Protein AF-0000000084461246 (afdb_homodimer)

InterPro domains:
  IPR001001 DNA polymerase III, beta sliding clamp [PIRSF000804] (3-368)
  IPR001001 DNA polymerase III, beta sliding clamp [PTHR30478] (4-368)
  IPR001001 DNA polymerase III, beta sliding clamp [SM00480] (18-364)
  IPR001001 DNA polymerase III, beta sliding clamp [TIGR00663] (3-368)
  IPR001001 DNA polymerase III, beta sliding clamp [cd00140] (6-367)
  IPR022634 DNA polymerase III, beta sliding clamp, N-terminal [PF00712] (3-119)
  IPR022635 DNA polymerase III, beta sliding clamp, C-terminal [PF02768] (248-366)
  IPR022637 DNA polymerase III, beta sliding clamp, central [PF02767] (131-244)
  IPR046938 DNA clamp superfamily [SSF55979] (3-118)
  IPR046938 DNA clamp superfamily [SSF55979] (126-246)
  IPR046938 DNA clamp superfamily [SSF55979] (248-368)

Nearest PDB structures (foldseek):
  6pth-assembly1_A-2  TM=9.576E-01  e=1.052E-43  Pseudomonas aeruginosa PAO1
  6ams-assembly2_D  TM=9.664E-01  e=1.960E-42  Pseudomonas aeruginosa PAO1
  6ams-assembly1_A  TM=9.672E-01  e=1.526E-41  Pseudomonas aeruginosa PAO1
  4tsz-assembly3_F  TM=9.580E-01  e=3.468E-41  Pseudomonas aeruginosa
  6ams-assembly1_B  TM=9.634E-01  e=4.967E-41  Pseudomonas aeruginosa PAO1

Organism: NCBI:txid458

Structure (mmCIF, N/CA/C/O backbone):
data_AF-0000000084461246-model_v1
#
loop_
_entity.id
_entity.type
_entity.pdbx_description
1 polymer 'Beta sliding clamp'
#
loop_
_atom_site.group_PDB
_atom_site.id
_atom_site.type_symbol
_atom_site.label_atom_id
_atom_site.label_alt_id
_atom_site.label_comp_id
_atom_site.label_asym_id
_atom_site.label_entity_id
_atom_site.label_seq_id
_atom_site.pdbx_PDB_ins_code
_atom_site.Cartn_x
_atom_site.Cartn_y
_atom_site.Cartn_z
_atom_site.occupancy
_atom_site.B_iso_or_equiv
_atom_site.auth_seq_id
_atom_site.auth_comp_id
_atom_site.auth_asym_id
_atom_site.auth_atom_id
_atom_site.pdbx_PDB_model_num
ATOM 1 N N . MET A 1 1 ? 41.469 11.734 -1.589 1 86.69 1 MET A N 1
ATOM 2 C CA . MET A 1 1 ? 40.531 10.852 -2.275 1 86.69 1 MET A CA 1
ATOM 3 C C . MET A 1 1 ? 39.375 10.461 -1.356 1 86.69 1 MET A C 1
ATOM 5 O O . MET A 1 1 ? 39.562 10.281 -0.152 1 86.69 1 MET A O 1
ATOM 9 N N . PHE A 1 2 ? 38.188 10.43 -1.846 1 93.81 2 PHE A N 1
ATOM 10 C CA . PHE A 1 2 ? 37 10.133 -1.014 1 93.81 2 PHE A CA 1
ATOM 11 C C . PHE A 1 2 ? 37 8.664 -0.609 1 93.81 2 PHE A C 1
ATOM 13 O O . PHE A 1 2 ? 36.969 7.781 -1.466 1 93.81 2 PHE A O 1
ATOM 20 N N . GLN A 1 3 ? 37 8.414 0.672 1 95.5 3 GLN A N 1
ATOM 21 C CA . GLN A 1 3 ? 36.938 7.059 1.206 1 95.5 3 GLN A CA 1
ATOM 22 C C . GLN A 1 3 ? 36.375 7.051 2.625 1 95.5 3 GLN A C 1
ATOM 24 O O . GLN A 1 3 ? 36.812 7.82 3.48 1 95.5 3 GLN A O 1
ATOM 29 N N . LEU A 1 4 ? 35.438 6.176 2.84 1 96.5 4 LEU A N 1
ATOM 30 C CA . LEU A 1 4 ? 34.906 6.035 4.188 1 96.5 4 LEU A CA 1
ATOM 31 C C . LEU A 1 4 ? 34.375 4.625 4.426 1 96.5 4 LEU A C 1
ATOM 33 O O . LEU A 1 4 ? 34.188 3.863 3.475 1 96.5 4 LEU A O 1
ATOM 37 N N . ALA A 1 5 ? 34.219 4.23 5.664 1 97.94 5 ALA A N 1
ATOM 38 C CA . ALA A 1 5 ? 33.562 3.023 6.129 1 97.94 5 ALA A CA 1
ATOM 39 C C . ALA A 1 5 ? 32.5 3.355 7.188 1 97.94 5 ALA A C 1
ATOM 41 O O . ALA A 1 5 ? 32.75 4.164 8.086 1 97.94 5 ALA A O 1
ATOM 42 N N . ILE A 1 6 ? 31.406 2.781 7.043 1 98.38 6 ILE A N 1
ATOM 43 C CA . ILE A 1 6 ? 30.328 3.115 7.969 1 98.38 6 ILE A CA 1
ATOM 44 C C . ILE A 1 6 ? 29.375 1.933 8.094 1 98.38 6 ILE A C 1
ATOM 46 O O . ILE A 1 6 ? 29.125 1.224 7.121 1 98.38 6 ILE A O 1
ATOM 50 N N . GLU A 1 7 ? 28.812 1.722 9.234 1 98.44 7 GLU A N 1
ATOM 51 C CA . GLU A 1 7 ? 27.875 0.632 9.5 1 98.44 7 GLU A CA 1
ATOM 52 C C . GLU A 1 7 ? 26.531 0.886 8.828 1 98.44 7 GLU A C 1
ATOM 54 O O . GLU A 1 7 ? 26.031 2.01 8.852 1 98.44 7 GLU A O 1
ATOM 59 N N . LYS A 1 8 ? 25.891 -0.163 8.297 1 98.38 8 LYS A N 1
ATOM 60 C CA . LYS A 1 8 ? 24.562 -0.086 7.699 1 98.38 8 LYS A CA 1
ATOM 61 C C . LYS A 1 8 ? 23.562 0.506 8.68 1 98.38 8 LYS A C 1
ATOM 63 O O . LYS A 1 8 ? 22.75 1.365 8.312 1 98.38 8 LYS A O 1
ATOM 68 N N . ARG A 1 9 ? 23.578 0.03 9.914 1 97.88 9 ARG A N 1
ATOM 69 C CA . ARG A 1 9 ? 22.578 0.406 10.914 1 97.88 9 ARG A CA 1
ATOM 70 C C . ARG A 1 9 ? 22.578 1.914 11.148 1 97.88 9 ARG A C 1
ATOM 72 O O . ARG A 1 9 ? 21.562 2.488 11.539 1 97.88 9 ARG A O 1
ATOM 79 N N . LYS A 1 10 ? 23.734 2.594 10.93 1 97.62 10 LYS A N 1
ATOM 80 C CA . LYS A 1 10 ? 23.859 4.043 11.07 1 97.62 10 LYS A CA 1
ATOM 81 C C . LYS A 1 10 ? 23.484 4.75 9.773 1 97.62 10 LYS A C 1
ATOM 83 O O . LYS A 1 10 ? 22.766 5.762 9.797 1 97.62 10 LYS A O 1
ATOM 88 N N . LEU A 1 11 ? 23.875 4.145 8.734 1 98.69 11 LEU A N 1
ATOM 89 C CA . LEU A 1 11 ? 23.812 4.812 7.438 1 98.69 11 LEU A CA 1
ATOM 90 C C . LEU A 1 11 ? 22.391 4.766 6.875 1 98.69 11 LEU A C 1
ATOM 92 O O . LEU A 1 11 ? 21.891 5.77 6.371 1 98.69 11 LEU A O 1
ATOM 96 N N . LEU A 1 12 ? 21.719 3.635 6.957 1 98.69 12 LEU A N 1
ATOM 97 C CA . LEU A 1 12 ? 20.453 3.414 6.262 1 98.69 12 LEU A CA 1
ATOM 98 C C . LEU A 1 12 ? 19.391 4.367 6.773 1 98.69 12 LEU A C 1
ATOM 100 O O . LEU A 1 12 ? 18.734 5.062 5.984 1 98.69 12 LEU A O 1
ATOM 104 N N . PRO A 1 13 ? 19.188 4.5 8.094 1 98.19 13 PRO A N 1
ATOM 105 C CA . PRO A 1 13 ? 18.156 5.434 8.555 1 98.19 13 PRO A CA 1
ATOM 106 C C . PRO A 1 13 ? 18.422 6.867 8.102 1 98.19 13 PRO A C 1
ATOM 108 O O . PRO A 1 13 ? 17.469 7.586 7.75 1 98.19 13 PRO A O 1
ATOM 111 N N . ALA A 1 14 ? 19.672 7.27 8.133 1 98.56 14 ALA A N 1
ATOM 112 C CA . ALA A 1 14 ? 20.031 8.625 7.715 1 98.56 14 ALA A CA 1
ATOM 113 C C . ALA A 1 14 ? 19.734 8.836 6.234 1 98.56 14 ALA A C 1
ATOM 115 O O . ALA A 1 14 ? 19.203 9.883 5.848 1 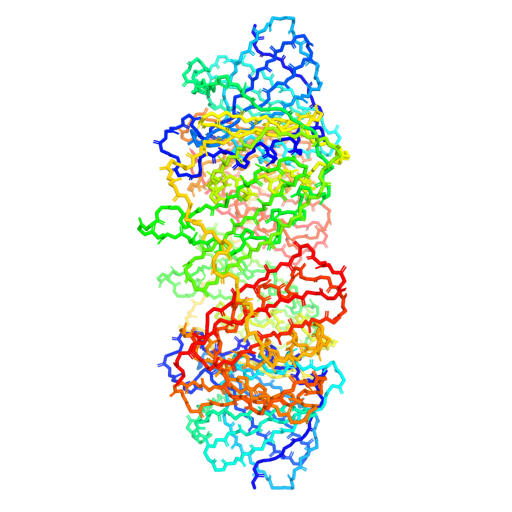98.56 14 ALA A O 1
ATOM 116 N N . LEU A 1 15 ? 20.062 7.824 5.465 1 98.75 15 LEU A N 1
ATOM 117 C CA . LEU A 1 15 ? 19.797 7.898 4.035 1 98.75 15 LEU A CA 1
ATOM 118 C C . LEU A 1 15 ? 18.297 8.016 3.768 1 98.75 15 LEU A C 1
ATOM 120 O O . LEU A 1 15 ? 17.875 8.844 2.959 1 98.75 15 LEU A O 1
ATOM 124 N N . LEU A 1 16 ? 17.531 7.23 4.422 1 98.38 16 LEU A N 1
ATOM 125 C CA . LEU A 1 16 ? 16.078 7.227 4.242 1 98.38 16 LEU A CA 1
ATOM 126 C C . LEU A 1 16 ? 15.484 8.578 4.613 1 98.38 16 LEU A C 1
ATOM 128 O O . LEU A 1 16 ? 14.602 9.078 3.92 1 98.38 16 LEU A O 1
ATOM 132 N N . THR A 1 17 ? 15.969 9.141 5.656 1 98.12 17 THR A N 1
ATOM 133 C CA . THR A 1 17 ? 15.453 10.422 6.117 1 98.12 17 THR A CA 1
ATOM 134 C C . THR A 1 17 ? 15.836 11.539 5.152 1 98.12 17 THR A C 1
ATOM 136 O O . THR A 1 17 ? 14.992 12.328 4.73 1 98.12 17 THR A O 1
ATOM 139 N N . VAL A 1 18 ? 17.078 11.578 4.742 1 98.25 18 VAL A N 1
ATOM 140 C CA . VAL A 1 18 ? 17.609 12.625 3.873 1 98.25 18 VAL A CA 1
ATOM 141 C C . VAL A 1 18 ? 16.969 12.516 2.49 1 98.25 18 VAL A C 1
ATOM 143 O O . VAL A 1 18 ? 16.734 13.531 1.827 1 98.25 18 VAL A O 1
ATOM 146 N N . ALA A 1 19 ? 16.625 11.336 2.152 1 97.69 19 ALA A N 1
ATOM 147 C CA . ALA A 1 19 ? 16.062 11.07 0.831 1 97.69 19 ALA A CA 1
ATOM 148 C C . ALA A 1 19 ? 14.711 11.773 0.658 1 97.69 19 ALA A C 1
ATOM 150 O O . ALA A 1 19 ? 14.234 11.938 -0.466 1 97.69 19 ALA A O 1
ATOM 151 N N . GLY A 1 20 ? 14.109 12.141 1.749 1 96.94 20 GLY A N 1
ATOM 152 C CA . GLY A 1 20 ? 12.867 12.906 1.663 1 96.94 20 GLY A CA 1
ATOM 153 C C . GLY A 1 20 ? 13.016 14.188 0.867 1 96.94 20 GLY A C 1
ATOM 154 O O . GLY A 1 20 ? 12.039 14.695 0.31 1 96.94 20 GLY A O 1
ATOM 155 N N . ALA A 1 21 ? 14.203 14.727 0.692 1 97.31 21 ALA A N 1
ATOM 156 C CA . ALA A 1 21 ? 14.445 16 0.025 1 97.31 21 ALA A CA 1
ATOM 157 C C . ALA A 1 21 ? 14.922 15.789 -1.41 1 97.31 21 ALA A C 1
ATOM 159 O O . ALA A 1 21 ? 15.172 16.75 -2.135 1 97.31 21 ALA A O 1
ATOM 160 N N . VAL A 1 22 ? 15.062 14.516 -1.806 1 97.38 22 VAL A N 1
ATOM 161 C CA . VAL A 1 22 ? 15.516 14.211 -3.162 1 97.38 22 VAL A CA 1
ATOM 162 C C . VAL A 1 22 ? 14.43 14.594 -4.164 1 97.38 22 VAL A C 1
ATOM 164 O O . VAL A 1 22 ? 13.242 14.359 -3.92 1 97.38 22 VAL A O 1
ATOM 167 N N . ASP A 1 23 ? 14.812 15.109 -5.234 1 93.5 23 ASP A N 1
ATOM 168 C CA . ASP A 1 23 ? 13.883 15.508 -6.289 1 93.5 23 ASP A CA 1
ATOM 169 C C . ASP A 1 23 ? 13.297 14.281 -6.988 1 93.5 23 ASP A C 1
ATOM 171 O O . ASP A 1 23 ? 13.984 13.617 -7.766 1 93.5 23 ASP A O 1
ATOM 175 N N . LYS A 1 24 ? 12.102 14.102 -6.699 1 86.69 24 LYS A N 1
ATOM 176 C CA . LYS A 1 24 ? 11.445 12.938 -7.285 1 86.69 24 LYS A CA 1
ATOM 177 C C . LYS A 1 24 ? 11.055 13.195 -8.734 1 86.69 24 LYS A C 1
ATOM 179 O O . LYS A 1 24 ? 10.836 12.258 -9.508 1 86.69 24 LYS A O 1
ATOM 184 N N . ARG A 1 25 ? 11.008 14.523 -9.141 1 81.94 25 ARG A N 1
ATOM 185 C CA . ARG A 1 25 ? 10.641 14.883 -10.508 1 81.94 25 ARG A CA 1
ATOM 186 C C . ARG A 1 25 ? 11.844 14.828 -11.438 1 81.94 25 ARG A C 1
ATOM 188 O O . ARG A 1 25 ? 11.695 14.82 -12.664 1 81.94 25 ARG A O 1
ATOM 195 N N . GLN A 1 26 ? 12.961 14.711 -10.875 1 75.69 26 GLN A N 1
ATOM 196 C CA . GLN A 1 26 ? 14.242 14.609 -11.578 1 75.69 26 GLN A CA 1
ATOM 197 C C . GLN A 1 26 ? 14.391 15.727 -12.609 1 75.69 26 GLN A C 1
ATOM 199 O O . GLN A 1 26 ? 14.75 15.477 -13.758 1 75.69 26 GLN A O 1
ATOM 204 N N . SER A 1 27 ? 14.141 16.984 -12.164 1 81.44 27 SER A N 1
ATOM 205 C CA . SER A 1 27 ? 14.281 18.156 -13.016 1 81.44 27 SER A CA 1
ATOM 206 C C . SER A 1 27 ? 15.711 18.312 -13.508 1 81.44 27 SER A C 1
ATOM 208 O O . SER A 1 27 ? 15.938 18.594 -14.688 1 81.44 27 SER A O 1
ATOM 210 N N . LEU A 1 28 ? 16.688 18.156 -12.594 1 92 28 LEU A N 1
ATOM 211 C CA . LEU A 1 28 ? 18.109 18.047 -12.867 1 92 28 LEU A CA 1
ATOM 212 C C . LEU A 1 28 ? 18.656 16.719 -12.367 1 92 28 LEU A C 1
ATOM 214 O O . LEU A 1 28 ? 18.297 16.266 -11.273 1 92 28 LEU A O 1
ATOM 218 N N . ALA A 1 29 ? 19.453 16.141 -13.172 1 94.25 29 ALA A N 1
ATOM 219 C CA . ALA A 1 29 ? 19.953 14.805 -12.875 1 94.25 29 ALA A CA 1
ATOM 220 C C . ALA A 1 29 ? 20.609 14.758 -11.5 1 94.25 29 ALA A C 1
ATOM 222 O O . ALA A 1 29 ? 20.422 13.797 -10.758 1 94.25 29 ALA A O 1
ATOM 223 N N . ILE A 1 30 ? 21.281 15.812 -11.172 1 97.06 30 ILE A N 1
ATOM 224 C CA . ILE A 1 30 ? 22.094 15.789 -9.961 1 97.06 30 ILE A CA 1
ATOM 225 C C . ILE A 1 30 ? 21.188 15.883 -8.734 1 97.06 30 ILE A C 1
ATOM 227 O O . ILE A 1 30 ? 21.594 15.523 -7.625 1 97.06 30 ILE A O 1
ATOM 231 N N . LEU A 1 31 ? 19.938 16.328 -8.891 1 97.56 31 LEU A N 1
ATOM 232 C CA . LEU A 1 31 ? 19.016 16.484 -7.777 1 97.56 31 LEU A CA 1
ATOM 233 C C . LEU A 1 31 ? 18.406 15.141 -7.375 1 97.56 31 LEU A C 1
ATOM 235 O O . LEU A 1 31 ? 17.75 15.039 -6.344 1 97.56 31 LEU A O 1
ATOM 239 N N . SER A 1 32 ? 18.734 14.117 -8.156 1 97.44 32 SER A N 1
ATOM 240 C CA . SER A 1 32 ? 18.375 12.75 -7.781 1 97.44 32 SER A CA 1
ATOM 241 C C . SER A 1 32 ? 19.469 12.094 -6.957 1 97.44 32 SER A C 1
ATOM 243 O O . SER A 1 32 ? 19.328 10.945 -6.523 1 97.44 32 SER A O 1
ATOM 245 N N . ASN A 1 33 ? 20.5 12.844 -6.715 1 97.75 33 ASN A N 1
ATOM 246 C CA . ASN A 1 33 ? 21.656 12.336 -5.973 1 97.75 33 ASN A CA 1
ATOM 247 C C . ASN A 1 33 ? 21.672 12.859 -4.539 1 97.75 33 ASN A C 1
ATOM 249 O O . ASN A 1 33 ? 20.969 13.82 -4.215 1 97.75 33 ASN A O 1
ATOM 253 N N . ILE A 1 34 ? 22.359 12.172 -3.738 1 98.5 34 ILE A N 1
ATOM 254 C CA . ILE A 1 34 ? 22.75 12.633 -2.408 1 98.5 34 ILE A CA 1
ATOM 255 C C . ILE A 1 34 ? 24.219 13.047 -2.406 1 98.5 34 ILE A C 1
ATOM 257 O O . ILE A 1 34 ? 25.062 12.352 -2.965 1 98.5 34 ILE A O 1
ATOM 261 N N . LEU A 1 35 ? 24.5 14.227 -1.885 1 98.56 35 LEU A N 1
ATOM 262 C CA . LEU A 1 35 ? 25.875 14.68 -1.69 1 98.56 35 LEU A CA 1
ATOM 263 C C . LEU A 1 35 ? 26.484 14.055 -0.44 1 98.56 35 LEU A C 1
ATOM 265 O O . LEU A 1 35 ? 25.906 14.141 0.646 1 98.56 35 LEU A O 1
ATOM 269 N N . LEU A 1 36 ? 27.562 13.352 -0.597 1 98.31 36 LEU A N 1
ATOM 270 C CA . LEU A 1 36 ? 28.359 12.797 0.501 1 98.31 36 LEU A CA 1
ATOM 271 C C . LEU A 1 36 ? 29.625 13.594 0.719 1 98.31 36 LEU A C 1
ATOM 273 O O . LEU A 1 36 ? 30.484 13.68 -0.175 1 98.31 36 LEU A O 1
ATOM 277 N N . ALA A 1 37 ? 29.75 14.172 1.856 1 97.44 37 ALA A N 1
ATOM 278 C CA . ALA A 1 37 ? 30.953 14.898 2.223 1 97.44 37 ALA A CA 1
ATOM 279 C C . ALA A 1 37 ? 31.609 14.297 3.463 1 97.44 37 ALA A C 1
ATOM 281 O O . ALA A 1 37 ? 30.953 14.102 4.484 1 97.44 37 ALA A O 1
ATOM 282 N N . VAL A 1 38 ? 32.875 14.023 3.355 1 96.62 38 VAL A N 1
ATOM 283 C CA . VAL A 1 38 ? 33.562 13.43 4.492 1 96.62 38 VAL A CA 1
ATOM 284 C C . VAL A 1 38 ? 34.719 14.328 4.922 1 96.62 38 VAL A C 1
ATOM 286 O O . VAL A 1 38 ? 35.438 14.891 4.082 1 96.62 38 VAL A O 1
ATOM 289 N N . SER A 1 39 ? 34.781 14.57 6.164 1 94.56 39 SER A N 1
ATOM 290 C CA . SER A 1 39 ? 35.875 15.281 6.785 1 94.56 39 SER A CA 1
ATOM 291 C C . SER A 1 39 ? 36 14.945 8.266 1 94.56 39 SER A C 1
ATOM 293 O O . SER A 1 39 ? 35 14.93 8.984 1 94.56 39 SER A O 1
ATOM 295 N N . ASN A 1 40 ? 37.25 14.664 8.766 1 93.25 40 ASN A N 1
ATOM 296 C CA . ASN A 1 40 ? 37.531 14.453 10.18 1 93.25 40 ASN A CA 1
ATOM 297 C C . ASN A 1 40 ? 36.594 13.391 10.773 1 93.25 40 ASN A C 1
ATOM 299 O O . ASN A 1 40 ? 35.969 13.609 11.812 1 93.25 40 ASN A O 1
ATOM 303 N N . ASN A 1 41 ? 36.406 12.289 10.125 1 95.25 41 ASN A N 1
ATOM 304 C CA . ASN A 1 41 ? 35.656 11.125 10.555 1 95.25 41 ASN A CA 1
ATOM 305 C C . ASN A 1 41 ? 34.188 11.453 10.719 1 95.25 41 ASN A C 1
ATOM 307 O O . ASN A 1 41 ? 33.5 10.906 11.594 1 95.25 41 ASN A O 1
ATOM 311 N N . ARG A 1 42 ? 33.781 12.414 9.922 1 95.94 42 ARG A N 1
ATOM 312 C CA . ARG A 1 42 ? 32.375 12.781 9.875 1 95.94 42 ARG A CA 1
ATOM 313 C C . ARG A 1 42 ? 31.828 12.758 8.445 1 95.94 42 ARG A C 1
ATOM 315 O O . ARG A 1 42 ? 32.5 13.234 7.523 1 95.94 42 ARG A O 1
ATOM 322 N N . LEU A 1 43 ? 30.766 12.141 8.289 1 97.88 43 LEU A N 1
ATOM 323 C CA . LEU A 1 43 ? 30.062 12.102 7.012 1 97.88 43 LEU A CA 1
ATOM 324 C C . LEU A 1 43 ? 28.844 13.008 7.047 1 97.88 43 LEU A C 1
ATOM 326 O O . LEU A 1 43 ? 28.031 12.938 7.98 1 97.88 43 LEU A O 1
ATOM 330 N N . VAL A 1 44 ? 28.719 13.906 6.098 1 98.06 44 VAL A N 1
ATOM 331 C CA . VAL A 1 44 ? 27.531 14.719 5.938 1 98.06 44 VAL A CA 1
ATOM 332 C C . VAL A 1 44 ? 26.781 14.305 4.668 1 98.06 44 VAL A C 1
ATOM 334 O O . VAL A 1 44 ? 27.359 14.328 3.574 1 98.06 44 VAL A O 1
ATOM 337 N N . LEU A 1 45 ? 25.594 13.859 4.828 1 98.69 45 LEU A N 1
ATOM 338 C CA . LEU A 1 45 ? 24.688 13.578 3.727 1 98.69 45 LEU A CA 1
ATOM 339 C C . LEU A 1 45 ? 23.781 14.781 3.441 1 98.69 45 LEU A C 1
ATOM 341 O O . LEU A 1 45 ? 23.234 15.383 4.367 1 98.69 45 LEU A O 1
ATOM 345 N N . THR A 1 46 ? 23.609 15.148 2.182 1 98.56 46 THR A N 1
ATOM 346 C CA . THR A 1 46 ? 22.734 16.281 1.85 1 98.56 46 THR A CA 1
ATOM 347 C C . THR A 1 46 ? 21.906 15.961 0.607 1 98.56 46 THR A C 1
ATOM 349 O O . THR A 1 46 ? 22.438 15.477 -0.393 1 98.56 46 THR A O 1
ATOM 352 N N . ALA A 1 47 ? 20.688 16.141 0.632 1 98.06 47 ALA A N 1
ATOM 353 C CA . ALA A 1 47 ? 19.766 16.062 -0.504 1 98.06 47 ALA A CA 1
ATOM 354 C C . ALA A 1 47 ? 18.922 17.328 -0.613 1 98.06 47 ALA A C 1
ATOM 356 O O . ALA A 1 47 ? 18.656 18 0.39 1 98.06 47 ALA A O 1
ATOM 357 N N . THR A 1 48 ? 18.531 17.688 -1.834 1 97.31 48 THR A N 1
ATOM 358 C CA . THR A 1 48 ? 17.703 18.875 -2.041 1 97.31 48 THR A CA 1
ATOM 359 C C . THR A 1 48 ? 16.953 18.781 -3.361 1 97.31 48 THR A C 1
ATOM 361 O O . THR A 1 48 ? 17.391 18.109 -4.297 1 97.31 48 THR A O 1
ATOM 364 N N . ASP A 1 49 ? 15.812 19.344 -3.381 1 96.38 49 ASP A N 1
ATOM 365 C CA . ASP A 1 49 ? 15.102 19.562 -4.633 1 96.38 49 ASP A CA 1
ATOM 366 C C . ASP A 1 49 ? 15.008 21.062 -4.953 1 96.38 49 ASP A C 1
ATOM 368 O O . ASP A 1 49 ? 14.148 21.484 -5.727 1 96.38 49 ASP A O 1
ATOM 372 N N . LEU A 1 50 ? 15.844 21.812 -4.312 1 94.38 50 LEU A N 1
ATOM 373 C CA . LEU A 1 50 ? 15.969 23.266 -4.469 1 94.38 50 LEU A CA 1
ATOM 374 C C . LEU A 1 50 ? 14.914 23.984 -3.635 1 94.38 50 LEU A C 1
ATOM 376 O O . LEU A 1 50 ? 15.102 25.156 -3.285 1 94.38 50 LEU A O 1
ATOM 380 N N . GLU A 1 51 ? 13.859 23.359 -3.227 1 94.06 51 GLU A N 1
ATOM 381 C CA . GLU A 1 51 ? 12.852 23.922 -2.338 1 94.06 51 GLU A CA 1
ATOM 382 C C . GLU A 1 51 ? 13.117 23.547 -0.883 1 94.06 51 GLU A C 1
ATOM 384 O O . GLU A 1 51 ? 12.992 24.375 0.014 1 94.06 51 GLU A O 1
ATOM 389 N N . ILE A 1 52 ? 13.43 22.312 -0.733 1 96.44 52 ILE A N 1
ATOM 390 C CA . ILE A 1 52 ? 13.805 21.812 0.59 1 96.44 52 ILE A CA 1
ATOM 391 C C . ILE A 1 52 ? 15.195 21.203 0.54 1 96.44 52 ILE A C 1
ATOM 393 O O . ILE A 1 52 ? 15.664 20.797 -0.526 1 96.44 52 ILE A O 1
ATOM 397 N N . GLU A 1 53 ? 15.836 21.219 1.626 1 97.44 53 GLU A N 1
ATOM 398 C CA . GLU A 1 53 ? 17.125 20.578 1.807 1 97.44 53 GLU A CA 1
ATOM 399 C C . GLU A 1 53 ? 17.188 19.812 3.133 1 97.44 53 GLU A C 1
ATOM 401 O O . GLU A 1 53 ? 16.703 20.312 4.152 1 97.44 53 GLU A O 1
ATOM 406 N N . MET A 1 54 ? 17.703 18.656 3.141 1 98 54 MET A N 1
ATOM 407 C CA . MET A 1 54 ? 17.906 17.812 4.324 1 98 54 MET A CA 1
ATOM 408 C C . MET A 1 54 ? 19.344 17.328 4.406 1 98 54 MET A C 1
ATOM 410 O O . MET A 1 54 ? 19.922 16.906 3.396 1 98 54 MET A O 1
ATOM 414 N N . SER A 1 55 ? 19.906 17.438 5.566 1 98.25 55 SER A N 1
ATOM 415 C CA . SER A 1 55 ? 21.25 16.891 5.77 1 98.25 55 SER A CA 1
ATOM 416 C C . SER A 1 55 ? 21.328 16.078 7.055 1 98.25 55 SER A C 1
ATOM 418 O O . SER A 1 55 ? 20.547 16.297 7.98 1 98.25 55 SER A O 1
ATOM 420 N N . ALA A 1 56 ? 22.203 15.195 7.113 1 98.62 56 ALA A N 1
ATOM 421 C CA . ALA A 1 56 ? 22.5 14.359 8.273 1 98.62 56 ALA A CA 1
ATOM 422 C C . ALA A 1 56 ? 24 14.281 8.516 1 98.62 56 ALA A C 1
ATOM 424 O O . ALA A 1 56 ? 24.797 14.234 7.57 1 98.62 56 ALA A O 1
ATOM 425 N N . VAL A 1 57 ? 24.375 14.273 9.789 1 98.31 57 VAL A N 1
ATOM 426 C CA . VAL A 1 57 ? 25.781 14.109 10.164 1 98.31 57 VAL A CA 1
ATOM 427 C C . VAL A 1 57 ? 25.969 12.781 10.883 1 98.31 57 VAL A C 1
ATOM 429 O O . VAL A 1 57 ? 25.25 12.469 11.836 1 98.31 57 VAL A O 1
ATOM 432 N N . LEU A 1 58 ? 26.906 12.008 10.43 1 98.19 58 LEU A N 1
ATOM 433 C CA . LEU A 1 58 ? 27.203 10.695 11 1 98.19 58 LEU A CA 1
ATOM 434 C C . LEU A 1 58 ? 28.688 10.562 11.305 1 98.19 58 LEU A C 1
ATOM 436 O O . LEU A 1 58 ? 29.531 11.094 10.57 1 98.19 58 LEU A O 1
ATOM 440 N N . ASP A 1 59 ? 28.969 9.828 12.375 1 97.5 59 ASP A N 1
ATOM 441 C CA . ASP A 1 59 ? 30.344 9.391 12.562 1 97.5 59 ASP A CA 1
ATOM 442 C C . ASP A 1 59 ? 30.688 8.242 11.617 1 97.5 59 ASP A C 1
ATOM 444 O O . ASP A 1 59 ? 29.875 7.348 11.391 1 97.5 59 ASP A O 1
ATOM 448 N N . CYS A 1 60 ? 31.812 8.391 11.078 1 96.06 60 CYS A N 1
ATOM 449 C CA . CYS A 1 60 ? 32.312 7.332 10.195 1 96.06 60 CYS A CA 1
ATOM 450 C C . CYS A 1 60 ? 33.812 7.211 10.273 1 96.06 60 CYS A C 1
ATOM 452 O O . CYS A 1 60 ? 34.469 8.008 10.945 1 96.06 60 CYS A O 1
ATOM 454 N N . ASP A 1 61 ? 34.344 6.09 9.727 1 93.88 61 ASP A N 1
ATOM 455 C CA . ASP A 1 61 ? 35.781 5.977 9.508 1 93.88 61 ASP A CA 1
ATOM 456 C C . ASP A 1 61 ? 36.188 6.5 8.133 1 93.88 61 ASP A C 1
ATOM 458 O O . ASP A 1 61 ? 35.656 6.043 7.113 1 93.88 61 ASP A O 1
ATOM 462 N N . SER A 1 62 ? 36.938 7.523 8.109 1 90 62 SER A N 1
ATOM 463 C CA . SER A 1 62 ? 37.344 8.102 6.828 1 90 62 SER A CA 1
ATOM 464 C C . SER A 1 62 ? 38.812 8.445 6.805 1 90 62 SER A C 1
ATOM 466 O O . SER A 1 62 ? 39.469 8.461 7.852 1 90 62 SER A O 1
ATOM 468 N N . VAL A 1 63 ? 39.312 8.695 5.551 1 83.31 63 VAL A N 1
ATOM 469 C CA . VAL A 1 63 ? 40.688 9.156 5.371 1 83.31 63 VAL A CA 1
ATOM 470 C C . VAL A 1 63 ? 40.75 10.664 5.582 1 83.31 63 VAL A C 1
ATOM 472 O O . VAL A 1 63 ? 39.75 11.367 5.438 1 83.31 63 VAL A O 1
ATOM 475 N N . ASP A 1 64 ? 41.875 11.211 6.008 1 74.5 64 ASP A N 1
ATOM 476 C CA . ASP A 1 64 ? 42.062 12.531 6.586 1 74.5 64 ASP A CA 1
ATOM 477 C C . ASP A 1 64 ? 41.75 13.625 5.566 1 74.5 64 ASP A C 1
ATOM 479 O O . ASP A 1 64 ? 41.344 14.734 5.934 1 74.5 64 ASP A O 1
ATOM 483 N N . ALA A 1 65 ? 41.688 13.375 4.254 1 86 65 ALA A N 1
ATOM 484 C CA . ALA A 1 65 ? 41.438 14.484 3.34 1 86 65 ALA A CA 1
ATOM 485 C C . ALA A 1 65 ? 39.938 14.688 3.113 1 86 65 ALA A C 1
ATOM 487 O O . ALA A 1 65 ? 39.219 13.719 2.861 1 86 65 ALA A O 1
ATOM 488 N N . ALA A 1 66 ? 39.5 16 3.365 1 91.19 66 ALA A N 1
ATOM 489 C CA . ALA A 1 66 ? 38.125 16.359 3.068 1 91.19 66 ALA A CA 1
ATOM 490 C C . ALA A 1 66 ? 37.781 16.109 1.601 1 91.19 66 ALA A C 1
ATOM 492 O O . ALA A 1 66 ? 38.562 16.453 0.712 1 91.19 66 ALA A O 1
ATOM 493 N N . SER A 1 67 ? 36.719 15.445 1.321 1 95.62 67 SER A N 1
ATOM 494 C CA . SER A 1 67 ? 36.312 15.086 -0.035 1 95.62 67 SER A CA 1
ATOM 495 C C . SER A 1 67 ? 34.781 14.969 -0.149 1 95.62 67 SER A C 1
ATOM 497 O O . SER A 1 67 ? 34.094 14.781 0.854 1 95.62 67 SER A O 1
ATOM 499 N N . LYS A 1 68 ? 34.281 15.188 -1.395 1 96.81 68 LYS A N 1
ATOM 500 C CA . LYS A 1 68 ? 32.844 15.125 -1.659 1 96.81 68 LYS A CA 1
ATOM 501 C C . LYS A 1 68 ? 32.562 14.336 -2.93 1 96.81 68 LYS A C 1
ATOM 503 O O . LYS A 1 68 ? 33.344 14.383 -3.891 1 96.81 68 LYS A O 1
ATOM 508 N N . ILE A 1 69 ? 31.453 13.664 -2.926 1 97.38 69 ILE A N 1
ATOM 509 C CA . ILE A 1 69 ? 30.953 12.992 -4.113 1 97.38 69 ILE A CA 1
ATOM 510 C C . ILE A 1 69 ? 29.422 13.031 -4.125 1 97.38 69 ILE A C 1
ATOM 512 O O . ILE A 1 69 ? 28.797 13.422 -3.133 1 97.38 69 ILE A O 1
ATOM 516 N N . THR A 1 70 ? 28.812 12.734 -5.254 1 97.62 70 THR A N 1
ATOM 517 C CA . THR A 1 70 ? 27.375 12.539 -5.344 1 97.62 70 THR A CA 1
ATOM 518 C C . THR A 1 70 ? 27.047 11.117 -5.797 1 97.62 70 THR A C 1
ATOM 520 O O . THR A 1 70 ? 27.812 10.516 -6.566 1 97.62 70 THR A O 1
ATOM 523 N N . VAL A 1 71 ? 26.047 10.602 -5.258 1 97.75 71 VAL A N 1
ATOM 524 C CA . VAL A 1 71 ? 25.609 9.266 -5.641 1 97.75 71 VAL A CA 1
ATOM 525 C C . VAL A 1 71 ? 24.094 9.234 -5.797 1 97.75 71 VAL A C 1
ATOM 527 O O . VAL A 1 71 ? 23.375 9.891 -5.043 1 97.75 71 VAL A O 1
ATOM 530 N N . GLN A 1 72 ? 23.625 8.484 -6.785 1 97 72 GLN A N 1
ATOM 531 C CA . GLN A 1 72 ? 22.188 8.359 -6.977 1 97 72 GLN A CA 1
ATOM 532 C C . GLN A 1 72 ? 21.5 7.832 -5.711 1 97 72 GLN A C 1
ATOM 534 O O . GLN A 1 72 ? 21.875 6.777 -5.195 1 97 72 GLN A O 1
ATOM 539 N N . ALA A 1 73 ? 20.453 8.508 -5.289 1 98.19 73 ALA A N 1
ATOM 540 C CA . ALA A 1 73 ? 19.859 8.273 -3.971 1 98.19 73 ALA A CA 1
ATOM 541 C C . ALA A 1 73 ? 19.188 6.906 -3.904 1 98.19 73 ALA A C 1
ATOM 543 O O . ALA A 1 73 ? 19.5 6.102 -3.018 1 98.19 73 ALA A O 1
ATOM 544 N N . LYS A 1 74 ? 18.344 6.641 -4.773 1 97.38 74 LYS A N 1
ATOM 545 C CA . LYS A 1 74 ? 17.562 5.406 -4.734 1 97.38 74 LYS A CA 1
ATOM 546 C C . LYS A 1 74 ? 18.469 4.18 -4.781 1 97.38 74 LYS A C 1
ATOM 548 O O . LYS A 1 74 ? 18.297 3.25 -3.986 1 97.38 74 LYS A O 1
ATOM 553 N N . LYS A 1 75 ? 19.453 4.168 -5.68 1 97.94 75 LYS A N 1
ATOM 554 C CA . LYS A 1 75 ? 20.359 3.033 -5.824 1 97.94 75 LYS A CA 1
ATOM 555 C C . LYS A 1 75 ? 21.203 2.846 -4.57 1 97.94 75 LYS A C 1
ATOM 557 O O . LYS A 1 75 ? 21.406 1.718 -4.113 1 97.94 75 LYS A O 1
ATOM 562 N N . LEU A 1 76 ? 21.688 3.953 -4.078 1 98.69 76 LEU A N 1
ATOM 563 C CA . LEU A 1 76 ? 22.484 3.867 -2.857 1 98.69 76 LEU A CA 1
ATOM 564 C C . LEU A 1 76 ? 21.656 3.266 -1.719 1 98.69 76 LEU A C 1
ATOM 566 O O . LEU A 1 76 ? 22.125 2.354 -1.03 1 98.69 76 LEU A O 1
ATOM 570 N N . ILE A 1 77 ? 20.484 3.725 -1.54 1 98.75 77 ILE A N 1
ATOM 571 C CA . ILE A 1 77 ? 19.609 3.25 -0.477 1 98.75 77 ILE A CA 1
ATOM 572 C C . ILE A 1 77 ? 19.312 1.766 -0.678 1 98.75 77 ILE A C 1
ATOM 574 O O . ILE A 1 77 ? 19.391 0.976 0.266 1 98.75 77 ILE A O 1
ATOM 578 N N . ASP A 1 78 ? 18.938 1.433 -1.846 1 98.5 78 ASP A N 1
ATOM 579 C CA . ASP A 1 78 ? 18.625 0.037 -2.127 1 98.5 78 ASP A CA 1
ATOM 580 C C . ASP A 1 78 ? 19.812 -0.872 -1.833 1 98.5 78 ASP A C 1
ATOM 582 O O . ASP A 1 78 ? 19.641 -1.969 -1.296 1 98.5 78 ASP A O 1
ATOM 586 N N . ILE A 1 79 ? 21 -0.459 -2.234 1 98.75 79 ILE A N 1
ATOM 587 C CA . ILE A 1 79 ? 22.219 -1.236 -2.008 1 98.75 79 ILE A CA 1
ATOM 588 C C . ILE A 1 79 ? 22.453 -1.4 -0.509 1 98.75 79 ILE A C 1
ATOM 590 O O . ILE A 1 79 ? 22.625 -2.52 -0.019 1 98.75 79 ILE A O 1
ATOM 594 N N . ILE A 1 80 ? 22.438 -0.276 0.19 1 98.81 80 ILE A N 1
ATOM 595 C CA . ILE A 1 80 ? 22.688 -0.335 1.623 1 98.81 80 ILE A CA 1
ATOM 596 C C . ILE A 1 80 ? 21.625 -1.188 2.309 1 98.81 80 ILE A C 1
ATOM 598 O O . ILE A 1 80 ? 21.938 -2.006 3.178 1 98.81 80 ILE A O 1
ATOM 602 N N . ARG A 1 81 ? 20.391 -1.029 1.945 1 98.38 81 ARG A N 1
ATOM 603 C CA . ARG A 1 81 ? 19.281 -1.797 2.486 1 98.38 81 ARG A CA 1
ATOM 604 C C . ARG A 1 81 ? 19.484 -3.293 2.273 1 98.38 81 ARG A C 1
ATOM 606 O O . ARG A 1 81 ? 19.078 -4.105 3.107 1 98.38 81 ARG A O 1
ATOM 613 N N . SER A 1 82 ? 20.078 -3.674 1.217 1 97.94 82 SER A N 1
ATOM 614 C CA . SER A 1 82 ? 20.219 -5.074 0.824 1 97.94 82 SER A CA 1
ATOM 615 C C . SER A 1 82 ? 21.328 -5.762 1.605 1 97.94 82 SER A C 1
ATOM 617 O O . SER A 1 82 ? 21.422 -6.992 1.606 1 97.94 82 SER A O 1
ATOM 619 N N . LEU A 1 83 ? 22.172 -5.012 2.246 1 97.81 83 LEU A N 1
ATOM 620 C CA . LEU A 1 83 ? 23.297 -5.582 2.973 1 97.81 83 LEU A CA 1
ATOM 621 C C . LEU A 1 83 ? 22.844 -6.246 4.266 1 97.81 83 LEU A C 1
ATOM 623 O O . LEU A 1 83 ? 21.703 -6.047 4.699 1 97.81 83 LEU A O 1
ATOM 627 N N . ASP A 1 84 ? 23.688 -7.023 4.789 1 95.31 84 ASP A N 1
ATOM 628 C CA . ASP A 1 84 ? 23.406 -7.625 6.086 1 95.31 84 ASP A CA 1
ATOM 629 C C . ASP A 1 84 ? 23.297 -6.559 7.172 1 95.31 84 ASP A C 1
ATOM 631 O O . ASP A 1 84 ? 23.938 -5.508 7.086 1 95.31 84 ASP A O 1
ATOM 635 N N . ASP A 1 85 ? 22.609 -6.844 8.172 1 94.62 85 ASP A N 1
ATOM 636 C CA . ASP A 1 85 ? 22.297 -5.855 9.195 1 94.62 85 ASP A CA 1
ATOM 637 C C . ASP A 1 85 ? 23.578 -5.375 9.898 1 94.62 85 ASP A C 1
ATOM 639 O O . ASP A 1 85 ? 23.688 -4.195 10.25 1 94.62 85 ASP A O 1
ATOM 643 N N . ASP A 1 86 ? 24.531 -6.223 10.047 1 96.44 86 ASP A N 1
ATOM 644 C CA . ASP A 1 86 ? 25.75 -5.863 10.773 1 96.44 86 ASP A CA 1
ATOM 645 C C . ASP A 1 86 ? 26.875 -5.48 9.812 1 96.44 86 ASP A C 1
ATOM 647 O O . ASP A 1 86 ? 28.031 -5.328 10.219 1 96.44 86 ASP A O 1
ATOM 651 N N . ALA A 1 87 ? 26.484 -5.242 8.594 1 97.5 87 ALA A N 1
ATOM 652 C CA . ALA A 1 87 ? 27.5 -4.996 7.57 1 97.5 87 ALA A CA 1
ATOM 653 C C . ALA A 1 87 ? 28.094 -3.594 7.703 1 97.5 87 ALA A C 1
ATOM 655 O O . ALA A 1 87 ? 27.422 -2.682 8.203 1 97.5 87 ALA A O 1
ATOM 656 N N . VAL A 1 88 ? 29.359 -3.461 7.348 1 98.38 88 VAL A N 1
ATOM 657 C CA . VAL A 1 88 ? 30.031 -2.18 7.156 1 98.38 88 VAL A CA 1
ATOM 658 C C . VAL A 1 88 ? 30.203 -1.905 5.664 1 98.38 88 VAL A C 1
ATOM 660 O O . VAL A 1 88 ? 30.703 -2.758 4.922 1 98.38 88 VAL A O 1
ATOM 663 N N . ALA A 1 89 ? 29.75 -0.837 5.234 1 98.38 89 ALA A N 1
ATOM 664 C CA . ALA A 1 89 ? 29.922 -0.422 3.846 1 98.38 89 ALA A CA 1
ATOM 665 C C . ALA A 1 89 ? 31.188 0.409 3.672 1 98.38 89 ALA A C 1
ATOM 667 O O . ALA A 1 89 ? 31.391 1.391 4.387 1 98.38 89 ALA A O 1
ATOM 668 N N . GLU A 1 90 ? 32 0.011 2.779 1 98.19 90 GLU A N 1
ATOM 669 C CA . GLU A 1 90 ? 33.125 0.811 2.348 1 98.19 90 GLU A CA 1
ATOM 670 C C . GLU A 1 90 ? 32.812 1.572 1.063 1 98.19 90 GLU A C 1
ATOM 672 O O . GLU A 1 90 ? 32.5 0.966 0.04 1 98.19 90 GLU A O 1
ATOM 677 N N . ILE A 1 91 ? 32.906 2.865 1.085 1 98.06 91 ILE A N 1
ATOM 678 C CA . ILE A 1 91 ? 32.562 3.713 -0.055 1 98.06 91 ILE A CA 1
ATOM 679 C C . ILE A 1 91 ? 33.812 4.516 -0.472 1 98.06 91 ILE A C 1
ATOM 681 O O . ILE A 1 91 ? 34.406 5.199 0.353 1 98.06 91 ILE A O 1
ATOM 685 N N . LYS A 1 92 ? 34.125 4.395 -1.733 1 96.69 92 LYS A N 1
ATOM 686 C CA . LYS A 1 92 ? 35.344 5.07 -2.219 1 96.69 92 LYS A CA 1
ATOM 687 C C . LYS A 1 92 ? 35.125 5.605 -3.635 1 96.69 92 LYS A C 1
ATOM 689 O O . LYS A 1 92 ? 34.469 4.961 -4.457 1 96.69 92 LYS A O 1
ATOM 694 N N . LEU A 1 93 ? 35.656 6.816 -3.859 1 96 93 LEU A N 1
ATOM 695 C CA . LEU A 1 93 ? 35.719 7.324 -5.227 1 96 93 LEU A CA 1
ATOM 696 C C . LEU A 1 93 ? 36.812 6.621 -6.012 1 96 93 LEU A C 1
ATOM 698 O O . LEU A 1 93 ? 37.938 6.48 -5.523 1 96 93 LEU A O 1
ATOM 702 N N . THR A 1 94 ? 36.469 6.047 -7.121 1 91.88 94 THR A N 1
ATOM 703 C CA . THR A 1 94 ? 37.438 5.391 -8.008 1 91.88 94 THR A CA 1
ATOM 704 C C . THR A 1 94 ? 37.344 5.961 -9.422 1 91.88 94 THR A C 1
ATOM 706 O O . THR A 1 94 ? 36.469 6.785 -9.703 1 91.88 94 THR A O 1
ATOM 709 N N . ALA A 1 95 ? 38.344 5.465 -10.234 1 86.06 95 ALA A N 1
ATOM 710 C CA . ALA A 1 95 ? 38.281 5.824 -11.648 1 86.06 95 ALA A CA 1
ATOM 711 C C . ALA A 1 95 ? 36.969 5.324 -12.266 1 86.06 95 ALA A C 1
ATOM 713 O O . ALA A 1 95 ? 36.656 4.141 -12.172 1 86.06 95 ALA A O 1
ATOM 714 N N . GLY A 1 96 ? 36.219 6.188 -12.617 1 85.12 96 GLY A N 1
ATOM 715 C CA . GLY A 1 96 ? 35 5.785 -13.336 1 85.12 96 GLY A CA 1
ATOM 716 C C . GLY A 1 96 ? 33.75 5.812 -12.469 1 85.12 96 GLY A C 1
ATOM 717 O O . GLY A 1 96 ? 32.688 5.363 -12.891 1 85.12 96 GLY A O 1
ATOM 718 N N . GLY A 1 97 ? 34 6.133 -11.203 1 95.5 97 GLY A N 1
ATOM 719 C CA . GLY A 1 97 ? 32.781 6.262 -10.43 1 95.5 97 GLY A CA 1
ATOM 720 C C . GLY A 1 97 ? 32.969 6.02 -8.945 1 95.5 97 GLY A C 1
ATOM 721 O O . GLY A 1 97 ? 34.062 6.297 -8.406 1 95.5 97 GLY A O 1
ATOM 722 N N . VAL A 1 98 ? 31.906 5.59 -8.234 1 97.56 98 VAL A N 1
ATOM 723 C CA . VAL A 1 98 ? 31.891 5.336 -6.797 1 97.56 98 VAL A CA 1
ATOM 724 C C . VAL A 1 98 ? 31.812 3.834 -6.539 1 97.56 98 VAL A C 1
ATOM 726 O O . VAL A 1 98 ? 30.891 3.168 -7.012 1 97.56 98 VAL A O 1
ATOM 729 N N . ALA A 1 99 ? 32.781 3.361 -5.809 1 98.06 99 ALA A N 1
ATOM 730 C CA . ALA A 1 99 ? 32.781 1.948 -5.438 1 98.06 99 ALA A CA 1
ATOM 731 C C . ALA A 1 99 ? 32.188 1.747 -4.039 1 98.06 99 ALA A C 1
ATOM 733 O O . ALA A 1 99 ? 32.5 2.5 -3.113 1 98.06 99 ALA A O 1
ATOM 734 N N . ILE A 1 100 ? 31.328 0.797 -3.859 1 98.44 100 ILE A N 1
ATOM 735 C CA . ILE A 1 100 ? 30.797 0.364 -2.574 1 98.44 100 ILE A CA 1
ATOM 736 C C . ILE A 1 100 ? 31.109 -1.114 -2.355 1 98.44 100 ILE A C 1
ATOM 738 O O . ILE A 1 100 ? 30.781 -1.956 -3.193 1 98.44 100 ILE A O 1
ATOM 742 N N . LYS A 1 101 ? 31.703 -1.388 -1.274 1 98.25 101 LYS A N 1
ATOM 743 C CA . LYS A 1 101 ? 32.094 -2.764 -0.97 1 98.25 101 LYS A CA 1
ATOM 744 C C . LYS A 1 101 ? 31.609 -3.178 0.415 1 98.25 101 LYS A C 1
ATOM 746 O O . LYS A 1 101 ? 31.672 -2.391 1.362 1 98.25 101 LYS A O 1
ATOM 751 N N . SER A 1 102 ? 31.156 -4.332 0.577 1 97.62 102 SER A N 1
ATOM 752 C CA . SER A 1 102 ? 30.781 -4.973 1.833 1 97.62 102 SER A CA 1
ATOM 753 C C . SER A 1 102 ? 30.906 -6.488 1.737 1 97.62 102 SER A C 1
ATOM 755 O O . SER A 1 102 ? 30.141 -7.133 1.004 1 97.62 102 SER A O 1
ATOM 757 N N . GLY A 1 103 ? 31.781 -7.07 2.539 1 94.94 103 GLY A N 1
ATOM 758 C CA . GLY A 1 103 ? 32.031 -8.5 2.4 1 94.94 103 GLY A CA 1
ATOM 759 C C . GLY A 1 103 ? 32.375 -8.906 0.986 1 94.94 103 GLY A C 1
ATOM 760 O O . GLY A 1 103 ? 33.375 -8.422 0.431 1 94.94 103 GLY A O 1
ATOM 761 N N . ARG A 1 104 ? 31.547 -9.766 0.392 1 95.31 104 ARG A N 1
ATOM 762 C CA . ARG A 1 104 ? 31.844 -10.305 -0.931 1 95.31 104 ARG A CA 1
ATOM 763 C C . ARG A 1 104 ? 31.094 -9.539 -2.014 1 95.31 104 ARG A C 1
ATOM 765 O O . ARG A 1 104 ? 31.188 -9.875 -3.197 1 95.31 104 ARG A O 1
ATOM 772 N N . SER A 1 105 ? 30.406 -8.539 -1.666 1 97.31 105 SER A N 1
ATOM 773 C CA . SER A 1 105 ? 29.641 -7.746 -2.617 1 97.31 105 SER A CA 1
ATOM 774 C C . SER A 1 105 ? 30.375 -6.473 -3.008 1 97.31 105 SER A C 1
ATOM 776 O O . SER A 1 105 ? 31.016 -5.836 -2.166 1 97.31 105 SER A O 1
ATOM 778 N N . GLN A 1 106 ? 30.328 -6.16 -4.23 1 98.19 106 GLN A N 1
ATOM 779 C CA . GLN A 1 106 ? 30.938 -4.945 -4.766 1 98.19 106 GLN A CA 1
ATOM 780 C C . GLN A 1 106 ? 29.984 -4.242 -5.73 1 98.19 106 GLN A C 1
ATOM 782 O O . GLN A 1 106 ? 29.344 -4.887 -6.559 1 98.19 106 GLN A O 1
ATOM 787 N N . PHE A 1 107 ? 29.953 -2.967 -5.648 1 98.56 107 PHE A N 1
ATOM 788 C CA . PHE A 1 107 ? 29.141 -2.133 -6.516 1 98.56 107 PHE A CA 1
ATOM 789 C C . PHE A 1 107 ? 29.938 -0.953 -7.051 1 98.56 107 PHE A C 1
ATOM 791 O O . PHE A 1 107 ? 30.812 -0.428 -6.359 1 98.56 107 PHE A O 1
ATOM 798 N N . LYS A 1 108 ? 29.672 -0.61 -8.211 1 98.31 108 LYS A N 1
ATOM 799 C CA . LYS A 1 108 ? 30.188 0.612 -8.828 1 98.31 108 LYS A CA 1
ATOM 800 C C . LYS A 1 108 ? 29.047 1.481 -9.352 1 98.31 108 LYS A C 1
ATOM 802 O O . LYS A 1 108 ? 28.281 1.055 -10.219 1 98.31 108 LYS A O 1
ATOM 807 N N . LEU A 1 109 ? 28.922 2.668 -8.859 1 98.19 109 LEU A N 1
ATOM 808 C CA . LEU A 1 109 ? 27.875 3.605 -9.234 1 98.19 109 LEU A CA 1
ATOM 809 C C . LEU A 1 109 ? 28.453 4.793 -10 1 98.19 109 LEU A C 1
ATOM 811 O O . LEU A 1 109 ? 29.609 5.184 -9.766 1 98.19 109 LEU A O 1
ATOM 815 N N . ALA A 1 110 ? 27.656 5.316 -10.867 1 97.06 110 ALA A N 1
ATOM 816 C CA . ALA A 1 110 ? 28.016 6.582 -11.5 1 97.06 110 ALA A CA 1
ATOM 817 C C . ALA A 1 110 ? 27.922 7.738 -10.516 1 97.06 110 ALA A C 1
ATOM 819 O O . ALA A 1 110 ? 27.266 7.621 -9.477 1 97.06 110 ALA A O 1
ATOM 820 N N . THR A 1 111 ? 28.641 8.75 -10.781 1 96.69 111 THR A N 1
ATOM 821 C CA . THR A 1 111 ? 28.594 9.945 -9.945 1 96.69 111 THR A CA 1
ATOM 822 C C . THR A 1 111 ? 28.578 11.203 -10.805 1 96.69 111 THR A C 1
ATOM 824 O O . THR A 1 111 ? 28.859 11.148 -12 1 96.69 111 THR A O 1
ATOM 827 N N . LEU A 1 112 ? 28.109 12.258 -10.297 1 96 112 LEU A N 1
ATOM 828 C CA . LEU A 1 112 ? 28.188 13.594 -10.875 1 96 112 LEU A CA 1
ATOM 829 C C . LEU A 1 112 ? 29.094 14.5 -10.039 1 96 112 LEU A C 1
ATOM 831 O O . LEU A 1 112 ? 29.266 14.281 -8.844 1 96 112 LEU A O 1
ATOM 835 N N . PRO A 1 113 ? 29.656 15.5 -10.68 1 96.31 113 PRO A N 1
ATOM 836 C CA . PRO A 1 113 ? 30.594 16.359 -9.953 1 96.31 113 PRO A CA 1
ATOM 837 C C . PRO A 1 113 ? 29.953 17.047 -8.75 1 96.31 113 PRO A C 1
ATOM 839 O O . PRO A 1 113 ? 28.938 17.719 -8.891 1 96.31 113 PRO A O 1
ATOM 842 N N . ALA A 1 114 ? 30.594 16.875 -7.645 1 96.38 114 ALA A N 1
ATOM 843 C CA . ALA A 1 114 ? 30.062 17.406 -6.391 1 96.38 114 ALA A CA 1
ATOM 844 C C . ALA A 1 114 ? 29.969 18.922 -6.43 1 96.38 114 ALA A C 1
ATOM 846 O O . ALA A 1 114 ? 29.094 19.516 -5.785 1 96.38 114 ALA A O 1
ATOM 847 N N . ASP A 1 115 ? 30.781 19.547 -7.125 1 96.19 115 ASP A N 1
ATOM 848 C CA . ASP A 1 115 ? 30.828 21 -7.168 1 96.19 115 ASP A CA 1
ATOM 849 C C . ASP A 1 115 ? 29.625 21.562 -7.922 1 96.19 115 ASP A C 1
ATOM 851 O O . ASP A 1 115 ? 29.344 22.766 -7.855 1 96.19 115 ASP A O 1
ATOM 855 N N . GLN A 1 116 ? 28.969 20.656 -8.625 1 96.38 116 GLN A N 1
ATOM 856 C CA . GLN A 1 116 ? 27.766 21.078 -9.352 1 96.38 116 GLN A CA 1
ATOM 857 C C . GLN A 1 116 ? 26.516 20.922 -8.477 1 96.38 116 GLN A C 1
ATOM 859 O O . GLN A 1 116 ? 25.438 21.344 -8.875 1 96.38 116 GLN A O 1
ATOM 864 N N . PHE A 1 117 ? 26.703 20.312 -7.395 1 96.81 117 PHE A N 1
ATOM 865 C CA . PHE A 1 117 ? 25.578 20.172 -6.484 1 96.81 117 PHE A CA 1
ATOM 866 C C . PHE A 1 117 ? 25.141 21.531 -5.953 1 96.81 117 PHE A C 1
ATOM 868 O O . PHE A 1 117 ? 25.984 22.328 -5.523 1 96.81 117 PHE A O 1
ATOM 875 N N . PRO A 1 118 ? 23.859 21.75 -6.016 1 94.31 118 PRO A N 1
ATOM 876 C CA . PRO A 1 118 ? 23.422 23.094 -5.633 1 94.31 118 PRO A CA 1
ATOM 877 C C . PRO A 1 118 ? 23.703 23.406 -4.168 1 94.31 118 PRO A C 1
ATOM 879 O O . PRO A 1 118 ? 23.594 22.531 -3.309 1 94.31 118 PRO A O 1
ATOM 882 N N . VAL A 1 119 ? 24.156 24.531 -4.031 1 85.81 119 VAL A N 1
ATOM 883 C CA . VAL A 1 119 ? 24.375 25.016 -2.674 1 85.81 119 VAL A CA 1
ATOM 884 C C . VAL A 1 119 ? 23.219 25.922 -2.26 1 85.81 119 VAL A C 1
ATOM 886 O O . VAL A 1 119 ? 22.812 26.812 -3.021 1 85.81 119 VAL A O 1
ATOM 889 N N . ASN A 1 120 ? 22.641 25.5 -1.13 1 78.06 120 ASN A N 1
ATOM 890 C CA . ASN A 1 120 ? 21.578 26.359 -0.612 1 78.06 120 ASN A CA 1
ATOM 891 C C . ASN A 1 120 ? 22.141 27.562 0.14 1 78.06 120 ASN A C 1
ATOM 893 O O . ASN A 1 120 ? 22.828 27.406 1.148 1 78.06 120 ASN A O 1
ATOM 897 N N . ASP A 1 121 ? 22.188 28.688 -0.488 1 75.38 121 ASP A N 1
ATOM 898 C CA . ASP A 1 121 ? 22.578 29.922 0.17 1 75.38 121 ASP A CA 1
ATOM 899 C C . ASP A 1 121 ? 21.406 30.547 0.934 1 75.38 121 ASP A C 1
ATOM 901 O O . ASP A 1 121 ? 20.594 31.281 0.359 1 75.38 121 ASP A O 1
ATOM 905 N N . LEU A 1 122 ? 21.312 30.031 2.129 1 72.56 122 LEU A N 1
ATOM 906 C CA . LEU A 1 122 ? 20.203 30.562 2.916 1 72.56 122 LEU A CA 1
ATOM 907 C C . LEU A 1 122 ? 20.562 31.891 3.555 1 72.56 122 LEU A C 1
ATOM 909 O O . LEU A 1 122 ? 21.719 32.094 3.951 1 72.56 122 LEU A O 1
ATOM 913 N N . ASP A 1 123 ? 19.672 32.781 3.496 1 75.75 123 ASP A N 1
ATOM 914 C CA . ASP A 1 123 ? 19.828 34.094 4.129 1 75.75 123 ASP A CA 1
ATOM 915 C C . ASP A 1 123 ? 20.109 33.938 5.625 1 75.75 123 ASP A C 1
ATOM 917 O O . ASP A 1 123 ? 19.938 32.844 6.188 1 75.75 123 ASP A O 1
ATOM 921 N N . LYS A 1 124 ? 20.562 35.031 6.094 1 84.25 124 LYS A N 1
ATOM 922 C CA . LYS A 1 124 ? 20.766 35.062 7.539 1 84.25 124 LYS A CA 1
ATOM 923 C C . LYS A 1 124 ? 19.469 34.844 8.297 1 84.25 124 LYS A C 1
ATOM 925 O O . LYS A 1 124 ? 18.422 35.375 7.898 1 84.25 124 LYS A O 1
ATOM 930 N N . SER A 1 125 ? 19.547 34.094 9.312 1 86.94 125 SER A N 1
ATOM 931 C CA . SER A 1 125 ? 18.391 33.844 10.156 1 86.94 125 SER A CA 1
ATOM 932 C C . SER A 1 125 ? 18.141 35.031 11.094 1 86.94 125 SER A C 1
ATOM 934 O O . SER A 1 125 ? 19.094 35.625 11.617 1 86.94 125 SER A O 1
ATOM 936 N N . GLU A 1 126 ? 16.984 35.406 11.227 1 89.56 126 GLU A N 1
ATOM 937 C CA . GLU A 1 126 ? 16.594 36.531 12.078 1 89.56 126 GLU A CA 1
ATOM 938 C C . GLU A 1 126 ? 15.953 36.031 13.375 1 89.56 126 GLU A C 1
ATOM 940 O O . GLU A 1 126 ? 15.812 36.781 14.336 1 89.56 126 GLU A O 1
ATOM 945 N N . LEU A 1 127 ? 15.602 34.812 13.367 1 93.38 127 LEU A N 1
ATOM 946 C CA . LEU A 1 127 ? 14.914 34.219 14.5 1 93.38 127 LEU A CA 1
ATOM 947 C C . LEU A 1 127 ? 15.516 32.844 14.844 1 93.38 127 LEU A C 1
ATOM 949 O O . LEU A 1 127 ? 15.844 32.062 13.953 1 93.38 127 LEU A O 1
ATOM 953 N N . GLU A 1 128 ? 15.727 32.625 16.125 1 95.19 128 GLU A N 1
ATOM 954 C CA . GLU A 1 128 ? 16.156 31.328 16.625 1 95.19 128 GLU A CA 1
ATOM 955 C C . GLU A 1 128 ? 15.477 31 17.953 1 95.19 128 GLU A C 1
ATOM 957 O O . GLU A 1 128 ? 15.438 31.828 18.859 1 95.19 128 GLU A O 1
ATOM 962 N N . PHE A 1 129 ? 14.961 29.875 18.094 1 95.81 129 PHE A N 1
ATOM 963 C CA . PHE A 1 129 ? 14.391 29.422 19.359 1 95.81 129 PHE A CA 1
ATOM 964 C C . PHE A 1 129 ? 14.352 27.891 19.422 1 95.81 129 PHE A C 1
ATOM 966 O O . PHE A 1 129 ? 14.586 27.219 18.406 1 95.81 129 PHE A O 1
ATOM 973 N N . THR A 1 130 ? 14.117 27.375 20.609 1 97 130 THR A N 1
ATOM 974 C CA . THR A 1 130 ? 13.992 25.938 20.828 1 97 130 THR A CA 1
ATOM 975 C C . THR A 1 130 ? 12.562 25.578 21.219 1 97 130 THR A C 1
ATOM 977 O O . THR A 1 130 ? 11.906 26.312 21.953 1 97 130 THR A O 1
ATOM 980 N N .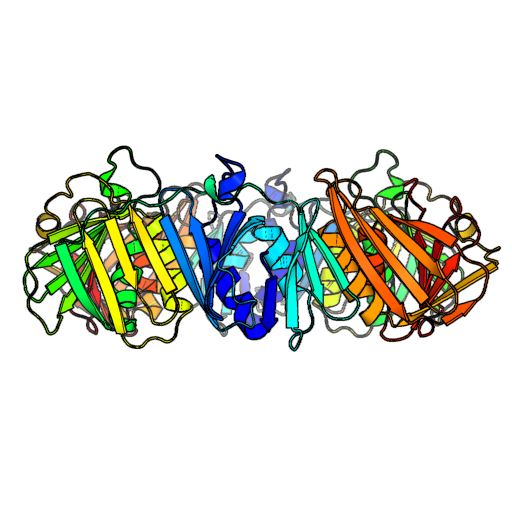 ILE A 1 131 ? 12.156 24.5 20.734 1 97.19 131 ILE A N 1
ATOM 981 C CA . ILE A 1 131 ? 10.812 24.016 21.047 1 97.19 131 ILE A CA 1
ATOM 982 C C . ILE A 1 131 ? 10.844 22.5 21.266 1 97.19 131 ILE A C 1
ATOM 984 O O . ILE A 1 131 ? 11.648 21.797 20.656 1 97.19 131 ILE A O 1
ATOM 988 N N . GLN A 1 132 ? 9.984 22.047 22.172 1 97.56 132 GLN A N 1
ATOM 989 C CA . GLN A 1 132 ? 9.859 20.609 22.359 1 97.56 132 GLN A CA 1
ATOM 990 C C . GLN A 1 132 ? 9.375 19.938 21.078 1 97.56 132 GLN A C 1
ATOM 992 O O . GLN A 1 132 ? 8.469 20.422 20.406 1 97.56 132 GLN A O 1
ATOM 997 N N . ARG A 1 133 ? 9.969 18.766 20.766 1 98.12 133 ARG A N 1
ATOM 998 C CA . ARG A 1 133 ? 9.648 18.016 19.562 1 98.12 133 ARG A CA 1
ATOM 999 C C . ARG A 1 133 ? 8.156 17.703 19.5 1 98.12 133 ARG A C 1
ATOM 1001 O O . ARG A 1 133 ? 7.508 17.922 18.469 1 98.12 133 ARG A O 1
ATOM 1008 N N . GLU A 1 134 ? 7.609 17.234 20.609 1 97.19 134 GLU A N 1
ATOM 1009 C CA . GLU A 1 134 ? 6.207 16.828 20.656 1 97.19 134 GLU A CA 1
ATOM 1010 C C . GLU A 1 134 ? 5.277 18.016 20.406 1 97.19 134 GLU A C 1
ATOM 1012 O O . GLU A 1 134 ? 4.23 17.875 19.781 1 97.19 134 GLU A O 1
ATOM 1017 N N . SER A 1 135 ? 5.66 19.188 20.906 1 97.12 135 SER A N 1
ATOM 1018 C CA . SER A 1 135 ? 4.852 20.391 20.719 1 97.12 135 SER A CA 1
ATOM 1019 C C . SER A 1 135 ? 4.859 20.828 19.266 1 97.12 135 SER A C 1
ATOM 1021 O O . SER A 1 135 ? 3.824 21.25 18.734 1 97.12 135 SER A O 1
ATOM 1023 N N . LEU A 1 136 ? 6.051 20.734 18.688 1 98.06 136 LEU A N 1
ATOM 1024 C CA . LEU A 1 136 ? 6.156 21.094 17.281 1 98.06 136 LEU A CA 1
ATOM 1025 C C . LEU A 1 136 ? 5.344 20.141 16.422 1 98.06 136 LEU A C 1
ATOM 1027 O O . LEU A 1 136 ? 4.641 20.578 15.5 1 98.06 136 LEU A O 1
ATOM 1031 N N . ILE A 1 137 ? 5.418 18.859 16.719 1 97.94 137 ILE A N 1
ATOM 1032 C CA . ILE A 1 137 ? 4.625 17.859 16.016 1 97.94 137 ILE A CA 1
ATOM 1033 C C . ILE A 1 137 ? 3.139 18.188 16.156 1 97.94 137 ILE A C 1
ATOM 1035 O O . ILE A 1 137 ? 2.393 18.172 15.18 1 97.94 137 ILE A O 1
ATOM 1039 N N . HIS A 1 138 ? 2.738 18.484 17.359 1 97 138 HIS A N 1
ATOM 1040 C CA . HIS A 1 138 ? 1.335 18.781 17.625 1 97 138 HIS A CA 1
ATOM 1041 C C . HIS A 1 138 ? 0.864 19.984 16.812 1 97 138 HIS A C 1
ATOM 1043 O O . HIS A 1 138 ? -0.206 19.953 16.203 1 97 138 HIS A O 1
ATOM 1049 N N . LEU A 1 139 ? 1.681 21.016 16.734 1 98.06 139 LEU A N 1
ATOM 1050 C CA . LEU A 1 139 ? 1.354 22.219 15.984 1 98.06 139 LEU A CA 1
ATOM 1051 C C . LEU A 1 139 ? 1.156 21.906 14.508 1 98.06 139 LEU A C 1
ATOM 1053 O O . LEU A 1 139 ? 0.15 22.312 13.914 1 98.06 139 LEU A O 1
ATOM 1057 N N . LEU A 1 140 ? 2.062 21.141 13.938 1 98.56 140 LEU A N 1
ATOM 1058 C CA . LEU A 1 140 ? 2.043 20.875 12.5 1 98.56 140 LEU A CA 1
ATOM 1059 C C . LEU A 1 140 ? 0.968 19.859 12.156 1 98.56 140 LEU A C 1
ATOM 1061 O O . LEU A 1 140 ? 0.196 20.062 11.211 1 98.56 140 LEU A O 1
ATOM 1065 N N . GLN A 1 141 ? 0.852 18.797 12.891 1 97.06 141 GLN A N 1
ATOM 1066 C CA . GLN A 1 141 ? -0.058 17.703 12.617 1 97.06 141 GLN A CA 1
ATOM 1067 C C . GLN A 1 141 ? -1.514 18.125 12.766 1 97.06 141 GLN A C 1
ATOM 1069 O O . GLN A 1 141 ? -2.391 17.641 12.062 1 97.06 141 GLN A O 1
ATOM 1074 N N . SER A 1 142 ? -1.725 19.062 13.648 1 97.25 142 SER A N 1
ATOM 1075 C CA . SER A 1 142 ? -3.086 19.5 13.953 1 97.25 142 SER A CA 1
ATOM 1076 C C . SER A 1 142 ? -3.635 20.406 12.859 1 97.25 142 SER A C 1
ATOM 1078 O O . SER A 1 142 ? -4.84 20.656 12.812 1 97.25 142 SER A O 1
ATOM 1080 N N . THR A 1 143 ? -2.746 20.859 11.922 1 98.5 143 THR A N 1
ATOM 1081 C CA . THR A 1 143 ? -3.252 21.906 11.047 1 98.5 143 THR A CA 1
ATOM 1082 C C . THR A 1 143 ? -2.918 21.594 9.586 1 98.5 143 THR A C 1
ATOM 1084 O O . THR A 1 143 ? -3.609 22.062 8.672 1 98.5 143 THR A O 1
ATOM 1087 N N . HIS A 1 144 ? -1.895 20.781 9.328 1 98.06 144 HIS A N 1
ATOM 1088 C CA . HIS A 1 144 ? -1.312 20.641 7.996 1 98.06 144 HIS A CA 1
ATOM 1089 C C . HIS A 1 144 ? -2.342 20.125 6.996 1 98.06 144 HIS A C 1
ATOM 1091 O O . HIS A 1 144 ? -2.279 20.469 5.809 1 98.06 144 HIS A O 1
ATOM 1097 N N . PHE A 1 145 ? -3.254 19.344 7.395 1 97.44 145 PHE A N 1
ATOM 1098 C CA . PHE A 1 145 ? -4.199 18.672 6.504 1 97.44 145 PHE A CA 1
ATOM 1099 C C . PHE A 1 145 ? -5.191 19.672 5.918 1 97.44 145 PHE A C 1
ATOM 1101 O O . PHE A 1 145 ? -5.906 19.359 4.965 1 97.44 145 PHE A O 1
ATOM 1108 N N . ALA A 1 146 ? -5.285 20.875 6.438 1 98.25 146 ALA A N 1
ATOM 1109 C CA . ALA A 1 146 ? -6.285 21.844 6.016 1 98.25 146 ALA A CA 1
ATOM 1110 C C . ALA A 1 146 ? -5.766 22.703 4.863 1 98.25 146 ALA A C 1
ATOM 1112 O O . ALA A 1 146 ? -6.496 23.531 4.316 1 98.25 146 ALA A O 1
ATOM 1113 N N . MET A 1 147 ? -4.461 22.484 4.512 1 98.19 147 MET A N 1
ATOM 1114 C CA . MET A 1 147 ? -3.891 23.219 3.389 1 98.19 147 MET A CA 1
ATOM 1115 C C . MET A 1 147 ? -4.527 22.781 2.072 1 98.19 147 MET A C 1
ATOM 1117 O O . MET A 1 147 ? -4.953 21.641 1.933 1 98.19 147 MET A O 1
ATOM 1121 N N . SER A 1 148 ? -4.535 23.688 1.169 1 96.94 148 SER A N 1
ATOM 1122 C CA . SER A 1 148 ? -4.891 23.328 -0.197 1 96.94 148 SER A CA 1
ATOM 1123 C C . SER A 1 148 ? -3.758 22.562 -0.875 1 96.94 148 SER A C 1
ATOM 1125 O O . SER A 1 148 ? -2.617 22.594 -0.409 1 96.94 148 SER A O 1
ATOM 1127 N N . GLN A 1 149 ? -4.125 21.797 -1.814 1 91.81 149 GLN A N 1
ATOM 1128 C CA . GLN A 1 149 ? -3.111 21.094 -2.592 1 91.81 149 GLN A CA 1
ATOM 1129 C C . GLN A 1 149 ? -2.607 21.953 -3.748 1 91.81 149 GLN A C 1
ATOM 1131 O O . GLN A 1 149 ? -1.403 22.172 -3.877 1 91.81 149 GLN A O 1
ATOM 1136 N N . GLN A 1 150 ? -3.543 22.5 -4.539 1 91.56 150 GLN A N 1
ATOM 1137 C CA . GLN A 1 150 ? -3.205 23.344 -5.684 1 91.56 150 GLN A CA 1
ATOM 1138 C C . GLN A 1 150 ? -4.246 24.438 -5.895 1 91.56 150 GLN A C 1
ATOM 1140 O O . GLN A 1 150 ? -5.223 24.234 -6.625 1 91.56 150 GLN A O 1
ATOM 1145 N N . ASP A 1 151 ? -4.043 25.516 -5.203 1 95.12 151 ASP A N 1
ATOM 1146 C CA . ASP A 1 151 ? -4.934 26.672 -5.348 1 95.12 151 ASP A CA 1
ATOM 1147 C C . ASP A 1 151 ? -4.203 27.844 -5.988 1 95.12 151 ASP A C 1
ATOM 1149 O O . ASP A 1 151 ? -3.002 28.031 -5.789 1 95.12 151 ASP A O 1
ATOM 1153 N N . VAL A 1 152 ? -4.98 28.703 -6.824 1 96.25 152 VAL A N 1
ATOM 1154 C CA . VAL A 1 152 ? -4.402 29.875 -7.469 1 96.25 152 VAL A CA 1
ATOM 1155 C C . VAL A 1 152 ? -3.992 30.891 -6.41 1 96.25 152 VAL A C 1
ATOM 1157 O O . VAL A 1 152 ? -3.047 31.656 -6.609 1 96.25 152 VAL A O 1
ATOM 1160 N N . ARG A 1 153 ? -4.762 30.875 -5.359 1 96.12 153 ARG A N 1
ATOM 1161 C CA . ARG A 1 153 ? -4.344 31.656 -4.207 1 96.12 153 ARG A CA 1
ATOM 1162 C C . ARG A 1 153 ? -3.203 30.984 -3.459 1 96.12 153 ARG A C 1
ATOM 1164 O O . ARG A 1 153 ? -3.441 30.109 -2.615 1 96.12 153 ARG A O 1
ATOM 1171 N N . VAL A 1 154 ? -2.004 31.344 -3.643 1 96.88 154 VAL A N 1
ATOM 1172 C CA . VAL A 1 154 ? -0.794 30.625 -3.277 1 96.88 154 VAL A CA 1
ATOM 1173 C C . VAL A 1 154 ? -0.707 30.484 -1.759 1 96.88 154 VAL A C 1
ATOM 1175 O O . VAL A 1 154 ? -0.169 29.516 -1.243 1 96.88 154 VAL A O 1
ATOM 1178 N N . PHE A 1 155 ? -1.2 31.516 -1.021 1 97.25 155 PHE A N 1
ATOM 1179 C CA . PHE A 1 155 ? -1.104 31.484 0.435 1 97.25 155 PHE A CA 1
ATOM 1180 C C . PHE A 1 155 ? -1.921 30.344 1.007 1 97.25 155 PHE A C 1
ATOM 1182 O O . PHE A 1 155 ? -1.702 29.922 2.146 1 97.25 155 PHE A O 1
ATOM 1189 N N . LEU A 1 156 ? -2.852 29.75 0.204 1 98.25 156 LEU A N 1
ATOM 1190 C CA . LEU A 1 156 ? -3.67 28.641 0.663 1 98.25 156 LEU A CA 1
ATOM 1191 C C . LEU A 1 156 ? -2.887 27.328 0.601 1 98.25 156 LEU A C 1
ATOM 1193 O O . LEU A 1 156 ? -3.293 26.328 1.195 1 98.25 156 LEU A O 1
ATOM 1197 N N . ASN A 1 157 ? -1.798 27.359 -0.108 1 97.75 157 ASN A N 1
ATOM 1198 C CA . ASN A 1 157 ? -1.006 26.156 -0.319 1 97.75 157 ASN A CA 1
ATOM 1199 C C . ASN A 1 157 ? 0.065 25.984 0.756 1 97.75 157 ASN A C 1
ATOM 1201 O O . ASN A 1 157 ? 0.984 25.188 0.605 1 97.75 157 ASN A O 1
ATOM 1205 N N . GLY A 1 158 ? -0.056 26.75 1.85 1 98.38 158 GLY A N 1
ATOM 1206 C CA . GLY A 1 158 ? 0.942 26.703 2.906 1 98.38 158 GLY A CA 1
ATOM 1207 C C . GLY A 1 158 ? 0.338 26.719 4.297 1 98.38 158 GLY A C 1
ATOM 1208 O O . GLY A 1 158 ? -0.867 26.922 4.453 1 98.38 158 GLY A O 1
ATOM 1209 N N . LEU A 1 159 ? 1.146 26.438 5.215 1 98.75 159 LEU A N 1
ATOM 1210 C CA . LEU A 1 159 ? 0.836 26.516 6.641 1 98.75 159 LEU A CA 1
ATOM 1211 C C . LEU A 1 159 ? 1.482 27.75 7.27 1 98.75 159 LEU A C 1
ATOM 1213 O O . LEU A 1 159 ? 2.699 27.922 7.188 1 98.75 159 LEU A O 1
ATOM 1217 N N . LEU A 1 160 ? 0.722 28.625 7.895 1 98.75 160 LEU A N 1
ATOM 1218 C CA . LEU A 1 160 ? 1.234 29.812 8.562 1 98.75 160 LEU A CA 1
ATOM 1219 C C . LEU A 1 160 ? 1.754 29.469 9.953 1 98.75 160 LEU A C 1
ATOM 1221 O O . LEU A 1 160 ? 1.058 28.828 10.742 1 98.75 160 LEU A O 1
ATOM 1225 N N . LEU A 1 161 ? 2.926 29.812 10.203 1 98.25 161 LEU A N 1
ATOM 1226 C CA . LEU A 1 161 ? 3.436 29.922 11.562 1 98.25 161 LEU A CA 1
ATOM 1227 C C . LEU A 1 161 ? 3.459 31.375 12.023 1 98.25 161 LEU A C 1
ATOM 1229 O O . LEU A 1 161 ? 4.246 32.188 11.516 1 98.25 161 LEU A O 1
ATOM 1233 N N . ASP A 1 162 ? 2.617 31.656 12.93 1 98 162 ASP A N 1
ATOM 1234 C CA . ASP A 1 162 ? 2.449 33 13.477 1 98 162 ASP A CA 1
ATOM 1235 C C . ASP A 1 162 ? 3.02 33.094 14.891 1 98 162 ASP A C 1
ATOM 1237 O O . ASP A 1 162 ? 2.529 32.438 15.805 1 98 162 ASP A O 1
ATOM 1241 N N . ILE A 1 163 ? 4.035 33.906 15.047 1 97 163 ILE A N 1
ATOM 1242 C CA . ILE A 1 163 ? 4.699 34.062 16.328 1 97 163 ILE A CA 1
ATOM 1243 C C . ILE A 1 163 ? 4.348 35.406 16.922 1 97 163 ILE A C 1
ATOM 1245 O O . ILE A 1 163 ? 4.586 36.469 16.297 1 97 163 ILE A O 1
ATOM 1249 N N . GLU A 1 164 ? 3.773 35.375 18.078 1 96.56 164 GLU A N 1
ATOM 1250 C CA . GLU A 1 164 ? 3.441 36.594 18.828 1 96.56 164 GLU A CA 1
ATOM 1251 C C . GLU A 1 164 ? 3.822 36.438 20.312 1 96.56 164 GLU A C 1
ATOM 1253 O O . GLU A 1 164 ? 3.07 35.875 21.094 1 96.56 164 GLU A O 1
ATOM 1258 N N . GLY A 1 165 ? 4.906 37.031 20.672 1 95.5 165 GLY A N 1
ATOM 1259 C CA . GLY A 1 165 ? 5.375 36.906 22.031 1 95.5 165 GLY A CA 1
ATOM 1260 C C . GLY A 1 165 ? 5.684 35.469 22.438 1 95.5 165 GLY A C 1
ATOM 1261 O O . GLY A 1 165 ? 6.578 34.844 21.859 1 95.5 165 GLY A O 1
ATOM 1262 N N . THR A 1 166 ? 4.883 34.969 23.312 1 95.94 166 THR A N 1
ATOM 1263 C CA . THR A 1 166 ? 5.125 33.625 23.812 1 95.94 166 THR A CA 1
ATOM 1264 C C . THR A 1 166 ? 4.199 32.625 23.125 1 95.94 166 THR A C 1
ATOM 1266 O O . THR A 1 166 ? 4.16 31.438 23.5 1 95.94 166 THR A O 1
ATOM 1269 N N . HIS A 1 167 ? 3.518 33.125 22.141 1 96.56 167 HIS A N 1
ATOM 1270 C CA . HIS A 1 167 ? 2.541 32.25 21.5 1 96.56 167 HIS A CA 1
ATOM 1271 C C . HIS A 1 167 ? 2.975 31.906 20.078 1 96.56 167 HIS A C 1
ATOM 1273 O O . HIS A 1 167 ? 3.281 32.781 19.281 1 96.56 167 HIS A O 1
ATOM 1279 N N . LEU A 1 168 ? 3.068 30.656 19.859 1 97.94 168 LEU A N 1
ATOM 1280 C CA . LEU A 1 168 ? 3.221 30.109 18.516 1 97.94 168 LEU A CA 1
ATOM 1281 C C . LEU A 1 168 ? 1.899 29.547 18 1 97.94 168 LEU A C 1
ATOM 1283 O O . LEU A 1 168 ? 1.28 28.719 18.656 1 97.94 168 LEU A O 1
ATOM 1287 N N . THR A 1 169 ? 1.48 30.031 16.844 1 98.44 169 THR A N 1
ATOM 1288 C CA . THR A 1 169 ? 0.223 29.562 16.281 1 98.44 169 THR A CA 1
ATOM 1289 C C . THR A 1 169 ? 0.433 29.047 14.859 1 98.44 169 THR A C 1
ATOM 1291 O O . THR A 1 169 ? 1.066 29.719 14.039 1 98.44 169 THR A O 1
ATOM 1294 N N . THR A 1 170 ? -0.005 27.844 14.609 1 98.69 170 THR A N 1
ATOM 1295 C CA . THR A 1 170 ? -0.06 27.344 13.234 1 98.69 170 THR A CA 1
ATOM 1296 C C . THR A 1 170 ? -1.481 27.422 12.688 1 98.69 170 THR A C 1
ATOM 1298 O O . THR A 1 170 ? -2.445 27.156 13.406 1 98.69 170 THR A O 1
ATOM 1301 N N . VAL A 1 171 ? -1.58 27.891 11.445 1 98.81 171 VAL A N 1
ATOM 1302 C CA . VAL A 1 171 ? -2.867 28.047 10.781 1 98.81 171 VAL A CA 1
ATOM 1303 C C . VAL A 1 171 ? -2.787 27.5 9.359 1 98.81 171 VAL A C 1
ATOM 1305 O O . VAL A 1 171 ? -1.825 27.766 8.633 1 98.81 171 VAL A O 1
ATOM 1308 N N . ALA A 1 172 ? -3.736 26.703 8.953 1 98.69 172 ALA A N 1
ATOM 1309 C CA . ALA A 1 172 ? -3.883 26.266 7.57 1 98.69 172 ALA A CA 1
ATOM 1310 C C . ALA A 1 172 ? -5.348 26.312 7.137 1 98.69 172 ALA A C 1
ATOM 1312 O O . ALA A 1 172 ? -6.25 26.109 7.953 1 98.69 172 ALA A O 1
ATOM 1313 N N . THR A 1 173 ? -5.574 26.641 5.914 1 98.44 173 THR A N 1
ATOM 1314 C CA . THR A 1 173 ? -6.922 26.703 5.363 1 98.44 173 THR A CA 1
ATOM 1315 C C . THR A 1 173 ? -6.902 26.469 3.855 1 98.44 173 THR A C 1
ATOM 1317 O O . THR A 1 173 ? -5.902 26.75 3.189 1 98.44 173 THR A O 1
ATOM 1320 N N . ASP A 1 174 ? -7.941 25.859 3.385 1 97.56 174 ASP A N 1
ATOM 1321 C CA . ASP A 1 174 ? -8.102 25.734 1.939 1 97.56 174 ASP A CA 1
ATOM 1322 C C . ASP A 1 174 ? -9.258 26.594 1.438 1 97.56 174 ASP A C 1
ATOM 1324 O O . ASP A 1 174 ? -9.719 26.438 0.306 1 97.56 174 ASP A O 1
ATOM 1328 N N . GLY A 1 175 ? -9.727 27.438 2.262 1 96.94 175 GLY A N 1
ATOM 1329 C CA . GLY A 1 175 ? -10.82 28.328 1.89 1 96.94 175 GLY A CA 1
ATOM 1330 C C . GLY A 1 175 ? -12.172 27.812 2.344 1 96.94 175 GLY A C 1
ATOM 1331 O O . GLY A 1 175 ? -13.117 28.594 2.486 1 96.94 175 GLY A O 1
ATOM 1332 N N . HIS A 1 176 ? -12.305 26.531 2.641 1 96.75 176 HIS A N 1
ATOM 1333 C CA . HIS A 1 176 ? -13.562 25.938 3.078 1 96.75 176 HIS A CA 1
ATOM 1334 C C . HIS A 1 176 ? -13.484 25.469 4.527 1 96.75 176 HIS A C 1
ATOM 1336 O O . HIS A 1 176 ? -14.508 25.219 5.16 1 96.75 176 HIS A O 1
ATOM 1342 N N . ARG A 1 177 ? -12.367 25.344 4.93 1 98.12 177 ARG A N 1
ATOM 1343 C CA . ARG A 1 177 ? -12.055 24.938 6.297 1 98.12 177 ARG A CA 1
ATOM 1344 C C . ARG A 1 177 ? -10.766 25.609 6.781 1 98.12 177 ARG A C 1
ATOM 1346 O O . ARG A 1 177 ? -10 26.141 5.98 1 98.12 177 ARG A O 1
ATOM 1353 N N . MET A 1 178 ? -10.602 25.609 8.109 1 98.56 178 MET A N 1
ATOM 1354 C CA . MET A 1 178 ? -9.414 26.203 8.695 1 98.56 178 MET A CA 1
ATOM 1355 C C . MET A 1 178 ? -9.062 25.531 10.016 1 98.56 178 MET A C 1
ATOM 1357 O O . MET A 1 178 ? -9.945 25.25 10.836 1 98.56 178 MET A O 1
ATOM 1361 N N . ALA A 1 179 ? -7.832 25.219 10.195 1 98.69 179 ALA A N 1
ATOM 1362 C CA . ALA A 1 179 ? -7.309 24.672 11.445 1 98.69 179 ALA A CA 1
ATOM 1363 C C . ALA A 1 179 ? -6.34 25.641 12.109 1 98.69 179 ALA A C 1
ATOM 1365 O O . ALA A 1 179 ? -5.512 26.266 11.43 1 98.69 179 ALA A O 1
ATOM 1366 N N . ILE A 1 180 ? -6.5 25.828 13.398 1 98.5 180 ILE A N 1
ATOM 1367 C CA . ILE A 1 180 ? -5.664 26.719 14.195 1 98.5 180 ILE A CA 1
ATOM 1368 C C . ILE A 1 180 ? -5.18 26 15.445 1 98.5 180 ILE A C 1
ATOM 1370 O O . ILE A 1 180 ? -5.984 25.453 16.203 1 98.5 180 ILE A O 1
ATOM 1374 N N . CYS A 1 181 ? -3.93 25.969 15.648 1 98.31 181 CYS A N 1
ATOM 1375 C CA . CYS A 1 181 ? -3.35 25.359 16.844 1 98.31 181 CYS A CA 1
ATOM 1376 C C . CYS A 1 181 ? -2.342 26.297 17.5 1 98.31 181 CYS A C 1
ATOM 1378 O O . CYS A 1 181 ? -1.472 26.844 16.828 1 98.31 181 CYS A O 1
ATOM 1380 N N . LYS A 1 182 ? -2.461 26.422 18.766 1 97.75 182 LYS A N 1
ATOM 1381 C CA . LYS A 1 182 ? -1.611 27.328 19.516 1 97.75 182 LYS A CA 1
ATOM 1382 C C . LYS A 1 182 ? -0.728 26.578 20.5 1 97.75 182 LYS A C 1
ATOM 1384 O O . LYS A 1 182 ? -1.112 25.531 21.016 1 97.75 182 LYS A O 1
ATOM 1389 N N . PHE A 1 183 ? 0.385 27.156 20.719 1 97.25 183 PHE A N 1
ATOM 1390 C CA . PHE A 1 183 ? 1.347 26.656 21.688 1 97.25 183 PHE A CA 1
ATOM 1391 C C . PHE A 1 183 ? 2.014 27.797 22.438 1 97.25 183 PHE A C 1
ATOM 1393 O O . PHE A 1 183 ? 2.424 28.781 21.828 1 97.25 183 PHE A O 1
ATOM 1400 N N . GLN A 1 184 ? 2.045 27.641 23.75 1 96 184 GLN A N 1
ATOM 1401 C CA . GLN A 1 184 ? 2.717 28.641 24.578 1 96 184 GLN A CA 1
ATOM 1402 C C . GLN A 1 184 ? 4.168 28.25 24.844 1 96 184 GLN A C 1
ATOM 1404 O O . GLN A 1 184 ? 4.434 27.281 25.531 1 96 184 GLN A O 1
ATOM 1409 N N . CYS A 1 185 ? 5.023 29.016 24.266 1 91.62 185 CYS A N 1
ATOM 1410 C CA . CYS A 1 185 ? 6.438 28.734 24.5 1 91.62 185 CYS A CA 1
ATOM 1411 C C . CYS A 1 185 ? 6.934 29.438 25.766 1 91.62 185 CYS A C 1
ATOM 1413 O O . CYS A 1 185 ? 6.262 30.328 26.297 1 91.62 185 CYS A O 1
ATOM 1415 N N . GLU A 1 186 ? 8.055 29.047 26.281 1 88.19 186 GLU A N 1
ATOM 1416 C CA . GLU A 1 186 ? 8.617 29.562 27.516 1 88.19 186 GLU A CA 1
ATOM 1417 C C . GLU A 1 186 ? 9.273 30.922 27.312 1 88.19 186 GLU A C 1
ATOM 1419 O O . GLU A 1 186 ? 9.336 31.75 28.234 1 88.19 186 GLU A O 1
ATOM 1424 N N . HIS A 1 187 ? 9.727 31.172 26.109 1 89.31 187 HIS A N 1
ATOM 1425 C CA . HIS A 1 187 ? 10.477 32.406 25.859 1 89.31 187 HIS A CA 1
ATOM 1426 C C . HIS A 1 187 ? 9.695 33.344 24.984 1 89.31 187 HIS A C 1
ATOM 1428 O O . HIS A 1 187 ? 8.898 32.938 24.141 1 89.31 187 HIS A O 1
ATOM 1434 N N . HIS A 1 188 ? 9.93 34.562 25.234 1 94.38 188 HIS A N 1
ATOM 1435 C CA . HIS A 1 188 ? 9.344 35.625 24.406 1 94.38 188 HIS A CA 1
ATOM 1436 C C . HIS A 1 188 ? 10.102 35.781 23.078 1 94.38 188 HIS A C 1
ATOM 1438 O O . HIS A 1 188 ? 11.328 35.906 23.078 1 94.38 188 HIS A O 1
ATOM 1444 N N . LEU A 1 189 ? 9.391 35.719 22.031 1 95.12 189 LEU A N 1
ATOM 1445 C CA . LEU A 1 189 ? 9.969 35.844 20.703 1 95.12 189 LEU A CA 1
ATOM 1446 C C . LEU A 1 189 ? 9.422 37.062 19.984 1 95.12 189 LEU A C 1
ATOM 1448 O O . LEU A 1 189 ? 8.289 37.5 20.234 1 95.12 189 LEU A O 1
ATOM 1452 N N . PRO A 1 190 ? 10.234 37.656 19.094 1 94.75 190 PRO A N 1
ATOM 1453 C CA . PRO A 1 190 ? 9.695 38.75 18.266 1 94.75 190 PRO A CA 1
ATOM 1454 C C . PRO A 1 190 ? 8.586 38.281 17.328 1 94.75 190 PRO A C 1
ATOM 1456 O O . PRO A 1 190 ? 8.625 37.156 16.828 1 94.75 190 PRO A O 1
ATOM 1459 N N . PRO A 1 191 ? 7.645 39.188 17.156 1 95.62 191 PRO A N 1
ATOM 1460 C CA . PRO A 1 191 ? 6.559 38.812 16.234 1 95.62 191 PRO A CA 1
ATOM 1461 C C . PRO A 1 191 ? 7.051 38.562 14.812 1 95.62 191 PRO A C 1
ATOM 1463 O O . PRO A 1 191 ? 7.805 39.344 14.25 1 95.62 191 PRO A O 1
ATOM 1466 N N . GLN A 1 192 ? 6.746 37.438 14.297 1 95 192 GLN A N 1
ATOM 1467 C CA . GLN A 1 192 ? 7.113 37 12.945 1 95 192 GLN A CA 1
ATOM 1468 C C . GLN A 1 192 ? 6.066 36.062 12.359 1 95 192 GLN A C 1
ATOM 1470 O O . GLN A 1 192 ? 5.375 35.344 13.094 1 95 192 GLN A O 1
ATOM 1475 N N . ARG A 1 193 ? 5.988 36.125 11.031 1 96.25 193 ARG A N 1
ATOM 1476 C CA . ARG A 1 193 ? 5.117 35.219 10.297 1 96.25 193 ARG A CA 1
ATOM 1477 C C . ARG A 1 193 ? 5.887 34.5 9.211 1 96.25 193 ARG A C 1
ATOM 1479 O O . ARG A 1 193 ? 6.625 35.094 8.438 1 96.25 193 ARG A O 1
ATOM 1486 N N . PHE A 1 194 ? 5.723 33.219 9.203 1 97.31 194 PHE A N 1
ATOM 1487 C CA . PHE A 1 194 ? 6.324 32.375 8.164 1 97.31 194 PHE A CA 1
ATOM 1488 C C . PHE A 1 194 ? 5.262 31.531 7.469 1 97.31 194 PHE A C 1
ATOM 1490 O O . PHE A 1 194 ? 4.43 30.906 8.125 1 97.31 194 PHE A O 1
ATOM 1497 N N . LEU A 1 195 ? 5.293 31.562 6.18 1 98.44 195 LEU A N 1
ATOM 1498 C CA . LEU A 1 195 ? 4.391 30.719 5.406 1 98.44 195 LEU A CA 1
ATOM 1499 C C . LEU A 1 195 ? 5.141 29.547 4.793 1 98.44 195 LEU A C 1
ATOM 1501 O O . LEU A 1 195 ? 5.879 29.703 3.818 1 98.44 195 LEU A O 1
ATOM 1505 N N . LEU A 1 196 ? 4.906 28.375 5.387 1 98.44 196 LEU A N 1
ATOM 1506 C CA . LEU A 1 196 ? 5.645 27.172 5.039 1 98.44 196 LEU A CA 1
ATOM 1507 C C . LEU A 1 196 ? 4.945 26.422 3.908 1 98.44 196 LEU A C 1
ATOM 1509 O O . LEU A 1 196 ? 3.744 26.156 3.979 1 98.44 196 LEU A O 1
ATOM 1513 N N . PRO A 1 197 ? 5.684 26.016 2.92 1 97.44 197 PRO A N 1
ATOM 1514 C CA . PRO A 1 197 ? 5.062 25.234 1.842 1 97.44 197 PRO A CA 1
ATOM 1515 C C . PRO A 1 197 ? 4.672 23.828 2.277 1 97.44 197 PRO A C 1
ATOM 1517 O O . PRO A 1 197 ? 5.273 23.266 3.199 1 97.44 197 PRO A O 1
ATOM 1520 N N . ARG A 1 198 ? 3.674 23.281 1.604 1 97.31 198 ARG A N 1
ATOM 1521 C CA . ARG A 1 198 ? 3.104 21.969 1.938 1 97.31 198 ARG A CA 1
ATOM 1522 C C . ARG A 1 198 ? 4.188 20.906 2.002 1 97.31 198 ARG A C 1
ATOM 1524 O O . ARG A 1 198 ? 4.273 20.156 2.98 1 97.31 198 ARG A O 1
ATOM 1531 N N . LYS A 1 199 ? 4.98 20.859 1.004 1 95.56 199 LYS A N 1
ATOM 1532 C CA . LYS A 1 199 ? 6.035 19.844 0.962 1 95.56 199 LYS A CA 1
ATOM 1533 C C . LYS A 1 199 ? 6.977 19.984 2.154 1 95.56 199 LYS A C 1
ATOM 1535 O O . LYS A 1 199 ? 7.387 18.984 2.746 1 95.56 199 LYS A O 1
ATOM 1540 N N . GLY A 1 200 ? 7.301 21.219 2.441 1 97.5 200 GLY A N 1
ATOM 1541 C CA . GLY A 1 200 ? 8.141 21.453 3.602 1 97.5 200 GLY A CA 1
ATOM 1542 C C . GLY A 1 200 ? 7.543 20.938 4.895 1 97.5 200 GLY A C 1
ATOM 1543 O O . GLY A 1 200 ? 8.227 20.297 5.688 1 97.5 200 GLY A O 1
ATOM 1544 N N . VAL A 1 201 ? 6.32 21.188 5.066 1 98.38 201 VAL A N 1
ATOM 1545 C CA . VAL A 1 201 ? 5.621 20.766 6.277 1 98.38 201 VAL A CA 1
ATOM 1546 C C . VAL A 1 201 ? 5.605 19.25 6.363 1 98.38 201 VAL A C 1
ATOM 1548 O O . VAL A 1 201 ? 5.887 18.672 7.422 1 98.38 201 VAL A O 1
ATOM 1551 N N . GLN A 1 202 ? 5.32 18.625 5.293 1 97.5 202 GLN A N 1
ATOM 1552 C CA . GLN A 1 202 ? 5.258 17.172 5.258 1 97.5 202 GLN A CA 1
ATOM 1553 C C . GLN A 1 202 ? 6.609 16.547 5.59 1 97.5 202 GLN A C 1
ATOM 1555 O O . GLN A 1 202 ? 6.691 15.602 6.375 1 97.5 202 GLN A O 1
ATOM 1560 N N . GLU A 1 203 ? 7.629 17.047 5.023 1 97.75 203 GLU A N 1
ATOM 1561 C CA . GLU A 1 203 ? 8.961 16.516 5.277 1 97.75 203 GLU A CA 1
ATOM 1562 C C . GLU A 1 203 ? 9.406 16.797 6.711 1 97.75 203 GLU A C 1
ATOM 1564 O O . GLU A 1 203 ? 10.117 15.992 7.316 1 97.75 203 GLU A O 1
ATOM 1569 N N . MET A 1 204 ? 9.016 17.969 7.246 1 98.62 204 MET A N 1
ATOM 1570 C CA . MET A 1 204 ? 9.297 18.25 8.648 1 98.62 204 MET A CA 1
ATOM 1571 C C . MET A 1 204 ? 8.656 17.203 9.555 1 98.62 204 MET A C 1
ATOM 1573 O O . MET A 1 204 ? 9.297 16.719 10.484 1 98.62 204 MET A O 1
ATOM 1577 N N . LEU A 1 205 ? 7.418 16.938 9.25 1 98.44 205 LEU A N 1
ATOM 1578 C CA . LEU A 1 205 ? 6.715 15.945 10.055 1 98.44 205 LEU A CA 1
ATOM 1579 C C . LEU A 1 205 ? 7.395 14.586 9.961 1 98.44 205 LEU A C 1
ATOM 1581 O O . LEU A 1 205 ? 7.539 13.891 10.969 1 98.44 205 LEU A O 1
ATOM 1585 N N . ARG A 1 206 ? 7.797 14.195 8.789 1 97.94 206 ARG A N 1
ATOM 1586 C CA . ARG A 1 206 ? 8.508 12.938 8.609 1 97.94 206 ARG A CA 1
ATOM 1587 C C . ARG A 1 206 ? 9.812 12.93 9.406 1 97.94 206 ARG A C 1
ATOM 1589 O O . ARG A 1 206 ? 10.125 11.938 10.07 1 97.94 206 ARG A O 1
ATOM 1596 N N . LEU A 1 207 ? 10.539 14.008 9.359 1 98.62 207 LEU A N 1
ATOM 1597 C CA . LEU A 1 207 ? 11.781 14.117 10.109 1 98.62 207 LEU A CA 1
ATOM 1598 C C . LEU A 1 207 ? 11.531 14 11.609 1 98.62 207 LEU A C 1
ATOM 1600 O O . LEU A 1 207 ? 12.211 13.234 12.297 1 98.62 207 LEU A O 1
ATOM 1604 N N . LEU A 1 208 ? 10.57 14.711 12.047 1 98.56 208 LEU A N 1
ATOM 1605 C CA . LEU A 1 208 ? 10.273 14.742 13.469 1 98.56 208 LEU A CA 1
ATOM 1606 C C . LEU A 1 208 ? 9.836 13.367 13.961 1 98.56 208 LEU A C 1
ATOM 1608 O O . LEU A 1 208 ? 10.07 13.016 15.125 1 98.56 208 LEU A O 1
ATOM 1612 N N . ALA A 1 209 ? 9.211 12.625 13.133 1 97.38 209 ALA A N 1
ATOM 1613 C CA . ALA A 1 209 ? 8.82 11.258 13.477 1 97.38 209 ALA A CA 1
ATOM 1614 C C . ALA A 1 209 ? 10.031 10.336 13.531 1 97.38 209 ALA A C 1
ATOM 1616 O O . ALA A 1 209 ? 10.016 9.328 14.242 1 97.38 209 ALA A O 1
ATOM 1617 N N . ALA A 1 210 ? 11.031 10.68 12.82 1 96.25 210 ALA A N 1
ATOM 1618 C CA . ALA A 1 210 ? 12.172 9.781 12.648 1 96.25 210 ALA A CA 1
ATOM 1619 C C . ALA A 1 210 ? 13.227 10.031 13.727 1 96.25 210 ALA A C 1
ATOM 1621 O O . ALA A 1 210 ? 14.141 9.219 13.898 1 96.25 210 ALA A O 1
ATOM 1622 N N . VAL A 1 211 ? 13.117 11.125 14.453 1 97.56 211 VAL A N 1
ATOM 1623 C CA . VAL A 1 211 ? 14.164 11.461 15.414 1 97.56 211 VAL A CA 1
ATOM 1624 C C . VAL A 1 211 ? 13.625 11.305 16.828 1 97.56 211 VAL A C 1
ATOM 1626 O O . VAL A 1 211 ? 12.406 11.258 17.047 1 97.56 211 VAL A O 1
ATOM 1629 N N . THR A 1 212 ? 14.57 11.273 17.797 1 96.44 212 THR A N 1
ATOM 1630 C CA . THR A 1 212 ? 14.18 11.094 19.203 1 96.44 212 THR A CA 1
ATOM 1631 C C . THR A 1 212 ? 14.594 12.305 20.031 1 96.44 212 THR A C 1
ATOM 1633 O O . THR A 1 212 ? 14.516 12.266 21.266 1 96.44 212 THR A O 1
ATOM 1636 N N . ASP A 1 213 ? 15.023 13.32 19.375 1 97.75 213 ASP A N 1
ATOM 1637 C CA . ASP A 1 213 ? 15.375 14.547 20.062 1 97.75 213 ASP A CA 1
ATOM 1638 C C . ASP A 1 213 ? 14.219 15.047 20.938 1 97.75 213 ASP A C 1
ATOM 1640 O O . ASP A 1 213 ? 13.062 15.023 20.5 1 97.75 213 ASP A O 1
ATOM 1644 N N . ASP A 1 214 ? 14.539 15.484 22.094 1 97.62 214 ASP A N 1
ATOM 1645 C CA . ASP A 1 214 ? 13.492 16.047 22.938 1 97.62 214 ASP A CA 1
ATOM 1646 C C . ASP A 1 214 ? 13.148 17.469 22.5 1 97.62 214 ASP A C 1
ATOM 1648 O O . ASP A 1 214 ? 11.977 17.859 22.5 1 97.62 214 ASP A O 1
ATOM 1652 N N . SER A 1 215 ? 14.227 18.219 22.109 1 97.56 215 SER A N 1
ATOM 1653 C CA . SER A 1 215 ? 14.062 19.609 21.703 1 97.56 215 SER A CA 1
ATOM 1654 C C . SER A 1 215 ? 14.594 19.844 20.297 1 97.56 215 SER A C 1
ATOM 1656 O O . SER A 1 215 ? 15.594 19.234 19.891 1 97.56 215 SER A O 1
ATOM 1658 N N . ILE A 1 216 ? 13.945 20.688 19.609 1 98.12 216 ILE A N 1
ATOM 1659 C CA . ILE A 1 216 ? 14.297 21.062 18.25 1 98.12 216 ILE A CA 1
ATOM 1660 C C . ILE A 1 216 ? 14.688 22.531 18.188 1 98.12 216 ILE A C 1
ATOM 1662 O O . ILE A 1 216 ? 14.016 23.391 18.781 1 98.12 216 ILE A O 1
ATOM 1666 N N . VAL A 1 217 ? 15.789 22.844 17.547 1 98.06 217 VAL A N 1
ATOM 1667 C CA . VAL A 1 217 ? 16.156 24.234 17.297 1 98.06 217 VAL A CA 1
ATOM 1668 C C . VAL A 1 217 ? 15.531 24.703 15.992 1 98.06 217 VAL A C 1
ATOM 1670 O O . VAL A 1 217 ? 15.656 24.047 14.961 1 98.06 217 VAL A O 1
ATOM 1673 N N . VAL A 1 218 ? 14.828 25.781 16.062 1 97.44 218 VAL A N 1
ATOM 1674 C CA . VAL A 1 218 ? 14.219 26.406 14.891 1 97.44 218 VAL A CA 1
ATOM 1675 C C . VAL A 1 218 ? 14.93 27.719 14.562 1 97.44 218 VAL A C 1
ATOM 1677 O O . VAL A 1 218 ? 15.141 28.547 15.445 1 97.44 218 VAL A O 1
ATOM 1680 N N . THR A 1 219 ? 15.367 27.828 13.344 1 96.31 219 THR A N 1
ATOM 1681 C CA . THR A 1 219 ? 15.883 29.094 12.828 1 96.31 219 THR A CA 1
ATOM 1682 C C . THR A 1 219 ? 15.109 29.531 11.594 1 96.31 219 THR A C 1
ATOM 1684 O O . THR A 1 219 ? 14.672 28.703 10.797 1 96.31 219 THR A O 1
ATOM 1687 N N . ALA A 1 220 ? 14.867 30.844 11.531 1 94.94 220 ALA A N 1
ATOM 1688 C CA . ALA A 1 220 ? 14.102 31.344 10.391 1 94.94 220 ALA A CA 1
ATOM 1689 C C . ALA A 1 220 ? 14.531 32.75 10.008 1 94.94 220 ALA A C 1
ATOM 1691 O O . ALA A 1 220 ? 15.078 33.5 10.836 1 94.94 220 ALA A O 1
ATOM 1692 N N . GLY A 1 221 ? 14.344 33 8.734 1 91.12 221 GLY A N 1
ATOM 1693 C CA . GLY A 1 221 ? 14.586 34.344 8.172 1 91.12 221 GLY A CA 1
ATOM 1694 C C . GLY A 1 221 ? 13.625 34.688 7.043 1 91.12 221 GLY A C 1
ATOM 1695 O O . GLY A 1 221 ? 12.555 34.094 6.93 1 91.12 221 GLY A O 1
ATOM 1696 N N . LYS A 1 222 ? 13.914 35.75 6.254 1 84.56 222 LYS A N 1
ATOM 1697 C CA . LYS A 1 222 ? 13.016 36.281 5.23 1 84.56 222 LYS A CA 1
ATOM 1698 C C . LYS A 1 222 ? 12.648 35.219 4.211 1 84.56 222 LYS A C 1
ATOM 1700 O O . LYS A 1 222 ? 11.5 35.125 3.771 1 84.56 222 LYS A O 1
ATOM 1705 N N . GLY A 1 223 ? 13.547 34.281 4.035 1 91.12 223 GLY A N 1
ATOM 1706 C CA . GLY A 1 223 ? 13.242 33.406 2.922 1 91.12 223 GLY A CA 1
ATOM 1707 C C . GLY A 1 223 ? 13.375 31.938 3.275 1 91.12 223 GLY A C 1
ATOM 1708 O O . GLY A 1 223 ? 13.242 31.078 2.406 1 91.12 223 GLY A O 1
ATOM 1709 N N . HIS A 1 224 ? 13.539 31.703 4.562 1 95.75 224 HIS A N 1
ATOM 1710 C CA . HIS A 1 224 ? 13.773 30.297 4.852 1 95.75 224 HIS A CA 1
ATOM 1711 C C . HIS A 1 224 ? 13.312 29.938 6.258 1 95.75 224 HIS A C 1
ATOM 1713 O O . HIS A 1 224 ? 13.117 30.812 7.098 1 95.75 224 HIS A O 1
ATOM 1719 N N . PHE A 1 225 ? 13.055 28.719 6.496 1 97.19 225 PHE A N 1
ATOM 1720 C CA . PHE A 1 225 ? 12.719 28.094 7.766 1 97.19 225 PHE A CA 1
ATOM 1721 C C . PHE A 1 225 ? 13.516 26.797 7.961 1 97.19 225 PHE A C 1
ATOM 1723 O O . PHE A 1 225 ? 13.602 25.969 7.059 1 97.19 225 PHE A O 1
ATOM 1730 N N . ARG A 1 226 ? 14.109 26.641 9.172 1 97.62 226 ARG A N 1
ATOM 1731 C CA . ARG A 1 226 ? 15.047 25.531 9.367 1 97.62 226 ARG A CA 1
ATOM 1732 C C . ARG A 1 226 ? 14.812 24.844 10.703 1 97.62 226 ARG A C 1
ATOM 1734 O O . ARG A 1 226 ? 14.539 25.5 11.711 1 97.62 226 ARG A O 1
ATOM 1741 N N . LEU A 1 227 ? 14.859 23.547 10.695 1 98.38 227 LEU A N 1
ATOM 1742 C CA . LEU A 1 227 ? 14.906 22.719 11.891 1 98.38 227 LEU A CA 1
ATOM 1743 C C . LEU A 1 227 ? 16.297 22.094 12.07 1 98.38 227 LEU A C 1
ATOM 1745 O O . LEU A 1 227 ? 16.875 21.594 11.109 1 98.38 227 LEU A O 1
ATOM 1749 N N . VAL A 1 228 ? 16.797 22.141 13.258 1 98.19 228 VAL A N 1
ATOM 1750 C CA . VAL A 1 228 ? 18.078 21.531 13.57 1 98.19 228 VAL A CA 1
ATOM 1751 C C . VAL A 1 228 ? 17.922 20.547 14.727 1 98.19 228 VAL A C 1
ATOM 1753 O O . VAL A 1 228 ? 17.438 20.906 15.797 1 98.19 228 VAL A O 1
ATOM 1756 N N . THR A 1 229 ? 18.25 19.328 14.5 1 98.06 229 THR A N 1
ATOM 1757 C CA . THR A 1 229 ? 18.328 18.312 15.523 1 98.06 229 THR A CA 1
ATOM 1758 C C . THR A 1 229 ? 19.797 17.938 15.805 1 98.06 229 THR A C 1
ATOM 1760 O O . THR A 1 229 ? 20.703 18.594 15.305 1 98.06 229 THR A O 1
ATOM 1763 N N . GLU A 1 230 ? 19.969 16.953 16.672 1 97.75 230 GLU A N 1
ATOM 1764 C CA . GLU A 1 230 ? 21.312 16.5 16.953 1 97.75 230 GLU A CA 1
ATOM 1765 C C . GLU A 1 230 ? 22 15.961 15.688 1 97.75 230 GLU A C 1
ATOM 1767 O O . GLU A 1 230 ? 23.188 16.219 15.461 1 97.75 230 GLU A O 1
ATOM 1772 N N . GLN A 1 231 ? 21.188 15.359 14.844 1 98.06 231 GLN A N 1
ATOM 1773 C CA . GLN A 1 231 ? 21.797 14.641 13.727 1 98.06 231 GLN A CA 1
ATOM 1774 C C . GLN A 1 231 ? 21.391 15.258 12.391 1 98.06 231 GLN A C 1
ATOM 1776 O O . GLN A 1 231 ? 22.094 15.102 11.391 1 98.06 231 GLN A O 1
ATOM 1781 N N . TYR A 1 232 ? 20.312 15.977 12.359 1 98.62 232 TYR A N 1
ATOM 1782 C CA . TYR A 1 232 ? 19.75 16.406 11.078 1 98.62 232 TYR A CA 1
ATOM 1783 C C . TYR A 1 232 ? 19.562 17.922 11.039 1 98.62 232 TYR A C 1
ATOM 1785 O O . TYR A 1 232 ? 19.375 18.547 12.07 1 98.62 232 TYR A O 1
ATOM 1793 N N . THR A 1 233 ? 19.641 18.453 9.844 1 97.81 233 THR A N 1
ATOM 1794 C CA . THR A 1 233 ? 19.203 19.812 9.531 1 97.81 233 THR A CA 1
ATOM 1795 C C . THR A 1 233 ? 18.234 19.812 8.352 1 97.81 233 THR A C 1
ATOM 1797 O O . THR A 1 233 ? 18.531 19.219 7.309 1 97.81 233 THR A O 1
ATOM 1800 N N . PHE A 1 234 ? 17.156 20.375 8.547 1 98.31 234 PHE A N 1
ATOM 1801 C CA . PHE A 1 234 ? 16.156 20.562 7.5 1 98.31 234 PHE A CA 1
ATOM 1802 C C . PHE A 1 234 ? 15.953 22.047 7.207 1 98.31 234 PHE A C 1
ATOM 1804 O O . PHE A 1 234 ? 15.875 22.875 8.125 1 98.31 234 PHE A O 1
ATOM 1811 N N . SER A 1 235 ? 15.836 22.391 5.891 1 97.06 235 SER A N 1
ATOM 1812 C CA . SER A 1 235 ? 15.531 23.766 5.492 1 97.06 235 SER A CA 1
ATOM 1813 C C . SER A 1 235 ? 14.516 23.797 4.363 1 97.06 235 SER A C 1
ATOM 1815 O O . SER A 1 235 ? 14.492 22.906 3.508 1 97.06 235 SER A O 1
ATOM 1817 N N . THR A 1 236 ? 13.703 24.797 4.363 1 97.06 236 THR A N 1
ATOM 1818 C CA . THR A 1 236 ? 12.734 25 3.293 1 97.06 236 THR A CA 1
ATOM 1819 C C . THR A 1 236 ? 12.602 26.469 2.945 1 97.06 236 THR A C 1
ATOM 1821 O O . THR A 1 236 ? 12.781 27.344 3.807 1 97.06 236 THR A O 1
ATOM 1824 N N . LYS A 1 237 ? 12.344 26.719 1.688 1 95.94 237 LYS A N 1
ATOM 1825 C CA . LYS A 1 237 ? 11.953 28.062 1.27 1 95.94 237 LYS A CA 1
ATOM 1826 C C . LYS A 1 237 ? 10.523 28.375 1.706 1 95.94 237 LYS A C 1
ATOM 1828 O O . LYS A 1 237 ? 9.719 27.469 1.916 1 95.94 237 LYS A O 1
ATOM 1833 N N . LEU A 1 238 ? 10.305 29.641 1.809 1 97.06 238 LEU A N 1
ATOM 1834 C CA . LEU A 1 238 ? 8.984 30.078 2.256 1 97.06 238 LEU A CA 1
ATOM 1835 C C . LEU A 1 238 ? 8.141 30.547 1.076 1 97.06 238 LEU A C 1
ATOM 1837 O O . LEU A 1 238 ? 8.672 30.922 0.033 1 97.06 238 LEU A O 1
ATOM 1841 N N . ILE A 1 239 ? 6.859 30.391 1.259 1 97 239 ILE A N 1
ATOM 1842 C CA . ILE A 1 239 ? 5.941 31 0.301 1 97 239 ILE A CA 1
ATOM 1843 C C . ILE A 1 239 ? 5.887 32.5 0.521 1 97 239 ILE A C 1
ATOM 1845 O O . ILE A 1 239 ? 5.684 32.969 1.646 1 97 239 ILE A O 1
ATOM 1849 N N . GLU A 1 240 ? 6.152 33.188 -0.545 1 95.75 240 GLU A N 1
ATOM 1850 C CA . GLU A 1 240 ? 6.07 34.625 -0.469 1 95.75 240 GLU A CA 1
ATOM 1851 C C . GLU A 1 240 ? 4.652 35.125 -0.759 1 95.75 240 GLU A C 1
ATOM 1853 O O . GLU A 1 240 ? 4.336 35.5 -1.892 1 95.75 240 GLU A O 1
ATOM 1858 N N . ALA A 1 241 ? 3.916 35.219 0.23 1 96.56 241 ALA A N 1
ATOM 1859 C CA . ALA A 1 241 ? 2.537 35.719 0.134 1 96.56 241 ALA A CA 1
ATOM 1860 C C . ALA A 1 241 ? 2.006 36.125 1.501 1 96.56 241 ALA A C 1
ATOM 1862 O O . ALA A 1 241 ? 2.482 35.656 2.533 1 96.56 241 ALA A O 1
ATOM 1863 N N . ARG A 1 242 ? 1.138 36.969 1.413 1 96.06 242 ARG A N 1
ATOM 1864 C CA . ARG A 1 242 ? 0.509 37.438 2.65 1 96.06 242 ARG A CA 1
ATOM 1865 C C . ARG A 1 242 ? -0.661 36.531 3.031 1 96.06 242 ARG A C 1
ATOM 1867 O O . ARG A 1 242 ? -1.55 36.281 2.215 1 96.06 242 ARG A O 1
ATOM 1874 N N . PHE A 1 243 ? -0.6 36.094 4.203 1 97.5 243 PHE A N 1
ATOM 1875 C CA . PHE A 1 243 ? -1.698 35.281 4.75 1 97.5 243 PHE A CA 1
ATOM 1876 C C . PHE A 1 243 ? -2.762 36.188 5.363 1 97.5 243 PHE A C 1
ATOM 1878 O O . PHE A 1 243 ? -2.453 37.031 6.199 1 97.5 243 PHE A O 1
ATOM 1885 N N . PRO A 1 244 ? -3.975 36.031 4.992 1 95.75 244 PRO A N 1
ATOM 1886 C CA . PRO A 1 244 ? -5.023 36.938 5.496 1 95.75 244 PRO A CA 1
ATOM 1887 C C . PRO A 1 244 ? -5.207 36.844 7.008 1 95.75 244 PRO A C 1
ATOM 1889 O O . PRO A 1 244 ? -4.762 35.844 7.625 1 95.75 244 PRO A O 1
ATOM 1892 N N . PRO A 1 245 ? -5.816 37.875 7.547 1 96.81 245 PRO A N 1
ATOM 1893 C CA . PRO A 1 245 ? -6.098 37.781 8.984 1 96.81 245 PRO A CA 1
ATOM 1894 C C . PRO A 1 245 ? -7.047 36.625 9.336 1 96.81 245 PRO A C 1
ATOM 1896 O O . PRO A 1 245 ? -8.258 36.75 9.125 1 96.81 245 PRO A O 1
ATOM 1899 N N . TYR A 1 246 ? -6.508 35.656 9.93 1 97.19 246 TYR A N 1
ATOM 1900 C CA . TYR A 1 246 ? -7.246 34.406 10.109 1 97.19 246 TYR A CA 1
ATOM 1901 C C . TYR A 1 246 ? -8.148 34.5 11.336 1 97.19 246 TYR A C 1
ATOM 1903 O O . TYR A 1 246 ? -9.117 33.719 11.445 1 97.19 246 TYR A O 1
ATOM 1911 N N . THR A 1 247 ? -7.918 35.344 12.297 1 95.94 247 THR A N 1
ATOM 1912 C CA . THR A 1 247 ? -8.703 35.438 13.516 1 95.94 247 THR A CA 1
ATOM 1913 C C . THR A 1 247 ? -10.133 35.875 13.211 1 95.94 247 THR A C 1
ATOM 1915 O O . THR A 1 247 ? -11.062 35.562 13.969 1 95.94 247 THR A O 1
ATOM 1918 N N . LYS A 1 248 ? -10.297 36.531 12.156 1 94.88 248 LYS A N 1
ATOM 1919 C CA . LYS A 1 248 ? -11.609 37.031 11.758 1 94.88 248 LYS A CA 1
ATOM 1920 C C . LYS A 1 248 ? -12.508 35.906 11.297 1 94.88 248 LYS A C 1
ATOM 1922 O O . LYS A 1 248 ? -13.734 36.062 11.25 1 94.88 248 LYS A O 1
ATOM 1927 N N . ALA A 1 249 ? -11.906 34.844 10.906 1 94 249 ALA A N 1
ATOM 1928 C CA . ALA A 1 249 ? -12.672 33.719 10.383 1 94 249 ALA A CA 1
ATOM 1929 C C . ALA A 1 249 ? -13.227 32.844 11.516 1 94 249 ALA A C 1
ATOM 1931 O O . ALA A 1 249 ? -14.055 31.969 11.281 1 94 249 ALA A O 1
ATOM 1932 N N . ILE A 1 250 ? -12.797 33.062 12.734 1 95.88 250 ILE A N 1
ATOM 1933 C CA . ILE A 1 250 ? -13.266 32.281 13.883 1 95.88 250 ILE A CA 1
ATOM 1934 C C . ILE A 1 250 ? -14.648 32.781 14.312 1 95.88 250 ILE A C 1
ATOM 1936 O O . ILE A 1 250 ? -14.789 33.938 14.727 1 95.88 250 ILE A O 1
ATOM 1940 N N . PRO A 1 251 ? -15.562 31.906 14.273 1 94.88 251 PRO A N 1
ATOM 1941 C CA . PRO A 1 251 ? -16.906 32.375 14.648 1 94.88 251 PRO A CA 1
ATOM 1942 C C . PRO A 1 251 ? -17.031 32.656 16.141 1 94.88 251 PRO A C 1
ATOM 1944 O O . PRO A 1 251 ? -16.453 31.938 16.953 1 94.88 251 PRO A O 1
ATOM 1947 N N . THR A 1 252 ? -17.781 33.688 16.531 1 91.5 252 THR A N 1
ATOM 1948 C CA . THR A 1 252 ? -17.875 34.094 17.922 1 91.5 252 THR A CA 1
ATOM 1949 C C . THR A 1 252 ? -19.328 34.125 18.391 1 91.5 252 THR A C 1
ATOM 1951 O O . THR A 1 252 ? -19.594 34.219 19.594 1 91.5 252 THR A O 1
ATOM 1954 N N . ASP A 1 253 ? -20.281 34.031 17.578 1 90.31 253 ASP A N 1
ATOM 1955 C CA . ASP A 1 253 ? -21.672 34.25 17.953 1 90.31 253 ASP A CA 1
ATOM 1956 C C . ASP A 1 253 ? -22.484 32.969 17.781 1 90.31 253 ASP A C 1
ATOM 1958 O O . ASP A 1 253 ? -23.594 33 17.234 1 90.31 253 ASP A O 1
ATOM 1962 N N . GLN A 1 254 ? -21.891 31.922 18.359 1 92.81 254 GLN A N 1
ATOM 1963 C CA . GLN A 1 254 ? -22.609 30.656 18.25 1 92.81 254 GLN A CA 1
ATOM 1964 C C . GLN A 1 254 ? -23.625 30.516 19.391 1 92.81 254 GLN A C 1
ATOM 1966 O O . GLN A 1 254 ? -23.312 30.812 20.547 1 92.81 254 GLN A O 1
ATOM 1971 N N . ASP A 1 255 ? -24.797 30.141 19.078 1 95.38 255 ASP A N 1
ATOM 1972 C CA . ASP A 1 255 ? -25.828 30.016 20.094 1 95.38 255 ASP A CA 1
ATOM 1973 C C . ASP A 1 255 ? -26.266 28.562 20.25 1 95.38 255 ASP A C 1
ATOM 1975 O O . ASP A 1 255 ? -27.203 28.266 21 1 95.38 255 ASP A O 1
ATOM 1979 N N . LYS A 1 256 ? -25.688 27.656 19.5 1 95.19 256 LYS A N 1
ATOM 1980 C CA . LYS A 1 256 ? -25.969 26.234 19.562 1 95.19 256 LYS A CA 1
ATOM 1981 C C . LYS A 1 256 ? -24.672 25.438 19.688 1 95.19 256 LYS A C 1
ATOM 1983 O O . LYS A 1 256 ? -23.688 25.734 19 1 95.19 256 LYS A O 1
ATOM 1988 N N . TYR A 1 257 ? -24.656 24.5 20.578 1 95.75 257 TYR A N 1
ATOM 1989 C CA . TYR A 1 257 ? -23.5 23.609 20.594 1 95.75 257 TYR A CA 1
ATOM 1990 C C . TYR A 1 257 ? -23.906 22.172 20.875 1 95.75 257 TYR A C 1
ATOM 1992 O O . TYR A 1 257 ? -24.969 21.922 21.469 1 95.75 257 TYR A O 1
ATOM 2000 N N . VAL A 1 258 ? -23.172 21.297 20.391 1 97.56 258 VAL A N 1
ATOM 2001 C CA . VAL A 1 258 ? -23.328 19.859 20.594 1 97.56 258 VAL A CA 1
ATOM 2002 C C . VAL A 1 258 ? -22.062 19.281 21.219 1 97.56 258 VAL A C 1
ATOM 2004 O O . VAL A 1 258 ? -20.938 19.594 20.781 1 97.56 258 VAL A O 1
ATOM 2007 N N . LEU A 1 259 ? -22.172 18.562 22.297 1 98.25 259 LEU A N 1
ATOM 2008 C CA . LEU A 1 259 ? -21.078 17.797 22.891 1 98.25 259 LEU A CA 1
ATOM 2009 C C . LEU A 1 259 ? -21.25 16.312 22.609 1 98.25 259 LEU A C 1
ATOM 2011 O O . LEU A 1 259 ? -22.297 15.727 22.906 1 98.25 259 LEU A O 1
ATOM 2015 N N . ILE A 1 260 ? -20.25 15.742 22.094 1 98.06 260 ILE A N 1
ATOM 2016 C CA . ILE A 1 260 ? -20.344 14.336 21.703 1 98.06 260 ILE A CA 1
ATOM 2017 C C . ILE A 1 260 ? -18.984 13.672 21.781 1 98.06 260 ILE A C 1
ATOM 2019 O O . ILE A 1 260 ? -17.953 14.344 21.656 1 98.06 260 ILE A O 1
ATOM 2023 N N . ASP A 1 261 ? -18.969 12.406 22 1 98 261 ASP A N 1
ATOM 2024 C CA . ASP A 1 261 ? -17.734 11.648 22.062 1 98 261 ASP A CA 1
ATOM 2025 C C . ASP A 1 261 ? -17.047 11.617 20.703 1 98 261 ASP A C 1
ATOM 2027 O O . ASP A 1 261 ? -17.688 11.305 19.688 1 98 261 ASP A O 1
ATOM 2031 N N . ARG A 1 262 ? -15.773 11.883 20.641 1 97.94 262 ARG A N 1
ATOM 2032 C CA . ARG A 1 262 ? -14.992 12.016 19.422 1 97.94 262 ARG A CA 1
ATOM 2033 C C . ARG A 1 262 ? -15.031 10.719 18.609 1 97.94 262 ARG A C 1
ATOM 2035 O O . ARG A 1 262 ? -15.281 10.742 17.406 1 97.94 262 ARG A O 1
ATOM 2042 N N . ASP A 1 263 ? -14.805 9.578 19.234 1 97.56 263 ASP A N 1
ATOM 2043 C CA . ASP A 1 263 ? -14.711 8.297 18.547 1 97.56 263 ASP A CA 1
ATOM 2044 C C . ASP A 1 263 ? -16.062 7.867 18 1 97.56 263 ASP A C 1
ATOM 2046 O O . ASP A 1 263 ? -16.156 7.309 16.891 1 97.56 263 ASP A O 1
ATOM 2050 N N . ILE A 1 264 ? -17.078 8.094 18.766 1 97.5 264 ILE A N 1
ATOM 2051 C CA . ILE A 1 264 ? -18.438 7.754 18.328 1 97.5 264 ILE A CA 1
ATOM 2052 C C . ILE A 1 264 ? -18.797 8.562 17.078 1 97.5 264 ILE A C 1
ATOM 2054 O O . ILE A 1 264 ? -19.281 8.008 16.094 1 97.5 264 ILE A O 1
ATOM 2058 N N . LEU A 1 265 ? -18.5 9.828 17.156 1 98.38 265 LEU A N 1
ATOM 2059 C CA . LEU A 1 265 ? -18.781 10.695 16.016 1 98.38 265 LEU A CA 1
ATOM 2060 C C . LEU A 1 265 ? -17.969 10.281 14.797 1 98.38 265 LEU A C 1
ATOM 2062 O O . LEU A 1 265 ? -18.516 10.203 13.695 1 98.38 265 LEU A O 1
ATOM 2066 N N . LYS A 1 266 ? -16.734 10.039 14.984 1 98.44 266 LYS A N 1
ATOM 2067 C CA . LYS A 1 266 ? -15.844 9.664 13.898 1 98.44 266 LYS A CA 1
ATOM 2068 C C . LYS A 1 266 ? -16.312 8.383 13.211 1 98.44 266 LYS A C 1
ATOM 2070 O O . LYS A 1 266 ? -16.422 8.336 11.984 1 98.44 266 LYS A O 1
ATOM 2075 N N . ARG A 1 267 ? -16.609 7.352 13.945 1 97.38 267 ARG A N 1
ATOM 2076 C CA . ARG A 1 267 ? -17.047 6.07 13.398 1 97.38 267 ARG A CA 1
ATOM 2077 C C . ARG A 1 267 ? -18.359 6.215 12.648 1 97.38 267 ARG A C 1
ATOM 2079 O O . ARG A 1 267 ? -18.516 5.703 11.539 1 97.38 267 ARG A O 1
ATOM 2086 N N . SER A 1 268 ? -19.266 6.891 13.273 1 98.25 268 SER A N 1
ATOM 2087 C CA . SER A 1 268 ? -20.578 7.059 12.68 1 98.25 268 SER A CA 1
ATOM 2088 C C . SER A 1 268 ? -20.5 7.879 11.391 1 98.25 268 SER A C 1
ATOM 2090 O O . SER A 1 268 ? -21.125 7.531 10.391 1 98.25 268 SER A O 1
ATOM 2092 N N . LEU A 1 269 ? -19.766 8.961 11.492 1 98.62 269 LEU A N 1
ATOM 2093 C CA . LEU A 1 269 ? -19.609 9.812 10.312 1 98.62 269 LEU A CA 1
ATOM 2094 C C . LEU A 1 269 ? -18.969 9.039 9.172 1 98.62 269 LEU A C 1
ATOM 2096 O O . LEU A 1 269 ? -19.406 9.148 8.016 1 98.62 269 LEU A O 1
ATOM 2100 N N . SER A 1 270 ? -17.938 8.25 9.438 1 98.38 270 SER A N 1
ATOM 2101 C CA . SER A 1 270 ? -17.281 7.43 8.422 1 98.38 270 SER A CA 1
ATOM 2102 C C . SER A 1 270 ? -18.25 6.449 7.785 1 98.38 270 SER A C 1
ATOM 2104 O O . SER A 1 270 ? -18.234 6.246 6.57 1 98.38 270 SER A O 1
ATOM 2106 N N . ARG A 1 271 ? -19.047 5.859 8.633 1 97.56 271 ARG A N 1
ATOM 2107 C CA . ARG A 1 271 ? -20.031 4.879 8.188 1 97.56 271 ARG A CA 1
ATOM 2108 C C . ARG A 1 271 ? -21.094 5.527 7.305 1 97.56 271 ARG A C 1
ATOM 2110 O O . ARG A 1 271 ? -21.375 5.027 6.215 1 97.56 271 ARG A O 1
ATOM 2117 N N . ILE A 1 272 ? -21.578 6.641 7.691 1 98.38 272 ILE A N 1
ATOM 2118 C CA . ILE A 1 272 ? -22.641 7.336 6.977 1 98.38 272 ILE A CA 1
ATOM 2119 C C . ILE A 1 272 ? -22.094 7.879 5.652 1 98.38 272 ILE A C 1
ATOM 2121 O O . ILE A 1 272 ? -22.797 7.867 4.637 1 98.38 272 ILE A O 1
ATOM 2125 N N . ALA A 1 273 ? -20.859 8.25 5.66 1 98.25 273 ALA A N 1
ATOM 2126 C CA . ALA A 1 273 ? -20.234 8.852 4.492 1 98.25 273 ALA A CA 1
ATOM 2127 C C . ALA A 1 273 ? -20.094 7.84 3.361 1 98.25 273 ALA A C 1
ATOM 2129 O O . ALA A 1 273 ? -19.875 8.219 2.205 1 98.25 273 ALA A O 1
ATOM 2130 N N . ILE A 1 274 ? -20.172 6.578 3.613 1 98.19 274 ILE A N 1
ATOM 2131 C CA . ILE A 1 274 ? -20.062 5.527 2.609 1 98.19 274 ILE A CA 1
ATOM 2132 C C . ILE A 1 274 ? -21.078 5.758 1.494 1 98.19 274 ILE A C 1
ATOM 2134 O O . ILE A 1 274 ? -20.797 5.496 0.322 1 98.19 274 ILE A O 1
ATOM 2138 N N . LEU A 1 275 ? -22.281 6.281 1.853 1 98.25 275 LEU A N 1
ATOM 2139 C CA . LEU A 1 275 ? -23.328 6.441 0.857 1 98.25 275 LEU A CA 1
ATOM 2140 C C . LEU A 1 275 ? -23.531 7.91 0.506 1 98.25 275 LEU A C 1
ATOM 2142 O O . LEU A 1 275 ? -24.547 8.281 -0.088 1 98.25 275 LEU A O 1
ATOM 2146 N N . ALA A 1 276 ? -22.609 8.758 0.978 1 97.62 276 ALA A N 1
ATOM 2147 C CA . ALA A 1 276 ? -22.625 10.156 0.554 1 97.62 276 ALA A CA 1
ATOM 2148 C C . ALA A 1 276 ? -22.234 10.289 -0.916 1 97.62 276 ALA A C 1
ATOM 2150 O O . ALA A 1 276 ? -21.672 9.367 -1.498 1 97.62 276 ALA A O 1
ATOM 2151 N N . ASN A 1 277 ? -22.688 11.398 -1.467 1 95.25 277 ASN A N 1
ATOM 2152 C CA . ASN A 1 277 ? -22.234 11.711 -2.814 1 95.25 277 ASN A CA 1
ATOM 2153 C C . ASN A 1 277 ? -20.703 11.664 -2.914 1 95.25 277 ASN A C 1
ATOM 2155 O O . ASN A 1 277 ? -20 12.227 -2.07 1 95.25 277 ASN A O 1
ATOM 2159 N N . GLU A 1 278 ? -20.203 10.977 -3.924 1 91.69 278 GLU A N 1
ATOM 2160 C CA . GLU A 1 278 ? -18.766 10.727 -4.035 1 91.69 278 GLU A CA 1
ATOM 2161 C C . GLU A 1 278 ? -18 12.031 -4.215 1 91.69 278 GLU A C 1
ATOM 2163 O O . GLU A 1 278 ? -16.875 12.172 -3.703 1 91.69 278 GLU A O 1
ATOM 2168 N N . LYS A 1 279 ? -18.656 12.945 -4.898 1 91.25 279 LYS A N 1
ATOM 2169 C CA . LYS A 1 279 ? -17.969 14.203 -5.195 1 91.25 279 LYS A CA 1
ATOM 2170 C C . LYS A 1 279 ? -18.047 15.172 -4.023 1 91.25 279 LYS A C 1
ATOM 2172 O O . LYS A 1 279 ? -17.031 15.664 -3.535 1 91.25 279 LYS A O 1
ATOM 2177 N N . SER A 1 280 ? -19.234 15.398 -3.533 1 92.69 280 SER A N 1
ATOM 2178 C CA . SER A 1 280 ? -19.438 16.438 -2.52 1 92.69 280 SER A CA 1
ATOM 2179 C C . SER A 1 280 ? -19.109 15.906 -1.126 1 92.69 280 SER A C 1
ATOM 2181 O O . SER A 1 280 ? -18.781 16.688 -0.227 1 92.69 280 SER A O 1
ATOM 2183 N N . ARG A 1 281 ? -19.297 14.57 -0.958 1 96.31 281 ARG A N 1
ATOM 2184 C CA . ARG A 1 281 ? -19.141 13.938 0.346 1 96.31 281 ARG A CA 1
ATOM 2185 C C . ARG A 1 281 ? -20.031 14.602 1.392 1 96.31 281 ARG A C 1
ATOM 2187 O O . ARG A 1 281 ? -19.656 14.688 2.564 1 96.31 281 ARG A O 1
ATOM 2194 N N . ALA A 1 282 ? -21.141 15.133 0.999 1 97.31 282 ALA A N 1
ATOM 2195 C CA . ALA A 1 282 ? -22.047 15.898 1.85 1 97.31 282 ALA A CA 1
ATOM 2196 C C . ALA A 1 282 ? -22.781 14.992 2.842 1 97.31 282 ALA A C 1
ATOM 2198 O O . ALA A 1 282 ? -23.25 13.914 2.475 1 97.31 282 ALA A O 1
ATOM 2199 N N . VAL A 1 283 ? -22.812 15.414 4.035 1 98.25 283 VAL A N 1
ATOM 2200 C CA . VAL A 1 283 ? -23.594 14.766 5.094 1 98.25 283 VAL A CA 1
ATOM 2201 C C . VAL A 1 283 ? -24.422 15.812 5.836 1 98.25 283 VAL A C 1
ATOM 2203 O O . VAL A 1 283 ? -23.922 16.891 6.18 1 98.25 283 VAL A O 1
ATOM 2206 N N . LEU A 1 284 ? -25.703 15.578 6.012 1 98.25 284 LEU A N 1
ATOM 2207 C CA . LEU A 1 284 ? -26.578 16.438 6.801 1 98.25 284 LEU A CA 1
ATO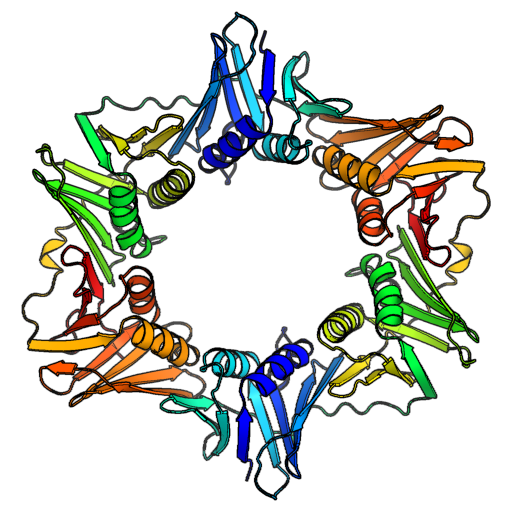M 2208 C C . LEU A 1 284 ? -26.516 16.062 8.281 1 98.25 284 LEU A C 1
ATOM 2210 O O . LEU A 1 284 ? -26.641 14.898 8.648 1 98.25 284 LEU A O 1
ATOM 2214 N N . ILE A 1 285 ? -26.25 17.062 9.031 1 97.81 285 ILE A N 1
ATOM 2215 C CA . ILE A 1 285 ? -26.328 16.922 10.484 1 97.81 285 ILE A CA 1
ATOM 2216 C C . ILE A 1 285 ? -27.625 17.531 11 1 97.81 285 ILE A C 1
ATOM 2218 O O . ILE A 1 285 ? -27.828 18.75 10.883 1 97.81 285 ILE A O 1
ATOM 2222 N N . HIS A 1 286 ? -28.438 16.734 11.5 1 98.06 286 HIS A N 1
ATOM 2223 C CA . HIS A 1 286 ? -29.688 17.188 12.117 1 98.06 286 HIS A CA 1
ATOM 2224 C C . HIS A 1 286 ? -29.578 17.203 13.641 1 98.06 286 HIS A C 1
ATOM 2226 O O . HIS A 1 286 ? -29.594 16.141 14.273 1 98.06 286 HIS A O 1
ATOM 2232 N N . ILE A 1 287 ? -29.484 18.375 14.156 1 97.12 287 ILE A N 1
ATOM 2233 C CA . ILE A 1 287 ? -29.359 18.547 15.594 1 97.12 287 ILE A CA 1
ATOM 2234 C C . ILE A 1 287 ? -30.75 18.656 16.219 1 97.12 287 ILE A C 1
ATOM 2236 O O . ILE A 1 287 ? -31.562 19.484 15.82 1 97.12 287 ILE A O 1
ATOM 2240 N N . GLN A 1 288 ? -30.953 17.75 17.125 1 95.69 288 GLN A N 1
ATOM 2241 C CA . GLN A 1 288 ? -32.219 17.703 17.859 1 95.69 288 GLN A CA 1
ATOM 2242 C C . GLN A 1 288 ? -31.969 17.719 19.359 1 95.69 288 GLN A C 1
ATOM 2244 O O . GLN A 1 288 ? -30.844 17.922 19.812 1 95.69 288 GLN A O 1
ATOM 2249 N N . ALA A 1 289 ? -33.219 17.562 20.125 1 92.06 289 ALA A N 1
ATOM 2250 C CA . ALA A 1 289 ? -33.125 17.562 21.578 1 92.06 289 ALA A CA 1
ATOM 2251 C C . ALA A 1 289 ? -32.312 16.359 22.078 1 92.06 289 ALA A C 1
ATOM 2253 O O . ALA A 1 289 ? -32.75 15.219 21.906 1 92.06 289 ALA A O 1
ATOM 2254 N N . ASN A 1 290 ? -31.125 16.453 22.469 1 93.62 290 ASN A N 1
ATOM 2255 C CA . ASN A 1 290 ? -30.25 15.477 23.109 1 93.62 290 ASN A CA 1
ATOM 2256 C C . ASN A 1 290 ? -29.688 14.484 22.094 1 93.62 290 ASN A C 1
ATOM 2258 O O . ASN A 1 290 ? -29.297 13.375 22.469 1 93.62 290 ASN A O 1
ATOM 2262 N N . SER A 1 291 ? -29.828 14.836 20.781 1 96.31 291 SER A N 1
ATOM 2263 C CA . SER A 1 291 ? -29.328 13.883 19.797 1 96.31 291 SER A CA 1
ATOM 2264 C C . SER A 1 291 ? -28.844 14.586 18.531 1 96.31 291 SER A C 1
ATOM 2266 O O . SER A 1 291 ? -29.156 15.758 18.312 1 96.31 291 SER A O 1
ATOM 2268 N N . LEU A 1 292 ? -28.078 13.875 17.844 1 96.19 292 LEU A N 1
ATOM 2269 C CA . LEU A 1 292 ? -27.562 14.242 16.531 1 96.19 292 LEU A CA 1
ATOM 2270 C C . LEU A 1 292 ? -27.828 13.133 15.516 1 96.19 292 LEU A C 1
ATOM 2272 O O . LEU A 1 292 ? -27.516 11.969 15.766 1 96.19 292 LEU A O 1
ATOM 2276 N N . THR A 1 293 ? -28.516 13.492 14.422 1 98.31 293 THR A N 1
ATOM 2277 C CA . THR A 1 293 ? -28.719 12.508 13.359 1 98.31 293 THR A CA 1
ATOM 2278 C C . THR A 1 293 ? -27.859 12.852 12.141 1 98.31 293 THR A C 1
ATOM 2280 O O . THR A 1 293 ? -27.906 13.984 11.648 1 98.31 293 THR A O 1
ATOM 2283 N N . LEU A 1 294 ? -27.047 11.945 11.734 1 98.69 294 LEU A N 1
ATOM 2284 C CA . LEU A 1 294 ? -26.281 12.07 10.5 1 98.69 294 LEU A CA 1
ATOM 2285 C C . LEU A 1 294 ? -27.031 11.445 9.328 1 98.69 294 LEU A C 1
ATOM 2287 O O . LEU A 1 294 ? -27.562 10.336 9.438 1 98.69 294 LEU A O 1
ATOM 2291 N N . ILE A 1 295 ? -27.094 12.18 8.203 1 98.56 295 ILE A N 1
ATOM 2292 C CA . ILE A 1 295 ? -27.844 11.695 7.047 1 98.56 295 ILE A CA 1
ATOM 2293 C C . ILE A 1 295 ? -27.031 11.945 5.773 1 98.56 295 ILE A C 1
ATOM 2295 O O . ILE A 1 295 ? -26.5 13.039 5.57 1 98.56 295 ILE A O 1
ATOM 2299 N N . ALA A 1 296 ? -26.891 10.961 4.953 1 98.12 296 ALA A N 1
ATOM 2300 C CA . ALA A 1 296 ? -26.234 11.086 3.658 1 98.12 296 ALA A CA 1
ATOM 2301 C C . ALA A 1 296 ? -27.062 10.445 2.553 1 98.12 296 ALA A C 1
ATOM 2303 O O . ALA A 1 296 ? -27.828 9.508 2.803 1 98.12 296 ALA A O 1
ATOM 2304 N N . ASN A 1 297 ? -26.953 10.938 1.417 1 96.81 297 ASN A N 1
ATOM 2305 C CA . ASN A 1 297 ? -27.562 10.375 0.215 1 96.81 297 ASN A CA 1
ATOM 2306 C C . ASN A 1 297 ? -26.688 10.617 -1.016 1 96.81 297 ASN A C 1
ATOM 2308 O O . ASN A 1 297 ? -25.75 11.422 -0.97 1 96.81 297 ASN A O 1
ATOM 2312 N N . ASN A 1 298 ? -26.938 9.844 -2.061 1 95.81 298 ASN A N 1
ATOM 2313 C CA . ASN A 1 298 ? -26.156 10.008 -3.285 1 95.81 298 ASN A CA 1
ATOM 2314 C C . ASN A 1 298 ? -27.047 9.969 -4.523 1 95.81 298 ASN A C 1
ATOM 2316 O O . ASN A 1 298 ? -28.281 9.953 -4.41 1 95.81 298 ASN A O 1
ATOM 2320 N N . GLN A 1 299 ? -26.469 10.086 -5.633 1 93.19 299 GLN A N 1
ATOM 2321 C CA . GLN A 1 299 ? -27.203 10.219 -6.887 1 93.19 299 GLN A CA 1
ATOM 2322 C C . GLN A 1 299 ? -27.891 8.914 -7.262 1 93.19 299 GLN A C 1
ATOM 2324 O O . GLN A 1 299 ? -28.797 8.906 -8.102 1 93.19 299 GLN A O 1
ATOM 2329 N N . GLU A 1 300 ? -27.531 7.793 -6.688 1 92.25 300 GLU A N 1
ATOM 2330 C CA . GLU A 1 300 ? -28.125 6.492 -6.973 1 92.25 300 GLU A CA 1
ATOM 2331 C C . GLU A 1 300 ? -29.344 6.227 -6.086 1 92.25 300 GLU A C 1
ATOM 2333 O O . GLU A 1 300 ? -29.797 5.09 -5.977 1 92.25 300 GLU A O 1
ATOM 2338 N N . GLN A 1 301 ? -29.797 7.281 -5.383 1 91.94 301 GLN A N 1
ATOM 2339 C CA . GLN A 1 301 ? -30.953 7.211 -4.488 1 91.94 301 GLN A CA 1
ATOM 2340 C C . GLN A 1 301 ? -30.672 6.297 -3.299 1 91.94 301 GLN A C 1
ATOM 2342 O O . GLN A 1 301 ? -31.562 5.574 -2.84 1 91.94 301 GLN A O 1
ATOM 2347 N N . GLU A 1 302 ? -29.469 6.227 -2.961 1 97.38 302 GLU A N 1
ATOM 2348 C CA . GLU A 1 302 ? -29.062 5.547 -1.735 1 97.38 302 GLU A CA 1
ATOM 2349 C C . GLU A 1 302 ? -29.016 6.516 -0.559 1 97.38 302 GLU A C 1
ATOM 2351 O O . GLU A 1 302 ? -28.859 7.727 -0.752 1 97.38 302 GLU A O 1
ATOM 2356 N N . GLU A 1 303 ? -29.203 5.922 0.628 1 97.5 303 GLU A N 1
ATOM 2357 C CA . GLU A 1 303 ? -29.266 6.777 1.81 1 97.5 303 GLU A CA 1
ATOM 2358 C C . GLU A 1 303 ? -28.688 6.078 3.033 1 97.5 303 GLU A C 1
ATOM 2360 O O . GLU A 1 303 ? -28.734 4.852 3.137 1 97.5 303 GLU A O 1
ATOM 2365 N N . ALA A 1 304 ? -28.156 6.824 3.895 1 98.44 304 ALA A N 1
ATOM 2366 C CA . ALA A 1 304 ? -27.656 6.359 5.188 1 98.44 304 ALA A CA 1
ATOM 2367 C C . ALA A 1 304 ? -28.031 7.336 6.301 1 98.44 304 ALA A C 1
ATOM 2369 O O . ALA A 1 304 ? -28.031 8.555 6.094 1 98.44 304 ALA A O 1
ATOM 2370 N N . SER A 1 305 ? -28.312 6.84 7.426 1 98.62 305 SER A N 1
ATOM 2371 C CA . SER A 1 305 ? -28.609 7.684 8.586 1 98.62 305 SER A CA 1
ATOM 2372 C C . SER A 1 305 ? -28.234 6.98 9.883 1 98.62 305 SER A C 1
ATOM 2374 O O . SER A 1 305 ? -28.266 5.75 9.961 1 98.62 305 SER A O 1
ATOM 2376 N N . GLU A 1 306 ? -27.922 7.707 10.852 1 98.56 306 GLU A N 1
ATOM 2377 C CA . GLU A 1 306 ? -27.594 7.188 12.18 1 98.56 306 GLU A CA 1
ATOM 2378 C C . GLU A 1 306 ? -27.906 8.211 13.266 1 98.56 306 GLU A C 1
ATOM 2380 O O . GLU A 1 306 ? -27.531 9.383 13.141 1 98.56 306 GLU A O 1
ATOM 2385 N N . LEU A 1 307 ? -28.578 7.762 14.234 1 98.12 307 LEU A N 1
ATOM 2386 C CA . LEU A 1 307 ? -28.891 8.594 15.391 1 98.12 307 LEU A CA 1
ATOM 2387 C C . LEU A 1 307 ? -27.844 8.43 16.484 1 98.12 307 LEU A C 1
ATOM 2389 O O . LEU A 1 307 ? -27.531 7.305 16.875 1 98.12 307 LEU A O 1
ATOM 2393 N N . LEU A 1 308 ? -27.281 9.523 16.922 1 98 308 LEU A N 1
ATOM 2394 C CA . LEU A 1 308 ? -26.297 9.547 17.984 1 98 308 LEU A CA 1
ATOM 2395 C C . LEU A 1 308 ? -26.812 10.312 19.188 1 98 308 LEU A C 1
ATOM 2397 O O . LEU A 1 308 ? -27.453 11.344 19.047 1 98 308 LEU A O 1
ATOM 2401 N N . GLU A 1 309 ? -26.5 9.758 20.312 1 97.12 309 GLU A N 1
ATOM 2402 C CA . GLU A 1 309 ? -26.75 10.523 21.531 1 97.12 309 GLU A CA 1
ATOM 2403 C C . GLU A 1 309 ? -25.688 11.602 21.734 1 97.12 309 GLU A C 1
ATOM 2405 O O . GLU A 1 309 ? -24.5 11.359 21.547 1 97.12 309 GLU A O 1
ATOM 2410 N N . ALA A 1 310 ? -26.203 12.781 22.062 1 97.19 310 ALA A N 1
ATOM 2411 C CA . ALA A 1 310 ? -25.281 13.898 22.297 1 97.19 310 ALA A CA 1
ATOM 2412 C C . ALA A 1 310 ? -25.906 14.93 23.234 1 97.19 310 ALA A C 1
ATOM 2414 O O . ALA A 1 310 ? -27.141 14.969 23.391 1 97.19 310 ALA A O 1
ATOM 2415 N N . HIS A 1 311 ? -25.078 15.617 23.922 1 97.38 311 HIS A N 1
ATOM 2416 C CA . HIS A 1 311 ? -25.547 16.781 24.672 1 97.38 311 HIS A CA 1
ATOM 2417 C C . HIS A 1 311 ? -25.719 18 23.75 1 97.38 311 HIS A C 1
ATOM 2419 O O . HIS A 1 311 ? -24.766 18.406 23.078 1 97.38 311 HIS A O 1
ATOM 2425 N N . VAL A 1 312 ? -26.938 18.469 23.703 1 96.81 312 VAL A N 1
ATOM 2426 C CA . VAL A 1 312 ? -27.234 19.578 22.797 1 96.81 312 VAL A CA 1
ATOM 2427 C C . VAL A 1 312 ? -27.703 20.797 23.609 1 96.81 312 VAL A C 1
ATOM 2429 O O . VAL A 1 312 ? -28.531 20.672 24.5 1 96.81 312 VAL A O 1
ATOM 2432 N N . ASP A 1 313 ? -27.078 21.875 23.391 1 95.56 313 ASP A N 1
ATOM 2433 C CA . ASP A 1 313 ? -27.531 23.156 23.891 1 95.56 313 ASP A CA 1
ATOM 2434 C C . ASP A 1 313 ? -27.922 24.094 22.75 1 95.56 313 ASP A C 1
ATOM 2436 O O . ASP A 1 313 ? -27.062 24.5 21.953 1 95.56 313 ASP A O 1
ATOM 2440 N N . GLY A 1 314 ? -29.266 24.469 22.734 1 93.5 314 GLY A N 1
ATOM 2441 C CA . GLY A 1 314 ? -29.781 25.297 21.656 1 93.5 314 GLY A CA 1
ATOM 2442 C C . GLY A 1 314 ? -30.938 24.672 20.922 1 93.5 314 GLY A C 1
ATOM 2443 O O . GLY A 1 314 ? -31.438 23.625 21.312 1 93.5 314 GLY A O 1
ATOM 2444 N N . HIS A 1 315 ? -31.359 25.297 19.812 1 92.38 315 HIS A N 1
ATOM 2445 C CA . HIS A 1 315 ? -32.531 24.875 19.047 1 92.38 315 HIS A CA 1
ATOM 2446 C C . HIS A 1 315 ? -32.156 23.891 17.953 1 92.38 315 HIS A C 1
ATOM 2448 O O . HIS A 1 315 ? -30.969 23.75 17.625 1 92.38 315 HIS A O 1
ATOM 2454 N N . GLU A 1 316 ? -33.125 23.312 17.422 1 95.56 316 GLU A N 1
ATOM 2455 C CA . GLU A 1 316 ? -32.969 22.375 16.312 1 95.56 316 GLU A CA 1
ATOM 2456 C C . GLU A 1 316 ? -32.312 23.047 15.109 1 95.56 316 GLU A C 1
ATOM 2458 O O . GLU A 1 316 ? -32.594 24.203 14.805 1 95.56 316 GLU A O 1
ATOM 2463 N N . LEU A 1 317 ? -31.406 22.312 14.461 1 96 317 LEU A N 1
ATOM 2464 C CA . LEU A 1 317 ? -30.703 22.828 13.297 1 96 317 LEU A CA 1
ATOM 2465 C C . LEU A 1 317 ? -30.359 21.703 12.328 1 96 317 LEU A C 1
ATOM 2467 O O . LEU A 1 317 ? -29.938 20.625 12.75 1 96 317 LEU A O 1
ATOM 2471 N N . LYS A 1 318 ? -30.578 21.938 11.07 1 97 318 LYS A N 1
ATOM 2472 C CA . LYS A 1 318 ? -30.094 21.078 9.992 1 97 318 LYS A CA 1
ATOM 2473 C C . LYS A 1 318 ? -28.984 21.75 9.195 1 97 318 LYS A C 1
ATOM 2475 O O . LYS A 1 318 ? -29.219 22.781 8.555 1 97 318 LYS A O 1
ATOM 2480 N N . ILE A 1 319 ? -27.859 21.188 9.25 1 96.94 319 ILE A N 1
ATOM 2481 C CA . ILE A 1 319 ? -26.734 21.844 8.617 1 96.94 319 ILE A CA 1
ATOM 2482 C C . ILE A 1 319 ? -25.922 20.828 7.82 1 96.94 319 ILE A C 1
ATOM 2484 O O . ILE A 1 319 ? -25.688 19.719 8.289 1 96.94 319 ILE A O 1
ATOM 2488 N N . GLY A 1 320 ? -25.547 21.141 6.602 1 97.56 320 GLY A N 1
ATOM 2489 C CA . GLY A 1 320 ? -24.75 20.281 5.742 1 97.56 320 GLY A CA 1
ATOM 2490 C C . GLY A 1 320 ? -23.266 20.516 5.879 1 97.56 320 GLY A C 1
ATOM 2491 O O . GLY A 1 320 ? -22.812 21.672 5.965 1 97.56 320 GLY A O 1
ATOM 2492 N N . ILE A 1 321 ? -22.531 19.391 5.855 1 97.69 321 ILE A N 1
ATOM 2493 C CA . ILE A 1 321 ? -21.078 19.531 5.93 1 97.69 321 ILE A CA 1
ATOM 2494 C C . ILE A 1 321 ? -20.422 18.547 4.969 1 97.69 321 ILE A C 1
ATOM 2496 O O . ILE A 1 321 ? -21.047 17.578 4.539 1 97.69 321 ILE A O 1
ATOM 2500 N N . ASN A 1 322 ? -19.219 18.859 4.547 1 97.5 322 ASN A N 1
ATOM 2501 C CA . ASN A 1 322 ? -18.344 17.891 3.912 1 97.5 322 ASN A CA 1
ATOM 2502 C C . ASN A 1 322 ? -17.781 16.891 4.926 1 97.5 322 ASN A C 1
ATOM 2504 O O . ASN A 1 322 ? -17.031 17.266 5.82 1 97.5 322 ASN A O 1
ATOM 2508 N N . ALA A 1 323 ? -18.109 15.664 4.797 1 98.12 323 ALA A N 1
ATOM 2509 C CA . ALA A 1 323 ? -17.719 14.641 5.77 1 98.12 323 ALA A CA 1
ATOM 2510 C C . ALA A 1 323 ? -16.203 14.547 5.891 1 98.12 323 ALA A C 1
ATOM 2512 O O . ALA A 1 323 ? -15.68 14.32 6.984 1 98.12 323 ALA A O 1
ATOM 2513 N N . GLY A 1 324 ? -15.5 14.711 4.828 1 97.88 324 GLY A N 1
ATOM 2514 C CA . GLY A 1 324 ? -14.047 14.648 4.848 1 97.88 324 GLY A CA 1
ATOM 2515 C C . GLY A 1 324 ? -13.414 15.703 5.742 1 97.88 324 GLY A C 1
ATOM 2516 O O . GLY A 1 324 ? -12.445 15.422 6.449 1 97.88 324 GLY A O 1
ATOM 2517 N N . TYR A 1 325 ? -13.992 16.875 5.723 1 97.88 325 TYR A N 1
ATOM 2518 C CA . TYR A 1 325 ? -13.461 17.969 6.539 1 97.88 325 TYR A CA 1
ATOM 2519 C C . TYR A 1 325 ? -13.57 17.625 8.023 1 97.88 325 TYR A C 1
ATOM 2521 O O . TYR A 1 325 ? -12.617 17.828 8.781 1 97.88 325 TYR A O 1
ATOM 2529 N N . LEU A 1 326 ? -14.695 17.141 8.383 1 98.44 326 LEU A N 1
ATOM 2530 C CA . LEU A 1 326 ? -14.906 16.844 9.797 1 98.44 326 LEU A CA 1
ATOM 2531 C C . LEU A 1 326 ? -14.086 15.625 10.211 1 98.44 326 LEU A C 1
ATOM 2533 O O . LEU A 1 326 ? -13.5 15.602 11.297 1 98.44 326 LEU A O 1
ATOM 2537 N N . LEU A 1 327 ? -14.031 14.617 9.367 1 98.38 327 LEU A N 1
ATOM 2538 C CA . LEU A 1 327 ? -13.266 13.422 9.672 1 98.38 327 LEU A CA 1
ATOM 2539 C C . LEU A 1 327 ? -11.789 13.75 9.852 1 98.38 327 LEU A C 1
ATOM 2541 O O . LEU A 1 327 ? -11.117 13.172 10.711 1 98.38 327 LEU A O 1
ATOM 2545 N N . ASP A 1 328 ? -11.273 14.594 9.055 1 97.56 328 ASP A N 1
ATOM 2546 C CA . ASP A 1 328 ? -9.867 14.984 9.141 1 97.56 328 ASP A CA 1
ATOM 2547 C C . ASP A 1 328 ? -9.531 15.5 10.539 1 97.56 328 ASP A C 1
ATOM 2549 O O . ASP A 1 328 ? -8.547 15.062 11.141 1 97.56 328 ASP A O 1
ATOM 2553 N N . VAL A 1 329 ? -10.344 16.453 11.047 1 97.62 329 VAL A N 1
ATOM 2554 C CA . VAL A 1 329 ? -10.008 17.047 12.336 1 97.62 329 VAL A CA 1
ATOM 2555 C C . VAL A 1 329 ? -10.242 16.031 13.453 1 97.62 329 VAL A C 1
ATOM 2557 O O . VAL A 1 329 ? -9.508 16.016 14.445 1 97.62 329 VAL A O 1
ATOM 2560 N N . LEU A 1 330 ? -11.234 15.188 13.281 1 97.81 330 LEU A N 1
ATOM 2561 C CA . LEU A 1 330 ? -11.516 14.188 14.305 1 97.81 330 LEU A CA 1
ATOM 2562 C C . LEU A 1 330 ? -10.352 13.211 14.445 1 97.81 330 LEU A C 1
ATOM 2564 O O . LEU A 1 330 ? -10.188 12.594 15.5 1 97.81 330 LEU A O 1
ATOM 2568 N N . ALA A 1 331 ? -9.586 13.078 13.43 1 95.81 331 ALA A N 1
ATOM 2569 C CA . ALA A 1 331 ? -8.43 12.18 13.461 1 95.81 331 ALA A CA 1
ATOM 2570 C C . ALA A 1 331 ? -7.312 12.75 14.328 1 95.81 331 ALA A C 1
ATOM 2572 O O . ALA A 1 331 ? -6.441 12.016 14.797 1 95.81 331 ALA A O 1
ATOM 2573 N N . TYR A 1 332 ? -7.32 14.039 14.602 1 93.12 332 TYR A N 1
ATOM 2574 C CA . TYR A 1 332 ? -6.184 14.656 15.273 1 93.12 332 TYR A CA 1
ATOM 2575 C C . TYR A 1 332 ? -6.59 15.188 16.641 1 93.12 332 TYR A C 1
ATOM 2577 O O . TYR A 1 332 ? -5.73 15.516 17.469 1 93.12 332 TYR A O 1
ATOM 2585 N N . LEU A 1 333 ? -7.898 15.242 16.891 1 96.38 333 LEU A N 1
ATOM 2586 C CA . LEU A 1 333 ? -8.359 15.633 18.219 1 96.38 333 LEU A CA 1
ATOM 2587 C C . LEU A 1 333 ? -8.094 14.531 19.234 1 96.38 333 LEU A C 1
ATOM 2589 O O . LEU A 1 333 ? -8.141 13.344 18.906 1 96.38 333 LEU A O 1
ATOM 2593 N N . PRO A 1 334 ? -7.766 14.93 20.438 1 94.94 334 PRO A N 1
ATOM 2594 C CA . PRO A 1 334 ? -7.59 13.906 21.469 1 94.94 334 PRO A CA 1
ATOM 2595 C C . PRO A 1 334 ? -8.891 13.18 21.812 1 94.94 334 PRO A C 1
ATOM 2597 O O . PRO A 1 334 ? -9.969 13.648 21.453 1 94.94 334 PRO A O 1
ATOM 2600 N N . ASP A 1 335 ? -8.695 12.102 22.484 1 95.19 335 ASP A N 1
ATOM 2601 C CA . ASP A 1 335 ? -9.844 11.352 22.969 1 95.19 335 ASP A CA 1
ATOM 2602 C C . ASP A 1 335 ? -10.68 12.18 23.938 1 95.19 335 ASP A C 1
ATOM 2604 O O . ASP A 1 335 ? -10.141 12.992 24.688 1 95.19 335 ASP A O 1
ATOM 2608 N N . GLY A 1 336 ? -11.977 11.883 23.859 1 97.12 336 GLY A N 1
ATOM 2609 C CA . GLY A 1 336 ? -12.883 12.594 24.75 1 97.12 336 GLY A CA 1
ATOM 2610 C C . GLY A 1 336 ? -14 13.305 24 1 97.12 336 GLY A C 1
ATOM 2611 O O . GLY A 1 336 ? -14.422 12.859 22.922 1 97.12 336 GLY A O 1
ATOM 2612 N N . LEU A 1 337 ? -14.477 14.406 24.625 1 97.75 337 LEU A N 1
ATOM 2613 C CA . LEU A 1 337 ? -15.633 15.102 24.062 1 97.75 337 LEU A CA 1
ATOM 2614 C C . LEU A 1 337 ? -15.188 16.188 23.094 1 97.75 337 LEU A C 1
ATOM 2616 O O . LEU A 1 337 ? -14.211 16.891 23.344 1 97.75 337 LEU A O 1
ATOM 2620 N N . VAL A 1 338 ? -15.914 16.281 22.062 1 98 338 VAL A N 1
ATOM 2621 C CA . VAL A 1 338 ? -15.758 17.344 21.078 1 98 338 VAL A CA 1
ATOM 2622 C C . VAL A 1 338 ? -16.984 18.25 21.094 1 98 338 VAL A C 1
ATOM 2624 O O . VAL A 1 338 ? -18.109 17.781 21.219 1 98 338 VAL A O 1
ATOM 2627 N N . ARG A 1 339 ? -16.703 19.5 20.984 1 98.06 339 ARG A N 1
ATOM 2628 C CA . ARG A 1 339 ? -17.781 20.484 20.922 1 98.06 339 ARG A CA 1
ATOM 2629 C C . ARG A 1 339 ? -17.922 21.031 19.5 1 98.06 339 ARG A C 1
ATOM 2631 O O . ARG A 1 339 ? -16.953 21.531 18.922 1 98.06 339 ARG A O 1
ATOM 2638 N N . LEU A 1 340 ? -19.109 20.875 18.922 1 98.19 340 LEU A N 1
ATOM 2639 C CA . LEU A 1 340 ? -19.5 21.547 17.688 1 98.19 340 LEU A CA 1
ATOM 2640 C C . LEU A 1 340 ? -20.359 22.766 17.984 1 98.19 340 LEU A C 1
ATOM 2642 O O . LEU A 1 340 ? -21.469 22.641 18.531 1 98.19 340 LEU A O 1
ATOM 2646 N N . SER A 1 341 ? -19.875 23.922 17.625 1 97.94 341 SER A N 1
ATOM 2647 C CA . SER A 1 341 ? -20.609 25.172 17.859 1 97.94 341 SER A CA 1
ATOM 2648 C C . SER A 1 341 ? -21.109 25.766 16.547 1 97.94 341 SER A C 1
ATOM 2650 O O . SER A 1 341 ? -20.359 25.875 15.578 1 97.94 341 SER A O 1
ATOM 2652 N N . MET A 1 342 ? -22.375 26.078 16.562 1 96.44 342 MET A N 1
ATOM 2653 C CA . MET A 1 342 ? -23.031 26.578 15.344 1 96.44 342 MET A CA 1
ATOM 2654 C C . MET A 1 342 ? -24.016 27.703 15.672 1 96.44 342 MET A C 1
ATOM 2656 O O . MET A 1 342 ? -24.359 27.906 16.844 1 96.44 342 MET A O 1
ATOM 2660 N N . SER A 1 343 ? -24.406 28.438 14.672 1 95.5 343 SER A N 1
ATOM 2661 C CA . SER A 1 343 ? -25.453 29.438 14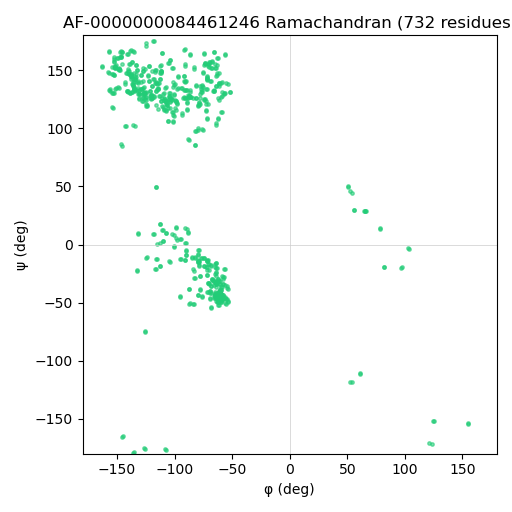.805 1 95.5 343 SER A CA 1
ATOM 2662 C C . SER A 1 343 ? -26.562 29.203 13.773 1 95.5 343 SER A C 1
ATOM 2664 O O . SER A 1 343 ? -27.578 28.578 14.078 1 95.5 343 SER A O 1
ATOM 2666 N N . THR A 1 344 ? -26.25 29.578 12.477 1 93.56 344 THR A N 1
ATOM 2667 C CA . THR A 1 344 ? -27.188 29.344 11.391 1 93.56 344 THR A CA 1
ATOM 2668 C C . THR A 1 344 ? -26.594 28.406 10.352 1 93.56 344 THR A C 1
ATOM 2670 O O . THR A 1 344 ? -25.422 28 10.461 1 93.56 344 THR A O 1
ATOM 2673 N N . THR A 1 345 ? -27.438 28.078 9.383 1 94.25 345 THR A N 1
ATOM 2674 C CA . THR A 1 345 ? -27.047 27.047 8.414 1 94.25 345 THR A CA 1
ATOM 2675 C C . THR A 1 345 ? -26.016 27.609 7.434 1 94.25 345 THR A C 1
ATOM 2677 O O . THR A 1 345 ? -25.391 26.844 6.695 1 94.25 345 THR A O 1
ATOM 2680 N N . ASP A 1 346 ? -25.812 28.844 7.406 1 93.81 346 ASP A N 1
ATOM 2681 C CA . ASP A 1 346 ? -24.906 29.453 6.434 1 93.81 346 ASP A CA 1
ATOM 2682 C C . ASP A 1 346 ? -23.641 29.984 7.113 1 93.81 346 ASP A C 1
ATOM 2684 O O . ASP A 1 346 ? -22.781 30.578 6.457 1 93.81 346 ASP A O 1
ATOM 2688 N N . LYS A 1 347 ? -23.562 29.75 8.406 1 95.12 347 LYS A N 1
ATOM 2689 C CA . LYS A 1 347 ? -22.391 30.203 9.148 1 95.12 347 LYS A CA 1
ATOM 2690 C C . LYS A 1 347 ? -21.469 29.047 9.492 1 95.12 347 LYS A C 1
ATOM 2692 O O . LYS A 1 347 ? -21.906 27.906 9.641 1 95.12 347 LYS A O 1
ATOM 2697 N N . SER A 1 348 ? -20.266 29.375 9.695 1 96.69 348 SER A N 1
ATOM 2698 C CA . SER A 1 348 ? -19.219 28.375 9.922 1 96.69 348 SER A CA 1
ATOM 2699 C C . SER A 1 348 ? -19.469 27.609 11.219 1 96.69 348 SER A C 1
ATOM 2701 O O . SER A 1 348 ? -20.078 28.125 12.148 1 96.69 348 SER A O 1
ATOM 2703 N N . ILE A 1 349 ? -18.984 26.406 11.211 1 97.69 349 ILE A N 1
ATOM 2704 C CA . ILE A 1 349 ? -19.031 25.516 12.367 1 97.69 349 ILE A CA 1
ATOM 2705 C C . ILE A 1 349 ? -17.688 25.516 13.07 1 97.69 349 ILE A C 1
ATOM 2707 O O . ILE A 1 349 ? -16.641 25.375 12.43 1 97.69 349 ILE A O 1
ATOM 2711 N N . LEU A 1 350 ? -17.703 25.734 14.367 1 98.5 350 LEU A N 1
ATOM 2712 C CA . LEU A 1 350 ? -16.484 25.656 15.172 1 98.5 350 LEU A CA 1
ATOM 2713 C C . LEU A 1 350 ? -16.375 24.312 15.875 1 98.5 350 LEU A C 1
ATOM 2715 O O . LEU A 1 350 ? -17.297 23.891 16.562 1 98.5 350 LEU A O 1
ATOM 2719 N N . VAL A 1 351 ? -15.305 23.594 15.641 1 98.44 351 VAL A N 1
ATOM 2720 C CA . VAL A 1 351 ? -15.023 22.297 16.25 1 98.44 351 VAL A CA 1
ATOM 2721 C C . VAL A 1 351 ? -13.891 22.438 17.266 1 98.44 351 VAL A C 1
ATOM 2723 O O . VAL A 1 351 ? -12.789 22.875 16.922 1 98.44 351 VAL A O 1
ATOM 2726 N N . GLU A 1 352 ? -14.102 22.031 18.5 1 97.81 352 GLU A N 1
ATOM 2727 C CA . GLU A 1 352 ? -13.117 22.125 19.562 1 97.81 352 GLU A CA 1
ATOM 2728 C C . GLU A 1 352 ? -13.125 20.891 20.453 1 97.81 352 GLU A C 1
ATOM 2730 O O . GLU A 1 352 ? -14.156 20.203 20.562 1 97.81 352 GLU A O 1
ATOM 2735 N N . SER A 1 353 ? -12 20.594 20.969 1 96.56 353 SER A N 1
ATOM 2736 C CA . SER A 1 353 ? -11.898 19.547 21.984 1 96.56 353 SER A CA 1
ATOM 2737 C C . SER A 1 353 ? -12.023 20.141 23.391 1 96.56 353 SER A C 1
ATOM 2739 O O . SER A 1 353 ? -11.516 21.234 23.656 1 96.56 353 SER A O 1
ATOM 2741 N N . LEU A 1 354 ? -12.617 19.422 24.281 1 95.75 354 LEU A N 1
ATOM 2742 C CA . LEU A 1 354 ? -12.68 19.859 25.672 1 95.75 354 LEU A CA 1
ATOM 2743 C C . LEU A 1 354 ? -11.367 19.562 26.391 1 95.75 354 LEU A C 1
ATOM 2745 O O . LEU A 1 354 ? -11.133 20.078 27.484 1 95.75 354 LEU A O 1
ATOM 2749 N N . GLN A 1 355 ? -10.547 18.734 25.75 1 94 355 GLN A N 1
ATOM 2750 C CA . GLN A 1 355 ? -9.289 18.312 26.359 1 94 355 GLN A CA 1
ATOM 2751 C C . GLN A 1 355 ? -8.133 19.188 25.891 1 94 355 GLN A C 1
ATOM 2753 O O . GLN A 1 355 ? -7.031 19.125 26.438 1 94 355 GLN A O 1
ATOM 2758 N N . ASP A 1 356 ? -8.344 20 24.859 1 93.75 356 ASP A N 1
ATOM 2759 C CA . ASP A 1 356 ? -7.297 20.844 24.297 1 93.75 356 ASP A CA 1
ATOM 2760 C C . ASP A 1 356 ? -7.855 22.203 23.875 1 93.75 356 ASP A C 1
ATOM 2762 O O . ASP A 1 356 ? -8.375 22.359 22.766 1 93.75 356 ASP A O 1
ATOM 2766 N N . ALA A 1 357 ? -7.652 23.234 24.641 1 94 357 ALA A N 1
ATOM 2767 C CA . ALA A 1 357 ? -8.211 24.562 24.406 1 94 357 ALA A CA 1
ATOM 2768 C C . ALA A 1 357 ? -7.402 25.312 23.359 1 94 357 ALA A C 1
ATOM 2770 O O . ALA A 1 357 ? -7.84 26.359 22.859 1 94 357 ALA A O 1
ATOM 2771 N N . ASN A 1 358 ? -6.293 24.719 23.016 1 94.94 358 ASN A N 1
ATOM 2772 C CA . ASN A 1 358 ? -5.387 25.438 22.125 1 94.94 358 ASN A CA 1
ATOM 2773 C C . ASN A 1 358 ? -5.625 25.047 20.656 1 94.94 358 ASN A C 1
ATOM 2775 O O . ASN A 1 358 ? -4.906 25.5 19.766 1 94.94 358 ASN A O 1
ATOM 2779 N N . TYR A 1 359 ? -6.633 24.234 20.438 1 96.56 359 TYR A N 1
ATOM 2780 C CA . TYR A 1 359 ? -6.887 23.734 19.094 1 96.56 359 TYR A CA 1
ATOM 2781 C C . TYR A 1 359 ? -8.32 24.047 18.656 1 96.56 359 TYR A C 1
ATOM 2783 O O . TYR A 1 359 ? -9.266 23.688 19.375 1 96.56 359 TYR A O 1
ATOM 2791 N N . GLN A 1 360 ? -8.438 24.734 17.5 1 97.75 360 GLN A N 1
ATOM 2792 C CA . GLN A 1 360 ? -9.734 25.078 16.922 1 97.75 360 GLN A CA 1
ATOM 2793 C C . GLN A 1 360 ? -9.789 24.719 15.438 1 97.75 360 GLN A C 1
ATOM 2795 O O . GLN A 1 360 ? -8.805 24.891 14.719 1 97.75 360 GLN A O 1
ATOM 2800 N N . TYR A 1 361 ? -10.891 24.234 15.008 1 98.44 361 TYR A N 1
ATOM 2801 C CA . TYR A 1 361 ? -11.117 23.875 13.609 1 98.44 361 TYR A CA 1
ATOM 2802 C C . TYR A 1 361 ? -12.438 24.438 13.102 1 98.44 361 TYR A C 1
ATOM 2804 O O . TYR A 1 361 ? -13.453 24.375 13.797 1 98.44 361 TYR A O 1
ATOM 2812 N N . ILE A 1 362 ? -12.383 25.094 11.992 1 98.5 362 ILE A N 1
ATOM 2813 C CA . ILE A 1 362 ? -13.539 25.766 11.414 1 98.5 362 ILE A CA 1
ATOM 2814 C C . ILE A 1 362 ? -13.914 25.109 10.094 1 98.5 362 ILE A C 1
ATOM 2816 O O . ILE A 1 362 ? -13.055 24.844 9.25 1 98.5 362 ILE A O 1
ATOM 2820 N N . ILE A 1 363 ? -15.203 24.859 9.914 1 98.12 363 ILE A N 1
ATOM 2821 C CA . ILE A 1 363 ? -15.711 24.266 8.688 1 98.12 363 ILE A CA 1
ATOM 2822 C C . ILE A 1 363 ? -16.828 25.125 8.109 1 98.12 363 ILE A C 1
ATOM 2824 O O . ILE A 1 363 ? -17.766 25.5 8.82 1 98.12 363 ILE A O 1
ATOM 2828 N N . MET A 1 364 ? -16.672 25.422 6.836 1 97.5 364 MET A N 1
ATOM 2829 C CA . MET A 1 364 ? -17.781 26.078 6.152 1 97.5 364 MET A CA 1
ATOM 2830 C C . MET A 1 364 ? -18.891 25.078 5.824 1 97.5 364 MET A C 1
ATOM 2832 O O . MET A 1 364 ? -18.609 23.984 5.309 1 97.5 364 MET A O 1
ATOM 2836 N N . PRO A 1 365 ? -20.141 25.422 6.152 1 96.94 365 PRO A N 1
ATOM 2837 C CA . PRO A 1 365 ? -21.234 24.5 5.809 1 96.94 365 PRO A CA 1
ATOM 2838 C C . PRO A 1 365 ? -21.453 24.375 4.305 1 96.94 365 PRO A C 1
ATOM 2840 O O . PRO A 1 365 ? -20.969 25.219 3.535 1 96.94 365 PRO A O 1
ATOM 2843 N N . MET A 1 366 ? -22.031 23.297 3.959 1 94.25 366 MET A N 1
ATOM 2844 C CA . MET A 1 366 ? -22.438 23.047 2.574 1 94.25 366 MET A CA 1
ATOM 2845 C C . MET A 1 366 ? -23.906 23.391 2.355 1 94.25 366 MET A C 1
ATOM 2847 O O . MET A 1 366 ? -24.703 23.297 3.279 1 94.25 366 MET A O 1
ATOM 2851 N N . LYS A 1 367 ? -24.172 23.938 1.109 1 85.75 367 LYS A N 1
ATOM 2852 C CA . LYS A 1 367 ? -25.578 24.094 0.729 1 85.75 367 LYS A CA 1
ATOM 2853 C C . LYS A 1 367 ? -26.156 22.781 0.203 1 85.75 367 LYS A C 1
ATOM 2855 O O . LYS A 1 367 ? -25.672 22.234 -0.79 1 85.75 367 LYS A O 1
ATOM 2860 N N . LEU A 1 368 ? -26.797 22.094 1.01 1 77.38 368 LEU A N 1
ATOM 2861 C CA . LEU A 1 368 ? -27.344 20.797 0.606 1 77.38 368 LEU A CA 1
ATOM 2862 C C . LEU A 1 368 ? -28.641 20.984 -0.183 1 77.38 368 LEU A C 1
ATOM 2864 O O . LEU A 1 368 ? -29.375 21.953 0.028 1 77.38 368 LEU A O 1
ATOM 2868 N N . MET B 1 1 ? -41.031 -11.984 0.767 1 86.62 1 MET B N 1
ATOM 2869 C CA . MET B 1 1 ? -40.219 -10.766 0.833 1 86.62 1 MET B CA 1
ATOM 2870 C C . MET B 1 1 ? -38.812 -11.07 1.382 1 86.62 1 MET B C 1
ATOM 2872 O O . MET B 1 1 ? -38.656 -11.906 2.271 1 86.62 1 MET B O 1
ATOM 2876 N N . PHE B 1 2 ? -37.812 -10.523 0.815 1 93.75 2 PHE B N 1
ATOM 2877 C CA . PHE B 1 2 ? -36.438 -10.82 1.234 1 93.75 2 PHE B CA 1
ATOM 2878 C C . PHE B 1 2 ? -36.125 -10.172 2.58 1 93.75 2 PHE B C 1
ATOM 2880 O O . PHE B 1 2 ? -36.219 -8.953 2.723 1 93.75 2 PHE B O 1
ATOM 2887 N N . GLN B 1 3 ? -35.781 -10.969 3.543 1 95.44 3 GLN B N 1
ATOM 2888 C CA . GLN B 1 3 ? -35.438 -10.484 4.875 1 95.44 3 GLN B CA 1
ATOM 2889 C C . GLN B 1 3 ? -34.5 -11.477 5.594 1 95.44 3 GLN B C 1
ATOM 2891 O O . GLN B 1 3 ? -34.812 -12.672 5.648 1 95.44 3 GLN B O 1
ATOM 2896 N N . LEU B 1 4 ? -33.438 -10.953 6.125 1 96.5 4 LEU B N 1
ATOM 2897 C CA . LEU B 1 4 ? -32.562 -11.82 6.898 1 96.5 4 LEU B CA 1
ATOM 2898 C C . LEU B 1 4 ? -31.812 -11.023 7.965 1 96.5 4 LEU B C 1
ATOM 2900 O O . LEU B 1 4 ? -31.781 -9.789 7.91 1 96.5 4 LEU B O 1
ATOM 2904 N N . ALA B 1 5 ? -31.312 -11.68 8.977 1 97.94 5 ALA B N 1
ATOM 2905 C CA . ALA B 1 5 ? -30.391 -11.164 9.984 1 97.94 5 ALA B CA 1
ATOM 2906 C C . ALA B 1 5 ? -29.156 -12.047 10.102 1 97.94 5 ALA B C 1
ATOM 2908 O O . ALA B 1 5 ? -29.25 -13.273 10.094 1 97.94 5 ALA B O 1
ATOM 2909 N N . ILE B 1 6 ? -28.062 -11.438 10.156 1 98.38 6 ILE B N 1
ATOM 2910 C CA . ILE B 1 6 ? -26.828 -12.219 10.18 1 98.38 6 ILE B CA 1
ATOM 2911 C C . ILE B 1 6 ? -25.734 -11.43 10.898 1 98.38 6 ILE B C 1
ATOM 2913 O O . ILE B 1 6 ? -25.656 -10.203 10.773 1 98.38 6 ILE B O 1
ATOM 2917 N N . GLU B 1 7 ? -24.875 -12.078 11.602 1 98.44 7 GLU B N 1
ATOM 2918 C CA . GLU B 1 7 ? -23.766 -11.453 12.336 1 98.44 7 GLU B CA 1
ATOM 2919 C C . GLU B 1 7 ? -22.688 -10.953 11.383 1 98.44 7 GLU B C 1
ATOM 2921 O O . GLU B 1 7 ? -22.344 -11.625 10.414 1 98.44 7 GLU B O 1
ATOM 2926 N N . LYS B 1 8 ? -22.094 -9.789 11.68 1 98.38 8 LYS B N 1
ATOM 2927 C CA . LYS B 1 8 ? -20.984 -9.227 10.914 1 98.38 8 LYS B CA 1
ATOM 2928 C C . LYS B 1 8 ? -19.844 -10.227 10.797 1 98.38 8 LYS B C 1
ATOM 2930 O O . LYS B 1 8 ? -19.281 -10.406 9.711 1 98.38 8 LYS B O 1
ATOM 2935 N N . ARG B 1 9 ? -19.469 -10.844 11.898 1 97.88 9 ARG B N 1
ATOM 2936 C CA . ARG B 1 9 ? -18.312 -11.727 11.961 1 97.88 9 ARG B CA 1
ATOM 2937 C C . ARG B 1 9 ? -18.438 -12.875 10.969 1 97.88 9 ARG B C 1
ATOM 2939 O O . ARG B 1 9 ? -17.438 -13.414 10.508 1 97.88 9 ARG B O 1
ATOM 2946 N N . LYS B 1 10 ? -19.688 -13.289 10.633 1 97.62 10 LYS B N 1
ATOM 2947 C CA . LYS B 1 10 ? -19.938 -14.352 9.656 1 97.62 10 LYS B CA 1
ATOM 2948 C C . LYS B 1 10 ? -20 -13.781 8.242 1 97.62 10 LYS B C 1
ATOM 2950 O O . LYS B 1 10 ? -19.453 -14.367 7.309 1 97.62 10 LYS B O 1
ATOM 2955 N N . LEU B 1 11 ? -20.578 -12.656 8.172 1 98.69 11 LEU B N 1
ATOM 2956 C CA . LEU B 1 11 ? -20.938 -12.109 6.871 1 98.69 11 LEU B CA 1
ATOM 2957 C C . LEU B 1 11 ? -19.734 -11.477 6.195 1 98.69 11 LEU B C 1
ATOM 2959 O O . LEU B 1 11 ? -19.5 -11.688 5 1 98.69 11 LEU B O 1
ATOM 2963 N N . LEU B 1 12 ? -18.922 -10.727 6.914 1 98.69 12 LEU B N 1
ATOM 2964 C CA . LEU B 1 12 ? -17.875 -9.906 6.328 1 98.69 12 LEU B CA 1
ATOM 2965 C C . LEU B 1 12 ? -16.828 -10.773 5.637 1 98.69 12 LEU B C 1
ATOM 2967 O O . LEU B 1 12 ? -16.5 -10.547 4.469 1 98.69 12 LEU B O 1
ATOM 2971 N N . PRO B 1 13 ? -16.312 -11.828 6.281 1 98.19 13 PRO B N 1
ATOM 2972 C CA . PRO B 1 13 ? -15.32 -12.648 5.586 1 98.19 13 PRO B CA 1
ATOM 2973 C C . PRO B 1 13 ? -15.867 -13.266 4.301 1 98.19 13 PRO B C 1
ATOM 2975 O O . PRO B 1 13 ? -15.148 -13.352 3.299 1 98.19 13 PRO B O 1
ATOM 2978 N N . ALA B 1 14 ? -17.109 -13.703 4.352 1 98.56 14 ALA B N 1
ATOM 2979 C CA . ALA B 1 14 ? -17.719 -14.305 3.174 1 98.56 14 ALA B CA 1
ATOM 2980 C C . ALA B 1 14 ? -17.859 -13.297 2.039 1 98.56 14 ALA B C 1
ATOM 2982 O O . ALA B 1 14 ? -17.578 -13.617 0.88 1 98.56 14 ALA B O 1
ATOM 2983 N N . LEU B 1 15 ? -18.25 -12.102 2.422 1 98.75 15 LEU B N 1
ATOM 2984 C CA . LEU B 1 15 ? -18.375 -11.039 1.433 1 98.75 15 LEU B CA 1
ATOM 2985 C C . LEU B 1 15 ? -17.016 -10.734 0.79 1 98.75 15 LEU B C 1
ATOM 2987 O O . LEU B 1 15 ? -16.922 -10.602 -0.433 1 98.75 15 LEU B O 1
ATOM 2991 N N . LEU B 1 16 ? -16.031 -10.625 1.576 1 98.38 16 LEU B N 1
ATOM 2992 C CA . LEU B 1 16 ? -14.688 -10.305 1.09 1 98.38 16 LEU B CA 1
ATOM 2993 C C . LEU B 1 16 ? -14.188 -11.391 0.139 1 98.38 16 LEU B C 1
ATOM 2995 O O . LEU B 1 16 ? -13.578 -11.078 -0.891 1 98.38 16 LEU B O 1
ATOM 2999 N N . THR B 1 17 ? -14.445 -12.594 0.478 1 98.06 17 THR B N 1
ATOM 3000 C CA . THR B 1 17 ? -13.992 -13.703 -0.344 1 98.06 17 THR B CA 1
ATOM 3001 C C . THR B 1 17 ? -14.75 -13.75 -1.667 1 98.06 17 THR B C 1
ATOM 3003 O O . THR B 1 17 ? -14.141 -13.836 -2.736 1 98.06 17 THR B O 1
ATOM 3006 N N . VAL B 1 18 ? -16.047 -13.617 -1.618 1 98.19 18 VAL B N 1
ATOM 3007 C CA . VAL B 1 18 ? -16.906 -13.703 -2.795 1 98.19 18 VAL B CA 1
ATOM 3008 C C . VAL B 1 18 ? -16.641 -12.516 -3.715 1 98.19 18 VAL B C 1
ATOM 3010 O O . VAL B 1 18 ? -16.719 -12.641 -4.941 1 98.19 18 VAL B O 1
ATOM 3013 N N . ALA B 1 19 ? -16.266 -11.461 -3.123 1 97.62 19 ALA B N 1
ATOM 3014 C CA . ALA B 1 19 ? -16.031 -10.227 -3.867 1 97.62 19 ALA B CA 1
ATOM 3015 C C . ALA B 1 19 ? -14.883 -10.383 -4.852 1 97.62 19 ALA B C 1
ATOM 3017 O O . ALA B 1 19 ? -14.734 -9.586 -5.781 1 97.62 19 ALA B O 1
ATOM 3018 N N . GLY B 1 20 ? -14.055 -11.359 -4.629 1 96.88 20 GLY B N 1
ATOM 3019 C CA . GLY B 1 20 ? -12.992 -11.641 -5.578 1 96.88 20 GLY B CA 1
ATOM 3020 C C . GLY B 1 20 ? -13.5 -11.891 -6.988 1 96.88 20 GLY B C 1
ATOM 3021 O O . GLY B 1 20 ? -12.773 -11.672 -7.961 1 96.88 20 GLY B O 1
ATOM 3022 N N . ALA B 1 21 ? -14.75 -12.25 -7.188 1 97.31 21 ALA B N 1
ATOM 3023 C CA . ALA B 1 21 ? -15.312 -12.609 -8.484 1 97.31 21 ALA B CA 1
ATOM 3024 C C . ALA B 1 21 ? -16.109 -11.445 -9.07 1 97.31 21 ALA B C 1
ATOM 3026 O O . ALA B 1 21 ? -16.656 -11.555 -10.172 1 97.31 21 ALA B O 1
ATOM 3027 N N . VAL B 1 22 ? -16.203 -10.344 -8.305 1 97.38 22 VAL B N 1
ATOM 3028 C CA . VAL B 1 22 ? -16.953 -9.188 -8.781 1 97.38 22 VAL B CA 1
ATOM 3029 C C . VAL B 1 22 ? -16.219 -8.547 -9.953 1 97.38 22 VAL B C 1
ATOM 3031 O O . VAL B 1 22 ? -14.992 -8.422 -9.938 1 97.38 22 VAL B O 1
ATOM 3034 N N . ASP B 1 23 ? -16.938 -8.125 -10.891 1 93.38 23 ASP B N 1
ATOM 3035 C CA . ASP B 1 23 ? -16.359 -7.469 -12.07 1 93.38 23 ASP B CA 1
ATOM 3036 C C . ASP B 1 23 ? -15.836 -6.082 -11.719 1 93.38 23 ASP B C 1
ATOM 3038 O O . ASP B 1 23 ? -16.609 -5.152 -11.492 1 93.38 23 ASP B O 1
ATOM 3042 N N . LYS B 1 24 ? -14.594 -6.035 -11.727 1 86.62 24 LYS B N 1
ATOM 3043 C CA . LYS B 1 24 ? -13.969 -4.766 -11.375 1 86.62 24 LYS B CA 1
ATOM 3044 C C . LYS B 1 24 ? -14.008 -3.789 -12.547 1 86.62 24 LYS B C 1
ATOM 3046 O O . LYS B 1 24 ? -13.875 -2.578 -12.359 1 86.62 24 LYS B O 1
ATOM 3051 N N . ARG B 1 25 ? -14.234 -4.324 -13.805 1 81.75 25 ARG B N 1
ATOM 3052 C CA . ARG B 1 25 ? -14.281 -3.484 -15 1 81.75 25 ARG B CA 1
ATOM 3053 C C . ARG B 1 25 ? -15.672 -2.891 -15.203 1 81.75 25 ARG B C 1
ATOM 3055 O O . ARG B 1 25 ? -15.836 -1.941 -15.969 1 81.75 25 ARG B O 1
ATOM 3062 N N . GLN B 1 26 ? -16.578 -3.365 -14.484 1 75.69 26 GLN B N 1
ATOM 3063 C CA . GLN B 1 26 ? -17.969 -2.928 -14.5 1 75.69 26 GLN B CA 1
ATOM 3064 C C . GLN B 1 26 ? -18.531 -2.898 -15.922 1 75.69 26 GLN B C 1
ATOM 3066 O O . GLN B 1 26 ? -19.156 -1.916 -16.328 1 75.69 26 GLN B O 1
ATOM 3071 N N . SER B 1 27 ? -18.344 -4 -16.656 1 81.19 27 SER B N 1
ATOM 3072 C CA . SER B 1 27 ? -18.844 -4.133 -18.031 1 81.19 27 SER B CA 1
ATOM 3073 C C . SER B 1 27 ? -20.359 -4.047 -18.078 1 81.19 27 SER B C 1
ATOM 3075 O O . SER B 1 27 ? -20.922 -3.369 -18.938 1 81.19 27 SER B O 1
ATOM 3077 N N . LEU B 1 28 ? -21.031 -4.762 -17.141 1 91.88 28 LEU B N 1
ATOM 3078 C CA . LEU B 1 28 ? -22.453 -4.668 -16.844 1 91.88 28 LEU B CA 1
ATOM 3079 C C . LEU B 1 28 ? -22.688 -4.254 -15.398 1 91.88 28 LEU B C 1
ATOM 3081 O O . LEU B 1 28 ? -22 -4.738 -14.5 1 91.88 28 LEU B O 1
ATOM 3085 N N . ALA B 1 29 ? -23.578 -3.381 -15.258 1 94.12 29 ALA B N 1
ATOM 3086 C CA . ALA B 1 29 ? -23.828 -2.801 -13.938 1 94.12 29 ALA B CA 1
ATOM 3087 C C . ALA B 1 29 ? -24.078 -3.889 -12.898 1 94.12 29 ALA B C 1
ATOM 3089 O O . ALA B 1 29 ? -23.594 -3.803 -11.766 1 94.12 29 ALA B O 1
ATOM 3090 N N . ILE B 1 30 ? -24.766 -4.898 -13.312 1 97 30 ILE B N 1
ATOM 3091 C CA . ILE B 1 30 ? -25.219 -5.902 -12.352 1 97 30 ILE B CA 1
ATOM 3092 C C . ILE B 1 30 ? -24.031 -6.773 -11.922 1 97 30 ILE B C 1
ATOM 3094 O O . ILE B 1 30 ? -24.094 -7.43 -10.883 1 97 30 ILE B O 1
ATOM 3098 N N . LEU B 1 31 ? -22.938 -6.789 -12.688 1 97.5 31 LEU B N 1
ATOM 3099 C CA . LEU B 1 31 ? -21.781 -7.609 -12.375 1 97.5 31 LEU B CA 1
ATOM 3100 C C . LEU B 1 31 ? -20.938 -6.969 -11.281 1 97.5 31 LEU B C 1
ATOM 3102 O O . LEU B 1 31 ? -20.016 -7.594 -10.758 1 97.5 31 LEU B O 1
ATOM 3106 N N . SER B 1 32 ? -21.328 -5.762 -10.883 1 97.38 32 SER B N 1
ATOM 3107 C CA . SER B 1 32 ? -20.719 -5.117 -9.727 1 97.38 32 SER B CA 1
ATOM 3108 C C . SER B 1 32 ? -21.469 -5.445 -8.445 1 97.38 32 SER B C 1
ATOM 3110 O O . SER B 1 32 ? -21.078 -5.016 -7.359 1 97.38 32 SER B O 1
ATOM 3112 N N . ASN B 1 33 ? -22.469 -6.238 -8.594 1 97.75 33 ASN B N 1
ATOM 3113 C CA . ASN B 1 33 ? -23.328 -6.609 -7.465 1 97.75 33 ASN B CA 1
ATOM 3114 C C . ASN B 1 33 ? -23.031 -8.031 -6.984 1 97.75 33 ASN B C 1
ATOM 3116 O O . ASN B 1 33 ? -22.391 -8.805 -7.695 1 97.75 33 ASN B O 1
ATOM 3120 N N . ILE B 1 34 ? -23.406 -8.273 -5.797 1 98.5 34 ILE B N 1
ATOM 3121 C CA . ILE B 1 34 ? -23.469 -9.617 -5.238 1 98.5 34 ILE B CA 1
ATOM 3122 C C . ILE B 1 34 ? -24.922 -10.07 -5.164 1 98.5 34 ILE B C 1
ATOM 3124 O O . ILE B 1 34 ? -25.797 -9.305 -4.754 1 98.5 34 ILE B O 1
ATOM 3128 N N . LEU B 1 35 ? -25.219 -11.266 -5.664 1 98.56 35 LEU B N 1
ATOM 3129 C CA . LEU B 1 35 ? -26.531 -11.875 -5.523 1 98.56 35 LEU B CA 1
ATOM 3130 C C . LEU B 1 35 ? -26.703 -12.484 -4.137 1 98.56 35 LEU B C 1
ATOM 3132 O O . LEU B 1 35 ? -25.891 -13.281 -3.697 1 98.56 35 LEU B O 1
ATOM 3136 N N . LEU B 1 36 ? -27.719 -12.047 -3.422 1 98.31 36 LEU B N 1
ATOM 3137 C CA . LEU B 1 36 ? -28.109 -12.609 -2.135 1 98.31 36 LEU B CA 1
ATOM 3138 C C . LEU B 1 36 ? -29.375 -13.445 -2.271 1 98.31 36 LEU B C 1
ATOM 3140 O O . LEU B 1 36 ? -30.422 -12.938 -2.652 1 98.31 36 LEU B O 1
ATOM 3144 N N . ALA B 1 37 ? -29.25 -14.688 -1.985 1 97.44 37 ALA B N 1
ATOM 3145 C CA . ALA B 1 37 ? -30.406 -15.586 -1.999 1 97.44 37 ALA B CA 1
ATOM 3146 C C . ALA B 1 37 ? -30.625 -16.219 -0.626 1 97.44 37 ALA B C 1
ATOM 3148 O O . ALA B 1 37 ? -29.688 -16.766 -0.033 1 97.44 37 ALA B O 1
ATOM 3149 N N . VAL B 1 38 ? -31.828 -16.125 -0.15 1 96.5 38 VAL B N 1
ATOM 3150 C CA . VAL B 1 38 ? -32.125 -16.672 1.167 1 96.5 38 VAL B CA 1
ATOM 3151 C C . VAL B 1 38 ? -33.219 -17.719 1.05 1 96.5 38 VAL B C 1
ATOM 3153 O O . VAL B 1 38 ? -34.188 -17.547 0.302 1 96.5 38 VAL B O 1
ATOM 3156 N N . SER B 1 39 ? -33 -18.812 1.638 1 94.44 39 SER B N 1
ATOM 3157 C CA . SER B 1 39 ? -33.969 -19.891 1.764 1 94.44 39 SER B CA 1
ATOM 3158 C C . SER B 1 39 ? -33.656 -20.797 2.945 1 94.44 39 SER B C 1
ATOM 3160 O O . SER B 1 39 ? -32.5 -21.203 3.131 1 94.44 39 SER B O 1
ATOM 3162 N N . ASN B 1 40 ? -34.688 -21.125 3.791 1 93.12 40 ASN B N 1
ATOM 3163 C CA . ASN B 1 40 ? -34.531 -22.094 4.883 1 93.12 40 ASN B CA 1
ATOM 3164 C C . ASN B 1 40 ? -33.375 -21.734 5.797 1 93.12 40 ASN B C 1
ATOM 3166 O O . ASN B 1 40 ? -32.531 -22.578 6.094 1 93.12 40 ASN B O 1
ATOM 3170 N N . ASN B 1 41 ? -33.219 -20.516 6.18 1 95.19 41 ASN B N 1
ATOM 3171 C CA . ASN B 1 41 ? -32.25 -20 7.113 1 95.19 41 ASN B CA 1
ATOM 3172 C C . ASN B 1 41 ? -30.828 -20.156 6.574 1 95.19 41 ASN B C 1
ATOM 3174 O O . ASN B 1 41 ? -29.891 -20.391 7.34 1 95.19 41 ASN B O 1
ATOM 3178 N N . ARG B 1 42 ? -30.766 -20.125 5.258 1 95.94 42 ARG B N 1
ATOM 3179 C CA . ARG B 1 42 ? -29.484 -20.156 4.582 1 95.94 42 ARG B CA 1
ATOM 3180 C C . ARG B 1 42 ? -29.344 -19 3.6 1 95.94 42 ARG B C 1
ATOM 3182 O O . ARG B 1 42 ? -30.281 -18.703 2.854 1 95.94 42 ARG B O 1
ATOM 3189 N N . LEU B 1 43 ? -28.297 -18.344 3.697 1 97.88 43 LEU B N 1
ATOM 3190 C CA . LEU B 1 43 ? -27.938 -17.281 2.771 1 97.88 43 LEU B CA 1
ATOM 3191 C C . LEU B 1 43 ? -26.875 -17.734 1.788 1 97.88 43 LEU B C 1
ATOM 3193 O O . LEU B 1 43 ? -25.844 -18.281 2.193 1 97.88 43 LEU B O 1
ATOM 3197 N N . VAL B 1 44 ? -27.125 -17.578 0.511 1 98 44 VAL B N 1
ATOM 3198 C CA . VAL B 1 44 ? -26.109 -17.844 -0.516 1 98 44 VAL B CA 1
ATOM 3199 C C . VAL B 1 44 ? -25.688 -16.531 -1.167 1 98 44 VAL B C 1
ATOM 3201 O O . VAL B 1 44 ? -26.531 -15.789 -1.697 1 98 44 VAL B O 1
ATOM 3204 N N . LEU B 1 45 ? -24.453 -16.219 -1.042 1 98.69 45 LEU B N 1
ATOM 3205 C CA . LEU B 1 45 ? -23.844 -15.086 -1.735 1 98.69 45 LEU B CA 1
ATOM 3206 C C . LEU B 1 45 ? -23.203 -15.539 -3.047 1 98.69 45 LEU B C 1
ATOM 3208 O O . LEU B 1 45 ? -22.5 -16.547 -3.082 1 98.69 45 LEU B O 1
ATOM 3212 N N . THR B 1 46 ? -23.422 -14.812 -4.133 1 98.5 46 THR B N 1
ATOM 3213 C CA . THR B 1 46 ? -22.812 -15.18 -5.406 1 98.5 46 THR B CA 1
ATOM 3214 C C . THR B 1 46 ? -22.297 -13.938 -6.145 1 98.5 46 THR B C 1
ATOM 3216 O O . THR B 1 46 ? -23.016 -12.938 -6.238 1 98.5 46 THR B O 1
ATOM 3219 N N . ALA B 1 47 ? -21.141 -13.93 -6.586 1 98.06 47 ALA B N 1
ATOM 3220 C CA . ALA B 1 47 ? -20.547 -12.914 -7.453 1 98.06 47 ALA B CA 1
ATOM 3221 C C . ALA B 1 47 ? -19.922 -13.539 -8.695 1 98.06 47 ALA B C 1
ATOM 3223 O O . ALA B 1 47 ? -19.484 -14.695 -8.656 1 98.06 47 ALA B O 1
ATOM 3224 N N . THR B 1 48 ? -19.922 -12.797 -9.805 1 97.31 48 THR B N 1
ATOM 3225 C CA . THR B 1 48 ? -19.344 -13.305 -11.039 1 97.31 48 THR B CA 1
ATOM 3226 C C . THR B 1 48 ? -18.953 -12.164 -11.969 1 97.31 48 THR B C 1
ATOM 3228 O O . THR B 1 48 ? -19.547 -11.086 -11.914 1 97.31 48 THR B O 1
ATOM 3231 N N . ASP B 1 49 ? -17.938 -12.375 -12.695 1 96.31 49 ASP B N 1
ATOM 3232 C CA . ASP B 1 49 ? -17.609 -11.492 -13.805 1 96.31 49 ASP B CA 1
ATOM 3233 C C . ASP B 1 49 ? -17.781 -12.203 -15.148 1 96.31 49 ASP B C 1
ATOM 3235 O O . ASP B 1 49 ? -17.219 -11.781 -16.156 1 96.31 49 ASP B O 1
ATOM 3239 N N . LEU B 1 50 ? -18.5 -13.266 -15.109 1 94.31 50 LEU B N 1
ATOM 3240 C CA . LEU B 1 50 ? -18.844 -14.102 -16.25 1 94.31 50 LEU B CA 1
ATOM 3241 C C . LEU B 1 50 ? -17.719 -15.07 -16.578 1 94.31 50 LEU B C 1
ATOM 3243 O O . LEU B 1 50 ? -17.938 -16.094 -17.219 1 94.31 50 LEU B O 1
ATOM 3247 N N . GLU B 1 51 ? -16.516 -14.844 -16.141 1 94.06 51 GLU B N 1
ATOM 3248 C CA . GLU B 1 51 ? -15.383 -15.758 -16.297 1 94.06 51 GLU B CA 1
ATOM 3249 C C . GLU B 1 51 ? -15.219 -16.641 -15.062 1 94.06 51 GLU B C 1
ATOM 3251 O O . GLU B 1 51 ? -14.969 -17.844 -15.18 1 94.06 51 GLU B O 1
ATOM 3256 N N . ILE B 1 52 ? -15.32 -15.992 -13.961 1 96.44 52 ILE B N 1
ATOM 3257 C CA . ILE B 1 52 ? -15.258 -16.719 -12.695 1 96.44 52 ILE B CA 1
ATOM 3258 C C . ILE B 1 52 ? -16.531 -16.453 -11.891 1 96.44 52 ILE B C 1
ATOM 3260 O O . ILE B 1 52 ? -17.203 -15.438 -12.102 1 96.44 52 ILE B O 1
ATOM 3264 N N . GLU B 1 53 ? -16.859 -17.359 -11.086 1 97.44 53 GLU B N 1
ATOM 3265 C CA . GLU B 1 53 ? -17.984 -17.234 -10.148 1 97.44 53 GLU B CA 1
ATOM 3266 C C . GLU B 1 53 ? -17.594 -17.75 -8.766 1 97.44 53 GLU B C 1
ATOM 3268 O O . GLU B 1 53 ? -16.922 -18.781 -8.656 1 97.44 53 GLU B O 1
ATOM 3273 N N . MET B 1 54 ? -17.953 -17.078 -7.75 1 98 54 MET B N 1
ATOM 3274 C CA . MET B 1 54 ? -17.719 -17.453 -6.355 1 98 54 MET B CA 1
ATOM 3275 C C . MET B 1 54 ? -19.016 -17.375 -5.559 1 98 54 MET B C 1
ATOM 3277 O O . MET B 1 54 ? -19.781 -16.422 -5.703 1 98 54 MET B O 1
ATOM 3281 N N . SER B 1 55 ? -19.266 -18.375 -4.789 1 98.19 55 SER B N 1
ATOM 3282 C CA . SER B 1 55 ? -20.438 -18.344 -3.906 1 98.19 55 SER B CA 1
ATOM 3283 C C . SER B 1 55 ? -20.062 -18.797 -2.494 1 98.19 55 SER B C 1
ATOM 3285 O O . SER B 1 55 ? -19.094 -19.531 -2.303 1 98.19 55 SER B O 1
ATOM 3287 N N . ALA B 1 56 ? -20.766 -18.375 -1.567 1 98.62 56 ALA B N 1
ATOM 3288 C CA . ALA B 1 56 ? -20.641 -18.75 -0.159 1 98.62 56 ALA B CA 1
ATOM 3289 C C . ALA B 1 56 ? -22.016 -19.062 0.445 1 98.62 56 ALA B C 1
ATOM 3291 O O . ALA B 1 56 ? -23.016 -18.422 0.11 1 98.62 56 ALA B O 1
ATOM 3292 N N . VAL B 1 57 ? -22.047 -20.062 1.314 1 98.31 57 VAL B N 1
ATOM 3293 C CA . VAL B 1 57 ? -23.266 -20.422 2.031 1 98.31 57 VAL B CA 1
ATOM 3294 C C . VAL B 1 57 ? -23.094 -20.125 3.52 1 98.31 57 VAL B C 1
ATOM 3296 O O . VAL B 1 57 ? -22.109 -20.547 4.137 1 98.31 57 VAL B O 1
ATOM 3299 N N . LEU B 1 58 ? -24 -19.406 4.07 1 98.19 58 LEU B N 1
ATOM 3300 C CA . LEU B 1 58 ? -23.969 -19.016 5.477 1 98.19 58 LEU B CA 1
ATOM 3301 C C . LEU B 1 58 ? -25.297 -19.344 6.152 1 98.19 58 LEU B C 1
ATOM 3303 O O . LEU B 1 58 ? -26.359 -19.234 5.531 1 98.19 58 LEU B O 1
ATOM 3307 N N . ASP B 1 59 ? -25.188 -19.703 7.422 1 97.5 59 ASP B N 1
ATOM 3308 C CA . ASP B 1 59 ? -26.406 -19.734 8.227 1 97.5 59 ASP B CA 1
ATOM 3309 C C . ASP B 1 59 ? -26.844 -18.328 8.617 1 97.5 59 ASP B C 1
ATOM 3311 O O . ASP B 1 59 ? -26.016 -17.484 8.938 1 97.5 59 ASP B O 1
ATOM 3315 N N . CYS B 1 60 ? -28.094 -18.156 8.477 1 96 60 CYS B N 1
ATOM 3316 C CA . CYS B 1 60 ? -28.656 -16.859 8.867 1 96 60 CYS B CA 1
ATOM 3317 C C . CYS B 1 60 ? -30.078 -17.031 9.398 1 96 60 CYS B C 1
ATOM 3319 O O . CYS B 1 60 ? -30.625 -18.125 9.375 1 96 60 CYS B O 1
ATOM 3321 N N . ASP B 1 61 ? -30.578 -15.953 10.062 1 93.94 61 ASP B N 1
ATOM 3322 C CA . ASP B 1 61 ? -31.984 -15.898 10.398 1 93.94 61 ASP B CA 1
ATOM 3323 C C . ASP B 1 61 ? -32.781 -15.25 9.273 1 93.94 61 ASP B C 1
ATOM 3325 O O . ASP B 1 61 ? -32.5 -14.117 8.875 1 93.94 61 ASP B O 1
ATOM 3329 N N . SER B 1 62 ? -33.656 -15.992 8.688 1 89.81 62 SER B N 1
ATOM 3330 C CA . SER B 1 62 ? -34.438 -15.453 7.578 1 89.81 62 SER B CA 1
ATOM 3331 C C . SER B 1 62 ? -35.906 -15.828 7.703 1 89.81 62 SER B C 1
ATOM 3333 O O . SER B 1 62 ? -36.25 -16.688 8.5 1 89.81 62 SER B O 1
ATOM 3335 N N . VAL B 1 63 ? -36.719 -15.109 6.871 1 83.5 63 VAL B N 1
ATOM 3336 C CA . VAL B 1 63 ? -38.156 -15.422 6.789 1 83.5 63 VAL B CA 1
ATOM 3337 C C . VAL B 1 63 ? -38.375 -16.578 5.809 1 83.5 63 VAL B C 1
ATOM 3339 O O . VAL B 1 63 ? -37.531 -16.812 4.93 1 83.5 63 VAL B O 1
ATOM 3342 N N . ASP B 1 64 ? -39.375 -17.375 5.957 1 74 64 ASP B N 1
ATOM 3343 C CA . ASP B 1 64 ? -39.594 -18.703 5.371 1 74 64 ASP B CA 1
ATOM 3344 C C . ASP B 1 64 ? -39.688 -18.609 3.85 1 74 64 ASP B C 1
ATOM 3346 O O . ASP B 1 64 ? -39.344 -19.562 3.145 1 74 64 ASP B O 1
ATOM 3350 N N . ALA B 1 65 ? -39.969 -17.453 3.223 1 86 65 ALA B N 1
ATOM 3351 C CA . ALA B 1 65 ? -40.094 -17.469 1.767 1 86 65 ALA B CA 1
ATOM 3352 C C . ALA B 1 65 ? -38.75 -17.25 1.098 1 86 65 ALA B C 1
ATOM 3354 O O . ALA B 1 65 ? -37.969 -16.359 1.499 1 86 65 ALA B O 1
ATOM 3355 N N . ALA B 1 66 ? -38.438 -18.219 0.124 1 91.25 66 ALA B N 1
ATOM 3356 C CA . ALA B 1 66 ? -37.219 -18.047 -0.685 1 91.25 66 ALA B CA 1
ATOM 3357 C C . ALA B 1 66 ? -37.25 -16.734 -1.465 1 91.25 66 ALA B C 1
ATOM 3359 O O . ALA B 1 66 ? -38.281 -16.391 -2.055 1 91.25 66 ALA B O 1
ATOM 3360 N N . SER B 1 67 ? -36.219 -15.969 -1.424 1 95.56 67 SER B N 1
ATOM 3361 C CA . SER B 1 67 ? -36.125 -14.664 -2.08 1 95.56 67 SER B CA 1
ATOM 3362 C C . SER B 1 67 ? -34.688 -14.312 -2.459 1 95.56 67 SER B C 1
ATOM 3364 O O . SER B 1 67 ? -33.75 -14.859 -1.892 1 95.56 67 SER B O 1
ATOM 3366 N N . LYS B 1 68 ? -34.562 -13.469 -3.514 1 96.81 68 LYS B N 1
ATOM 3367 C CA . LYS B 1 68 ? -33.281 -13.047 -4.004 1 96.81 68 LYS B CA 1
ATOM 3368 C C . LYS B 1 68 ? -33.219 -11.547 -4.25 1 96.81 68 LYS B C 1
ATOM 3370 O O . LYS B 1 68 ? -34.219 -10.953 -4.66 1 96.81 68 LYS B O 1
ATOM 3375 N N . ILE B 1 69 ? -32.094 -10.977 -4.035 1 97.31 69 ILE B N 1
ATOM 3376 C CA . ILE B 1 69 ? -31.828 -9.578 -4.371 1 97.31 69 ILE B CA 1
ATOM 3377 C C . ILE B 1 69 ? -30.375 -9.414 -4.816 1 97.31 69 ILE B C 1
ATOM 3379 O O . ILE B 1 69 ? -29.562 -10.336 -4.676 1 97.31 69 ILE B O 1
ATOM 3383 N N . THR B 1 70 ? -30.047 -8.289 -5.426 1 97.62 70 THR B N 1
ATOM 3384 C CA . THR B 1 70 ? -28.672 -7.918 -5.715 1 97.62 70 THR B CA 1
ATOM 3385 C C . THR B 1 70 ? -28.297 -6.613 -5.008 1 97.62 70 THR B C 1
ATOM 3387 O O . THR B 1 70 ? -29.156 -5.738 -4.832 1 97.62 70 THR B O 1
ATOM 3390 N N . VAL B 1 71 ? -27.125 -6.57 -4.57 1 97.69 71 VAL B N 1
ATOM 3391 C CA . VAL B 1 71 ? -26.656 -5.363 -3.908 1 97.69 71 VAL B CA 1
ATOM 3392 C C . VAL B 1 71 ? -25.234 -5.039 -4.375 1 97.69 71 VAL B C 1
ATOM 3394 O O . VAL B 1 71 ? -24.438 -5.941 -4.605 1 97.69 71 VAL B O 1
ATOM 3397 N N . GLN B 1 72 ? -24.953 -3.754 -4.535 1 97 72 GLN B N 1
ATOM 3398 C CA . GLN B 1 72 ? -23.609 -3.35 -4.93 1 97 72 GLN B CA 1
ATOM 3399 C C . GLN B 1 72 ? -22.562 -3.875 -3.951 1 97 72 GLN B C 1
ATOM 3401 O O . GLN B 1 72 ? -22.656 -3.629 -2.746 1 97 72 GLN B O 1
ATOM 3406 N N . ALA B 1 73 ? -21.531 -4.5 -4.48 1 98.19 73 ALA B N 1
ATOM 3407 C CA . ALA B 1 73 ? -20.594 -5.27 -3.666 1 98.19 73 ALA B CA 1
ATOM 3408 C C . ALA B 1 73 ? -19.766 -4.352 -2.768 1 98.19 73 ALA B C 1
ATOM 3410 O O . ALA B 1 73 ? -19.734 -4.539 -1.549 1 98.19 73 ALA B O 1
ATOM 3411 N N . LYS B 1 74 ? -19.141 -3.43 -3.318 1 97.38 74 LYS B N 1
ATOM 3412 C CA . LYS B 1 74 ? -18.234 -2.562 -2.574 1 97.38 74 LYS B CA 1
ATOM 3413 C C . LYS B 1 74 ? -18.969 -1.845 -1.441 1 97.38 74 LYS B C 1
ATOM 3415 O O . LYS B 1 74 ? -18.484 -1.819 -0.306 1 97.38 74 LYS B O 1
ATOM 3420 N N . LYS B 1 75 ? -20.141 -1.28 -1.722 1 97.88 75 LYS B N 1
ATOM 3421 C CA . LYS B 1 75 ? -20.906 -0.549 -0.716 1 97.88 75 LYS B CA 1
ATOM 3422 C C . LYS B 1 75 ? -21.359 -1.477 0.406 1 97.88 75 LYS B C 1
ATOM 3424 O O . LYS B 1 75 ? -21.297 -1.115 1.583 1 97.88 75 LYS B O 1
ATOM 3429 N N . LEU B 1 76 ? -21.828 -2.621 0.001 1 98.69 76 LEU B N 1
ATOM 3430 C CA . LEU B 1 76 ? -22.25 -3.584 1.012 1 98.69 76 LEU B CA 1
ATOM 3431 C C . LEU B 1 76 ? -21.094 -3.949 1.936 1 98.69 76 LEU B C 1
ATOM 3433 O O . LEU B 1 76 ? -21.25 -3.936 3.16 1 98.69 76 LEU B O 1
ATOM 3437 N N . ILE B 1 77 ? -19.984 -4.238 1.391 1 98.75 77 ILE B N 1
ATOM 3438 C CA . ILE B 1 77 ? -18.812 -4.621 2.158 1 98.75 77 ILE B CA 1
ATOM 3439 C C . ILE B 1 77 ? -18.391 -3.477 3.074 1 98.75 77 ILE B C 1
ATOM 3441 O O . ILE B 1 77 ? -18.125 -3.686 4.262 1 98.75 77 ILE B O 1
ATOM 3445 N N . ASP B 1 78 ? -18.297 -2.328 2.521 1 98.5 78 ASP B N 1
ATOM 3446 C CA . ASP B 1 78 ? -17.891 -1.174 3.316 1 98.5 78 ASP B CA 1
ATOM 3447 C C . ASP B 1 78 ? -18.844 -0.954 4.492 1 98.5 78 ASP B C 1
ATOM 3449 O O . ASP B 1 78 ? -18.406 -0.628 5.598 1 98.5 78 ASP B O 1
ATOM 3453 N N . ILE B 1 79 ? -20.141 -1.07 4.25 1 98.75 79 ILE B N 1
ATOM 3454 C CA . ILE B 1 79 ? -21.141 -0.886 5.289 1 98.75 79 ILE B CA 1
ATOM 3455 C C . ILE B 1 79 ? -20.953 -1.937 6.383 1 98.75 79 ILE B C 1
ATOM 3457 O O . ILE B 1 79 ? -20.859 -1.602 7.562 1 98.75 79 ILE B O 1
ATOM 3461 N N . ILE B 1 80 ? -20.891 -3.184 5.953 1 98.75 80 ILE B N 1
ATOM 3462 C CA . ILE B 1 80 ? -20.766 -4.254 6.934 1 98.75 80 ILE B CA 1
ATOM 3463 C C . ILE B 1 80 ? -19.453 -4.09 7.707 1 98.75 80 ILE B C 1
ATOM 3465 O O . ILE B 1 80 ? -19.422 -4.25 8.93 1 98.75 80 ILE B O 1
ATOM 3469 N N . ARG B 1 81 ? -18.391 -3.773 7.043 1 98.38 81 ARG B N 1
ATOM 3470 C CA . ARG B 1 81 ? -17.094 -3.545 7.656 1 98.38 81 ARG B CA 1
ATOM 3471 C C . ARG B 1 81 ? -17.156 -2.441 8.703 1 98.38 81 ARG B C 1
ATOM 3473 O O . ARG B 1 81 ? -16.453 -2.488 9.711 1 98.38 81 ARG B O 1
ATOM 3480 N N . SER B 1 82 ? -17.953 -1.468 8.508 1 97.94 82 SER B N 1
ATOM 3481 C CA . SER B 1 82 ? -18.016 -0.282 9.359 1 97.94 82 SER B CA 1
ATOM 3482 C C . SER B 1 82 ? -18.797 -0.56 10.641 1 97.94 82 SER B C 1
ATOM 3484 O O . SER B 1 82 ? -18.734 0.224 11.594 1 97.94 82 SER B O 1
ATOM 3486 N N . LEU B 1 83 ? -19.516 -1.635 10.688 1 97.81 83 LEU B N 1
ATOM 3487 C CA . LEU B 1 83 ? -20.328 -1.951 11.852 1 97.81 83 LEU B CA 1
ATOM 3488 C C . LEU B 1 83 ? -19.469 -2.436 13.016 1 97.81 83 LEU B C 1
ATOM 3490 O O . LEU B 1 83 ? -18.297 -2.748 12.828 1 97.81 83 LEU B O 1
ATOM 3494 N N . ASP B 1 84 ? -20.062 -2.438 14.141 1 95.31 84 ASP B N 1
ATOM 3495 C CA . ASP B 1 84 ? -19.359 -2.988 15.305 1 95.31 84 ASP B CA 1
ATOM 3496 C C . ASP B 1 84 ? -19.109 -4.484 15.125 1 95.31 84 ASP B C 1
ATOM 3498 O O . ASP B 1 84 ? -19.875 -5.176 14.453 1 95.31 84 ASP B O 1
ATOM 3502 N N . ASP B 1 85 ? -18.156 -4.957 15.766 1 94.69 85 ASP B N 1
ATOM 3503 C CA . ASP B 1 85 ? -17.719 -6.332 15.555 1 94.69 85 ASP B CA 1
ATOM 3504 C C . ASP B 1 85 ? -18.797 -7.328 15.953 1 94.69 85 ASP B C 1
ATOM 3506 O O . ASP B 1 85 ? -18.953 -8.367 15.312 1 94.69 85 ASP B O 1
ATOM 3510 N N . ASP B 1 86 ? -19.578 -7.004 16.938 1 96.56 86 ASP B N 1
ATOM 3511 C CA . ASP B 1 86 ? -20.594 -7.934 17.438 1 96.56 86 ASP B CA 1
ATOM 3512 C C . ASP B 1 86 ? -21.969 -7.598 16.859 1 96.56 86 ASP B C 1
ATOM 3514 O O . ASP B 1 86 ? -22.984 -8.148 17.297 1 96.56 86 ASP B O 1
ATOM 3518 N N . ALA B 1 87 ? -21.953 -6.789 15.844 1 97.56 87 ALA B N 1
ATOM 3519 C CA . ALA B 1 87 ? -23.219 -6.305 15.297 1 97.56 87 ALA B CA 1
ATOM 3520 C C . ALA B 1 87 ? -23.922 -7.391 14.484 1 97.56 87 ALA B C 1
ATOM 3522 O O . ALA B 1 87 ? -23.266 -8.273 13.93 1 97.56 87 ALA B O 1
ATOM 3523 N N . VAL B 1 88 ? -25.25 -7.363 14.508 1 98.38 88 VAL B N 1
ATOM 3524 C CA . VAL B 1 88 ? -26.109 -8.133 13.609 1 98.38 88 VAL B CA 1
ATOM 3525 C C . VAL B 1 88 ? -26.688 -7.211 12.539 1 98.38 88 VAL B C 1
ATOM 3527 O O . VAL B 1 88 ? -27.266 -6.164 12.859 1 98.38 88 VAL B O 1
ATOM 3530 N N . ALA B 1 89 ? -26.5 -7.535 11.352 1 98.38 89 ALA B N 1
ATOM 3531 C CA . ALA B 1 89 ? -27.078 -6.781 10.242 1 98.38 89 ALA B CA 1
ATOM 3532 C C . ALA B 1 89 ? -28.438 -7.344 9.844 1 98.38 89 ALA B C 1
ATOM 3534 O O . ALA B 1 89 ? -28.562 -8.547 9.594 1 98.38 89 ALA B O 1
ATOM 3535 N N . GLU B 1 90 ? -29.391 -6.508 9.82 1 98.19 90 GLU B N 1
ATOM 3536 C CA . GLU B 1 90 ? -30.703 -6.84 9.258 1 98.19 90 GLU B CA 1
ATOM 3537 C C . GLU B 1 90 ? -30.828 -6.328 7.828 1 98.19 90 GLU B C 1
ATOM 3539 O O . GLU B 1 90 ? -30.719 -5.125 7.582 1 98.19 90 GLU B O 1
ATOM 3544 N N . ILE B 1 91 ? -31.062 -7.184 6.895 1 98.06 91 ILE B N 1
ATOM 3545 C CA . ILE B 1 91 ? -31.156 -6.836 5.48 1 98.06 91 ILE B CA 1
ATOM 3546 C C . ILE B 1 91 ? -32.531 -7.191 4.949 1 98.06 91 ILE B C 1
ATOM 3548 O O . ILE B 1 91 ? -33 -8.328 5.094 1 98.06 91 ILE B O 1
ATOM 3552 N N . LYS B 1 92 ? -33.156 -6.199 4.363 1 96.62 92 LYS B N 1
ATOM 3553 C CA . LYS B 1 92 ? -34.531 -6.418 3.881 1 96.62 92 LYS B CA 1
ATOM 3554 C C . LYS B 1 92 ? -34.781 -5.672 2.572 1 96.62 92 LYS B C 1
ATOM 3556 O O . LYS B 1 92 ? -34.281 -4.551 2.389 1 96.62 92 LYS B O 1
ATOM 3561 N N . LEU B 1 93 ? -35.469 -6.363 1.662 1 95.88 93 LEU B N 1
ATOM 3562 C CA . LEU B 1 93 ? -35.969 -5.672 0.475 1 95.88 93 LEU B CA 1
ATOM 3563 C C . LEU B 1 93 ? -37.156 -4.762 0.82 1 95.88 93 LEU B C 1
ATOM 3565 O O . LEU B 1 93 ? -38.062 -5.18 1.518 1 95.88 93 LEU B O 1
ATOM 3569 N N . THR B 1 94 ? -37.031 -3.508 0.494 1 91.75 94 THR B N 1
ATOM 3570 C CA . THR B 1 94 ? -38.094 -2.529 0.702 1 91.75 94 THR B CA 1
ATOM 3571 C C . THR B 1 94 ? -38.438 -1.824 -0.606 1 91.75 94 THR B C 1
ATOM 3573 O O . THR B 1 94 ? -37.781 -2.035 -1.626 1 91.75 94 THR B O 1
ATOM 3576 N N . ALA B 1 95 ? -39.594 -1.024 -0.459 1 85.88 95 ALA B N 1
ATOM 3577 C CA . ALA B 1 95 ? -39.938 -0.187 -1.606 1 85.88 95 ALA B CA 1
ATOM 3578 C C . ALA B 1 95 ? -38.781 0.768 -1.948 1 85.88 95 ALA B C 1
ATOM 3580 O O . ALA B 1 95 ? -38.312 1.503 -1.084 1 85.88 95 ALA B O 1
ATOM 3581 N N . GLY B 1 96 ? -38.25 0.56 -3.012 1 85.06 96 GLY B N 1
ATOM 3582 C CA . GLY B 1 96 ? -37.219 1.509 -3.455 1 85.06 96 GLY B CA 1
ATOM 3583 C C . GLY B 1 96 ? -35.812 0.996 -3.287 1 85.06 96 GLY B C 1
ATOM 3584 O O . GLY B 1 96 ? -34.844 1.737 -3.496 1 85.06 96 GLY B O 1
ATOM 3585 N N . GLY B 1 97 ? -35.75 -0.191 -2.695 1 95.38 97 GLY B N 1
ATOM 3586 C CA . GLY B 1 97 ? -34.406 -0.704 -2.648 1 95.38 97 GLY B CA 1
ATOM 3587 C C . GLY B 1 97 ? -34.188 -1.686 -1.516 1 95.38 97 GLY B C 1
ATOM 3588 O O . GLY B 1 97 ? -35.094 -2.404 -1.115 1 95.38 97 GLY B O 1
ATOM 3589 N N . VAL B 1 98 ? -32.906 -1.807 -1.049 1 97.56 98 VAL B N 1
ATOM 3590 C CA . VAL B 1 98 ? -32.469 -2.721 0.008 1 97.56 98 VAL B CA 1
ATOM 3591 C C . VAL B 1 98 ? -32.156 -1.933 1.271 1 97.56 98 VAL B C 1
ATOM 3593 O O . VAL B 1 98 ? -31.312 -1.024 1.24 1 97.56 98 VAL B O 1
ATOM 3596 N N . ALA B 1 99 ? -32.812 -2.293 2.322 1 98 99 ALA B N 1
ATOM 3597 C CA . ALA B 1 99 ? -32.531 -1.663 3.613 1 98 99 ALA B CA 1
ATOM 3598 C C . ALA B 1 99 ? -31.594 -2.514 4.453 1 98 99 ALA B C 1
ATOM 3600 O O . ALA B 1 99 ? -31.75 -3.734 4.531 1 98 99 ALA B O 1
ATOM 3601 N N . ILE B 1 100 ? -30.594 -1.935 5.043 1 98.44 100 ILE B N 1
ATOM 3602 C CA . ILE B 1 100 ? -29.688 -2.557 6.004 1 98.44 100 ILE B CA 1
ATOM 3603 C C . ILE B 1 100 ? -29.75 -1.804 7.332 1 98.44 100 ILE B C 1
ATOM 3605 O O . ILE B 1 100 ? -29.547 -0.589 7.371 1 98.44 100 ILE B O 1
ATOM 3609 N N . LYS B 1 101 ? -30.016 -2.51 8.344 1 98.25 101 LYS B N 1
ATOM 3610 C CA . LYS B 1 101 ? -30.125 -1.896 9.664 1 98.25 101 LYS B CA 1
ATOM 3611 C C . LYS B 1 101 ? -29.25 -2.609 10.68 1 98.25 101 LYS B C 1
ATOM 3613 O O . LYS B 1 101 ? -29.156 -3.838 10.68 1 98.25 101 LYS B O 1
ATOM 3618 N N . SER B 1 102 ? -28.641 -1.936 11.531 1 97.69 102 SER B N 1
ATOM 3619 C CA . SER B 1 102 ? -27.875 -2.42 12.68 1 97.69 102 SER B CA 1
ATOM 3620 C C . SER B 1 102 ? -27.828 -1.376 13.789 1 97.69 102 SER B C 1
ATOM 3622 O O . SER B 1 102 ? -27.219 -0.315 13.617 1 97.69 102 SER B O 1
ATOM 3624 N N . GLY B 1 103 ? -28.375 -1.71 14.953 1 95 103 GLY B N 1
ATOM 3625 C CA . GLY B 1 103 ? -28.453 -0.71 16 1 95 103 GLY B CA 1
ATOM 3626 C C . GLY B 1 103 ? -29.125 0.572 15.562 1 95 103 GLY B C 1
ATOM 3627 O O . GLY B 1 103 ? -30.281 0.55 15.125 1 95 103 GLY B O 1
ATOM 3628 N N . ARG B 1 104 ? -28.375 1.687 15.617 1 95.38 104 ARG B N 1
ATOM 3629 C CA . ARG B 1 104 ? -28.938 2.994 15.305 1 95.38 104 ARG B CA 1
ATOM 3630 C C . ARG B 1 104 ? -28.594 3.412 13.875 1 95.38 104 ARG B C 1
ATOM 3632 O O . ARG B 1 104 ? -28.953 4.512 13.445 1 95.38 104 ARG B O 1
ATOM 3639 N N . SER B 1 105 ? -28 2.572 13.148 1 97.31 105 SER B N 1
ATOM 3640 C CA . SER B 1 105 ? -27.625 2.871 11.773 1 97.31 105 SER B CA 1
ATOM 3641 C C . SER B 1 105 ? -28.594 2.248 10.773 1 97.31 105 SER B C 1
ATOM 3643 O O . SER B 1 105 ? -29.062 1.125 10.977 1 97.31 105 SER B O 1
ATOM 3645 N N . GLN B 1 106 ? -28.891 2.971 9.789 1 98.19 106 GLN B N 1
ATOM 3646 C CA . GLN B 1 106 ? -29.75 2.51 8.711 1 98.19 106 GLN B CA 1
ATOM 3647 C C . GLN B 1 106 ? -29.188 2.9 7.348 1 98.19 106 GLN B C 1
ATOM 3649 O O . GLN B 1 106 ? -28.719 4.023 7.164 1 98.19 106 GLN B O 1
ATOM 3654 N N . PHE B 1 107 ? -29.297 2.014 6.438 1 98.5 107 PHE B N 1
ATOM 3655 C CA . PHE B 1 107 ? -28.844 2.232 5.066 1 98.5 107 PHE B CA 1
ATOM 3656 C C . PHE B 1 107 ? -29.891 1.771 4.066 1 98.5 107 PHE B C 1
ATOM 3658 O O . PHE B 1 107 ? -30.609 0.797 4.312 1 98.5 107 PHE B O 1
ATOM 3665 N N . LYS B 1 108 ? -29.984 2.465 3.045 1 98.31 108 LYS B N 1
ATOM 3666 C CA . LYS B 1 108 ? -30.797 2.078 1.887 1 98.31 108 LYS B CA 1
ATOM 3667 C C . LYS B 1 108 ? -29.953 2.051 0.617 1 98.31 108 LYS B C 1
ATOM 3669 O O . LYS B 1 108 ? -29.391 3.072 0.215 1 98.31 108 LYS B O 1
ATOM 3674 N N . LEU B 1 109 ? -29.859 0.916 -0.015 1 98.19 109 LEU B N 1
ATOM 3675 C CA . LEU B 1 109 ? -29.078 0.728 -1.227 1 98.19 109 LEU B CA 1
ATOM 3676 C C . LEU B 1 109 ? -29.969 0.458 -2.428 1 98.19 109 LEU B C 1
ATOM 3678 O O . LEU B 1 109 ? -31.062 -0.114 -2.279 1 98.19 109 LEU B O 1
ATOM 3682 N N . ALA B 1 110 ? -29.5 0.879 -3.553 1 97 110 ALA B N 1
ATOM 3683 C CA . ALA B 1 110 ? -30.156 0.493 -4.793 1 97 110 ALA B CA 1
ATOM 3684 C C . ALA B 1 110 ? -29.953 -0.99 -5.09 1 97 110 ALA B C 1
ATOM 3686 O O . ALA B 1 110 ? -29.031 -1.613 -4.547 1 97 110 ALA B O 1
ATOM 3687 N N . THR B 1 111 ? -30.828 -1.531 -5.824 1 96.56 111 THR B N 1
ATOM 3688 C CA . THR B 1 111 ? -30.719 -2.928 -6.227 1 96.56 111 THR B CA 1
ATOM 3689 C C . THR B 1 111 ? -31.078 -3.1 -7.699 1 96.56 111 THR B C 1
ATOM 3691 O O . THR B 1 111 ? -31.672 -2.205 -8.305 1 96.56 111 THR B O 1
ATOM 3694 N N . LEU B 1 112 ? -30.625 -4.105 -8.297 1 95.88 112 LEU B N 1
ATOM 3695 C CA . LEU B 1 112 ? -31.016 -4.543 -9.633 1 95.88 112 LEU B CA 1
ATOM 3696 C C . LEU B 1 112 ? -31.766 -5.867 -9.578 1 95.88 112 LEU B C 1
ATOM 3698 O O . LEU B 1 112 ? -31.594 -6.648 -8.641 1 95.88 112 LEU B O 1
ATOM 3702 N N . PRO B 1 113 ? -32.625 -6.105 -10.578 1 96.25 113 PRO B N 1
ATOM 3703 C CA . PRO B 1 113 ? -33.438 -7.324 -10.531 1 96.25 113 PRO B CA 1
ATOM 3704 C C . PRO B 1 113 ? -32.594 -8.594 -10.484 1 96.25 113 PRO B C 1
ATOM 3706 O O . PRO B 1 113 ? -31.734 -8.812 -11.352 1 96.25 113 PRO B O 1
ATOM 3709 N N . ALA B 1 114 ? -32.906 -9.398 -9.516 1 96.31 114 ALA B N 1
ATOM 3710 C CA . ALA B 1 114 ? -32.125 -10.625 -9.297 1 96.31 114 ALA B CA 1
ATOM 3711 C C . ALA B 1 114 ? -32.219 -11.562 -10.492 1 96.31 114 ALA B C 1
ATOM 3713 O O . ALA B 1 114 ? -31.297 -12.328 -10.773 1 96.31 114 ALA B O 1
ATOM 3714 N N . ASP B 1 115 ? -33.25 -11.531 -11.156 1 96.19 115 ASP B N 1
ATOM 3715 C CA . ASP B 1 115 ? -33.5 -12.445 -12.273 1 96.19 115 ASP B CA 1
ATOM 3716 C C . ASP B 1 115 ? -32.625 -12.094 -13.469 1 96.19 115 ASP B C 1
ATOM 3718 O O . ASP B 1 115 ? -32.469 -12.883 -14.406 1 96.19 115 ASP B O 1
ATOM 3722 N N . GLN B 1 116 ? -32.062 -10.898 -13.391 1 96.25 116 GLN B N 1
ATOM 3723 C CA . GLN B 1 116 ? -31.156 -10.477 -14.461 1 96.25 116 GLN B CA 1
ATOM 3724 C C . GLN B 1 116 ? -29.703 -10.875 -14.148 1 96.25 116 GLN B C 1
ATOM 3726 O O . GLN B 1 116 ? -28.812 -10.711 -14.992 1 96.25 116 GLN B O 1
ATOM 3731 N N . PHE B 1 117 ? -29.531 -11.312 -12.984 1 96.75 117 PHE B N 1
ATOM 3732 C CA . PHE B 1 117 ? -28.188 -11.766 -12.633 1 96.75 117 PHE B CA 1
ATOM 3733 C C . PHE B 1 117 ? -27.812 -12.992 -13.453 1 96.75 117 PHE B C 1
ATOM 3735 O O . PHE B 1 117 ? -28.594 -13.938 -13.578 1 96.75 117 PHE B O 1
ATOM 3742 N N . PRO B 1 118 ? -26.609 -12.93 -13.984 1 94.25 118 PRO B N 1
ATOM 3743 C CA . PRO B 1 118 ? -26.25 -14.023 -14.891 1 94.25 118 PRO B CA 1
ATOM 3744 C C . PRO B 1 118 ? -26.203 -15.375 -14.172 1 94.25 118 PRO B C 1
ATOM 3746 O O . PRO B 1 118 ? -25.766 -15.453 -13.023 1 94.25 118 PRO B O 1
ATOM 3749 N N . VAL B 1 119 ? -26.734 -16.25 -14.82 1 86.12 119 VAL B N 1
ATOM 3750 C CA . VAL B 1 119 ? -26.656 -17.625 -14.32 1 86.12 119 VAL B CA 1
ATOM 3751 C C . VAL B 1 119 ? -25.547 -18.375 -15.047 1 86.12 119 VAL B C 1
ATOM 3753 O O . VAL B 1 119 ? -25.453 -18.312 -16.266 1 86.12 119 VAL B O 1
ATOM 3756 N N . ASN B 1 120 ? -24.656 -18.875 -14.188 1 77.94 120 ASN B N 1
ATOM 3757 C CA . ASN B 1 120 ? -23.594 -19.688 -14.789 1 77.94 120 ASN B CA 1
ATOM 3758 C C . ASN B 1 120 ? -24.078 -21.109 -15.094 1 77.94 120 ASN B C 1
ATOM 3760 O O . ASN B 1 120 ? -24.453 -21.844 -14.18 1 77.94 120 ASN B O 1
ATOM 3764 N N . ASP B 1 121 ? -24.438 -21.375 -16.312 1 75.38 121 ASP B N 1
ATOM 3765 C CA . ASP B 1 121 ? -24.797 -22.719 -16.734 1 75.38 121 ASP B CA 1
ATOM 3766 C C . ASP B 1 121 ? -23.547 -23.547 -17.062 1 75.38 121 ASP B C 1
ATOM 3768 O O . ASP B 1 121 ? -23.031 -23.5 -18.172 1 75.38 121 ASP B O 1
ATOM 3772 N N . LEU B 1 122 ? -23.078 -24.094 -15.984 1 72.62 122 LEU B N 1
ATOM 3773 C CA . LEU B 1 122 ? -21.875 -24.891 -16.203 1 72.62 122 LEU B CA 1
ATOM 3774 C C . LEU B 1 122 ? -22.219 -26.281 -16.719 1 72.62 122 LEU B C 1
ATOM 3776 O O . LEU B 1 122 ? -23.25 -26.844 -16.328 1 72.62 122 LEU B O 1
ATOM 3780 N N . ASP B 1 123 ? -21.484 -26.703 -17.656 1 75.62 123 ASP B N 1
ATOM 3781 C CA . ASP B 1 123 ? -21.625 -28.047 -18.203 1 75.62 123 ASP B CA 1
ATOM 3782 C C . ASP B 1 123 ? -21.484 -29.109 -17.125 1 75.62 123 ASP B C 1
ATOM 3784 O O . ASP B 1 123 ? -21.031 -28.812 -16.016 1 75.62 123 ASP B O 1
ATOM 3788 N N . LYS B 1 124 ? -21.938 -30.219 -17.531 1 84.25 124 LYS B N 1
ATOM 3789 C CA . LYS B 1 124 ? -21.766 -31.359 -16.625 1 84.25 124 LYS B CA 1
ATOM 3790 C C . LYS B 1 124 ? -20.297 -31.641 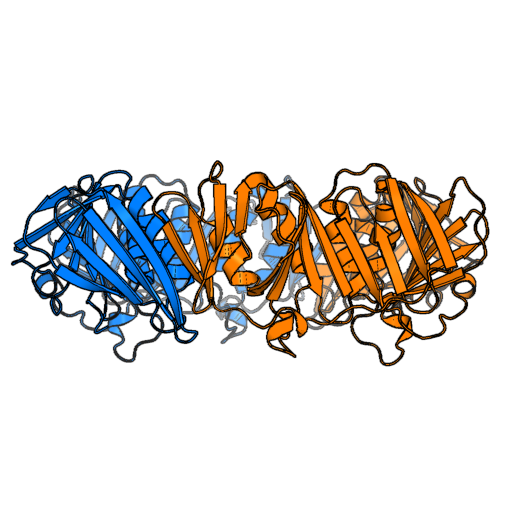-16.359 1 84.25 124 LYS B C 1
ATOM 3792 O O . LYS B 1 124 ? -19.469 -31.562 -17.266 1 84.25 124 LYS B O 1
ATOM 3797 N N . SER B 1 125 ? -20.016 -31.891 -15.133 1 86.81 125 SER B N 1
ATOM 3798 C CA . SER B 1 125 ? -18.641 -32.25 -14.766 1 86.81 125 SER B CA 1
ATOM 3799 C C . SER B 1 125 ? -18.328 -33.688 -15.156 1 86.81 125 SER B C 1
ATOM 3801 O O . SER B 1 125 ? -19.172 -34.562 -15.016 1 86.81 125 SER B O 1
ATOM 3803 N N . GLU B 1 126 ? -17.219 -33.875 -15.664 1 89.62 126 GLU B N 1
ATOM 3804 C CA . GLU B 1 126 ? -16.766 -35.219 -16.094 1 89.62 126 GLU B CA 1
ATOM 3805 C C . GLU B 1 126 ? -15.75 -35.781 -15.102 1 89.62 126 GLU B C 1
ATOM 3807 O O . GLU B 1 126 ? -15.461 -36.969 -15.133 1 89.62 126 GLU B O 1
ATOM 3812 N N . LEU B 1 127 ? -15.258 -34.969 -14.289 1 93.38 127 LEU B N 1
ATOM 3813 C CA . LEU B 1 127 ? -14.227 -35.344 -13.336 1 93.38 127 LEU B CA 1
ATOM 3814 C C . LEU B 1 127 ? -14.539 -34.781 -11.945 1 93.38 127 LEU B C 1
ATOM 3816 O O . LEU B 1 127 ? -14.984 -33.656 -11.812 1 93.38 127 LEU B O 1
ATOM 3820 N N . GLU B 1 128 ? -14.383 -35.625 -10.961 1 95.19 128 GLU B N 1
ATOM 3821 C CA . GLU B 1 128 ? -14.5 -35.219 -9.562 1 95.19 128 GLU B CA 1
ATOM 3822 C C . GLU B 1 128 ? -13.461 -35.906 -8.688 1 95.19 128 GLU B C 1
ATOM 3824 O O . GLU B 1 128 ? -13.297 -37.125 -8.773 1 95.19 128 GLU B O 1
ATOM 3829 N N . PHE B 1 129 ? -12.781 -35.219 -7.898 1 95.81 129 PHE B N 1
ATOM 3830 C CA . PHE B 1 129 ? -11.844 -35.812 -6.945 1 95.81 129 PHE B CA 1
ATOM 3831 C C . PHE B 1 129 ? -11.594 -34.875 -5.773 1 95.81 129 PHE B C 1
ATOM 3833 O O . PHE B 1 129 ? -12 -33.719 -5.812 1 95.81 129 PHE B O 1
ATOM 3840 N N . THR B 1 130 ? -11.008 -35.406 -4.723 1 97 130 THR B N 1
ATOM 3841 C CA . THR B 1 130 ? -10.648 -34.625 -3.541 1 97 130 THR B CA 1
ATOM 3842 C C . THR B 1 130 ? -9.133 -34.531 -3.406 1 97 130 THR B C 1
ATOM 3844 O O . THR B 1 130 ? -8.406 -35.469 -3.693 1 97 130 THR B O 1
ATOM 3847 N N . ILE B 1 131 ? -8.727 -33.406 -2.99 1 97.19 131 ILE B N 1
ATOM 3848 C CA . ILE B 1 131 ? -7.301 -33.188 -2.799 1 97.19 131 ILE B CA 1
ATOM 3849 C C . ILE B 1 131 ? -7.078 -32.375 -1.521 1 97.19 131 ILE B C 1
ATOM 3851 O O . ILE B 1 131 ? -7.918 -31.547 -1.146 1 97.19 131 ILE B O 1
ATOM 3855 N N . GLN B 1 132 ? -5.965 -32.656 -0.862 1 97.62 132 GLN B N 1
ATOM 3856 C CA . GLN B 1 132 ? -5.609 -31.844 0.299 1 97.62 132 GLN B CA 1
ATOM 3857 C C . GLN B 1 132 ? -5.406 -30.375 -0.091 1 97.62 132 GLN B C 1
ATOM 3859 O O . GLN B 1 132 ? -4.773 -30.078 -1.107 1 97.62 132 GLN B O 1
ATOM 3864 N N . ARG B 1 133 ? -5.914 -29.453 0.748 1 98.12 133 ARG B N 1
ATOM 3865 C CA . ARG B 1 133 ? -5.828 -28.031 0.498 1 98.12 133 ARG B CA 1
ATOM 3866 C C . ARG B 1 133 ? -4.379 -27.578 0.312 1 98.12 133 ARG B C 1
ATOM 3868 O O . ARG B 1 133 ? -4.055 -26.891 -0.651 1 98.12 133 ARG B O 1
ATOM 3875 N N . GLU B 1 134 ? -3.5 -28.062 1.191 1 97.25 134 GLU B N 1
ATOM 3876 C CA . GLU B 1 134 ? -2.098 -27.656 1.154 1 97.25 134 GLU B CA 1
ATOM 3877 C C . GLU B 1 134 ? -1.421 -28.141 -0.129 1 97.25 134 GLU B C 1
ATOM 3879 O O . GLU B 1 134 ? -0.57 -27.438 -0.683 1 97.25 134 GLU B O 1
ATOM 3884 N N . SER B 1 135 ? -1.798 -29.297 -0.612 1 97.12 135 SER B N 1
ATOM 3885 C CA . SER B 1 135 ? -1.224 -29.844 -1.841 1 97.12 135 SER B CA 1
ATOM 3886 C C . SER B 1 135 ? -1.667 -29.031 -3.057 1 97.12 135 SER B C 1
ATOM 3888 O O . SER B 1 135 ? -0.869 -28.766 -3.959 1 97.12 135 SER B O 1
ATOM 3890 N N . LEU B 1 136 ? -2.947 -28.688 -3.008 1 98.06 136 LEU B N 1
ATOM 3891 C CA . LEU B 1 136 ? -3.461 -27.875 -4.105 1 98.06 136 LEU B CA 1
ATOM 3892 C C . LEU B 1 136 ? -2.797 -26.5 -4.125 1 98.06 136 LEU B C 1
ATOM 3894 O O . LEU B 1 136 ? -2.42 -26 -5.188 1 98.06 136 LEU B O 1
ATOM 3898 N N . ILE B 1 137 ? -2.633 -25.906 -2.959 1 98 137 ILE B N 1
ATOM 3899 C CA . ILE B 1 137 ? -1.936 -24.641 -2.848 1 98 137 ILE B CA 1
ATOM 3900 C C . ILE B 1 137 ? -0.514 -24.766 -3.389 1 98 137 ILE B C 1
ATOM 3902 O O . ILE B 1 137 ? -0.055 -23.938 -4.172 1 98 137 ILE B O 1
ATOM 3906 N N . HIS B 1 138 ? 0.146 -25.828 -3.004 1 97.06 138 HIS B N 1
ATOM 3907 C CA . HIS B 1 138 ? 1.521 -26.047 -3.438 1 97.06 138 HIS B CA 1
ATOM 3908 C C . HIS B 1 138 ? 1.609 -26.156 -4.957 1 97.06 138 HIS B C 1
ATOM 3910 O O . HIS B 1 138 ? 2.479 -25.531 -5.578 1 97.06 138 HIS B O 1
ATOM 3916 N N . LEU B 1 139 ? 0.684 -26.844 -5.551 1 98.06 139 LEU B N 1
ATOM 3917 C CA . LEU B 1 139 ? 0.651 -27.031 -6.996 1 98.06 139 LEU B CA 1
ATOM 3918 C C . LEU B 1 139 ? 0.489 -25.688 -7.711 1 98.06 139 LEU B C 1
ATOM 3920 O O . LEU B 1 139 ? 1.25 -25.375 -8.633 1 98.06 139 LEU B O 1
ATOM 3924 N N . LEU B 1 140 ? -0.441 -24.875 -7.242 1 98.56 140 LEU B N 1
ATOM 3925 C CA . LEU B 1 140 ? -0.768 -23.625 -7.914 1 98.56 140 LEU B CA 1
ATOM 3926 C C . LEU B 1 140 ? 0.296 -22.562 -7.637 1 98.56 140 LEU B C 1
ATOM 3928 O O . LEU B 1 140 ? 0.761 -21.891 -8.562 1 98.56 140 LEU B O 1
ATOM 3932 N N . GLN B 1 141 ? 0.738 -22.422 -6.434 1 97.06 141 GLN B N 1
ATOM 3933 C CA . GLN B 1 141 ? 1.672 -21.391 -6.008 1 97.06 141 GLN B CA 1
ATOM 3934 C C . GLN B 1 141 ? 3.051 -21.609 -6.625 1 97.06 141 GLN B C 1
ATOM 3936 O O . GLN B 1 141 ? 3.766 -20.641 -6.91 1 97.06 141 GLN B O 1
ATOM 3941 N N . SER B 1 142 ? 3.371 -22.844 -6.852 1 97.25 142 SER B N 1
ATOM 3942 C CA . SER B 1 142 ? 4.699 -23.188 -7.352 1 97.25 142 SER B CA 1
ATOM 3943 C C . SER B 1 142 ? 4.824 -22.875 -8.836 1 97.25 142 SER B C 1
ATOM 3945 O O . SER B 1 142 ? 5.93 -22.859 -9.383 1 97.25 142 SER B O 1
ATOM 3947 N N . THR B 1 143 ? 3.664 -22.578 -9.516 1 98.5 143 THR B N 1
ATOM 3948 C CA . THR B 1 143 ? 3.785 -22.531 -10.969 1 98.5 143 THR B CA 1
ATOM 3949 C C . THR B 1 143 ? 3.117 -21.281 -11.523 1 98.5 143 THR B C 1
ATOM 3951 O O . THR B 1 143 ? 3.482 -20.797 -12.602 1 98.5 143 THR B O 1
ATOM 3954 N N . HIS B 1 144 ? 2.174 -20.672 -10.789 1 98.06 144 HIS B N 1
ATOM 3955 C CA . HIS B 1 144 ? 1.283 -19.656 -11.328 1 98.06 144 HIS B CA 1
ATOM 3956 C C . HIS B 1 144 ? 2.068 -18.438 -11.82 1 98.06 144 HIS B C 1
ATOM 3958 O O . HIS B 1 144 ? 1.651 -17.766 -12.766 1 98.06 144 HIS B O 1
ATOM 3964 N N . PHE B 1 145 ? 3.145 -18.125 -11.234 1 97.38 145 PHE B N 1
ATOM 3965 C CA . PHE B 1 145 ? 3.896 -16.906 -11.516 1 97.38 145 PHE B CA 1
ATOM 3966 C C . PHE B 1 145 ? 4.57 -17 -12.875 1 97.38 145 PHE B C 1
ATOM 3968 O O . PHE B 1 145 ? 5.043 -15.984 -13.398 1 97.38 145 PHE B O 1
ATOM 3975 N N . ALA B 1 146 ? 4.645 -18.141 -13.492 1 98.25 146 ALA B N 1
ATOM 3976 C CA . ALA B 1 146 ? 5.367 -18.328 -14.742 1 98.25 146 ALA B CA 1
ATOM 3977 C C . ALA B 1 146 ? 4.461 -18.078 -15.945 1 98.25 146 ALA B C 1
ATOM 3979 O O . ALA B 1 146 ? 4.914 -18.125 -17.094 1 98.25 146 ALA B O 1
ATOM 3980 N N . MET B 1 147 ? 3.154 -17.844 -15.641 1 98.19 147 MET B N 1
ATOM 3981 C CA . MET B 1 147 ? 2.221 -17.547 -16.719 1 98.19 147 MET B CA 1
ATOM 3982 C C . MET B 1 147 ? 2.533 -16.188 -17.359 1 98.19 147 MET B C 1
ATOM 3984 O O . MET B 1 147 ? 3.037 -15.289 -16.688 1 98.19 147 MET B O 1
ATOM 3988 N N . SER B 1 148 ? 2.188 -16.109 -18.594 1 96.94 148 SER B N 1
ATOM 3989 C CA . SER B 1 148 ? 2.211 -14.797 -19.234 1 96.94 148 SER B CA 1
ATOM 3990 C C . SER B 1 148 ? 1.043 -13.93 -18.766 1 96.94 148 SER B C 1
ATOM 3992 O O . SER B 1 148 ? 0.07 -14.445 -18.219 1 96.94 148 SER B O 1
ATOM 3994 N N . GLN B 1 149 ? 1.237 -12.695 -18.859 1 91.75 149 GLN B N 1
ATOM 3995 C CA . GLN B 1 149 ? 0.15 -11.781 -18.516 1 91.75 149 GLN B CA 1
ATOM 3996 C C . GLN B 1 149 ? -0.745 -11.523 -19.734 1 91.75 149 GLN B C 1
ATOM 3998 O O . GLN B 1 149 ? -1.959 -11.727 -19.672 1 91.75 149 GLN B O 1
ATOM 4003 N N . GLN B 1 150 ? -0.138 -11.148 -20.875 1 91.5 150 GLN B N 1
ATOM 4004 C CA . GLN B 1 150 ? -0.873 -10.859 -22.094 1 91.5 150 GLN B CA 1
ATOM 4005 C C . GLN B 1 150 ? -0.071 -11.273 -23.328 1 91.5 150 GLN B C 1
ATOM 4007 O O . GLN B 1 150 ? 0.628 -10.453 -23.922 1 91.5 150 GLN B O 1
ATOM 4012 N N . ASP B 1 151 ? -0.202 -12.547 -23.672 1 95.12 151 ASP B N 1
ATOM 4013 C CA . ASP B 1 151 ? 0.469 -13.062 -24.859 1 95.12 151 ASP B CA 1
ATOM 4014 C C . ASP B 1 151 ? -0.541 -13.43 -25.938 1 95.12 151 ASP B C 1
ATOM 4016 O O . ASP B 1 151 ? -1.662 -13.844 -25.641 1 95.12 151 ASP B O 1
ATOM 4020 N N . VAL B 1 152 ? -0.111 -13.25 -27.281 1 96.19 152 VAL B N 1
ATOM 4021 C CA . VAL B 1 152 ? -0.978 -13.594 -28.406 1 96.19 152 VAL B CA 1
ATOM 4022 C C . VAL B 1 152 ? -1.217 -15.102 -28.438 1 96.19 152 VAL B C 1
ATOM 4024 O O . VAL B 1 152 ? -2.27 -15.562 -28.875 1 96.19 152 VAL B O 1
ATOM 4027 N N . ARG B 1 153 ? -0.193 -15.781 -27.984 1 96.06 153 ARG B N 1
ATOM 4028 C CA . ARG B 1 153 ? -0.391 -17.219 -27.781 1 96.06 153 ARG B CA 1
ATOM 4029 C C . ARG B 1 153 ? -1.202 -17.484 -26.516 1 96.06 153 ARG B C 1
ATOM 4031 O O . ARG B 1 153 ? -0.648 -17.531 -25.406 1 96.06 153 ARG B O 1
ATOM 4038 N N . VAL B 1 154 ? -2.451 -17.734 -26.594 1 96.88 154 VAL B N 1
ATOM 4039 C CA . VAL B 1 154 ? -3.424 -17.688 -25.516 1 96.88 154 VAL B CA 1
ATOM 4040 C C . VAL B 1 154 ? -3.096 -18.75 -24.469 1 96.88 154 VAL B C 1
ATOM 4042 O O . VAL B 1 154 ? -3.352 -18.578 -23.281 1 96.88 154 VAL B O 1
ATOM 4045 N N . PHE B 1 155 ? -2.557 -19.922 -24.938 1 97.25 155 PHE B N 1
ATOM 4046 C CA . PHE B 1 155 ? -2.264 -21 -24.016 1 97.25 155 PHE B CA 1
ATOM 4047 C C . PHE B 1 155 ? -1.19 -20.594 -23.016 1 97.25 155 PHE B C 1
ATOM 4049 O O . PHE B 1 155 ? -1.052 -21.203 -21.953 1 97.25 155 PHE B O 1
ATOM 4056 N N . LEU B 1 156 ? -0.435 -19.5 -23.297 1 98.25 156 LEU B N 1
ATOM 4057 C CA . LEU B 1 156 ? 0.606 -19.031 -22.391 1 98.25 156 LEU B CA 1
ATOM 4058 C C . LEU B 1 156 ? 0.004 -18.234 -21.234 1 98.25 156 LEU B C 1
ATOM 4060 O O . LEU B 1 156 ? 0.672 -17.984 -20.234 1 98.25 156 LEU B O 1
ATOM 4064 N N . ASN B 1 157 ? -1.23 -17.844 -21.406 1 97.75 157 ASN B N 1
ATOM 4065 C CA . ASN B 1 157 ? -1.894 -17.016 -20.422 1 97.75 157 ASN B CA 1
ATOM 4066 C C . ASN B 1 157 ? -2.611 -17.844 -19.359 1 97.75 157 ASN B C 1
ATOM 4068 O O . ASN B 1 157 ? -3.424 -17.328 -18.594 1 97.75 157 ASN B O 1
ATOM 4072 N N . GLY B 1 158 ? -2.299 -19.141 -19.312 1 98.38 158 GLY B N 1
ATOM 4073 C CA . GLY B 1 158 ? -2.969 -20.031 -18.375 1 98.38 158 GLY B CA 1
ATOM 4074 C C . GLY B 1 158 ? -2.025 -21.031 -17.719 1 98.38 158 GLY B C 1
ATOM 4075 O O . GLY B 1 158 ? -0.857 -21.125 -18.094 1 98.38 158 GLY B O 1
ATOM 4076 N N . LEU B 1 159 ? -2.518 -21.625 -16.734 1 98.75 159 LEU B N 1
ATOM 4077 C CA . LEU B 1 159 ? -1.854 -22.703 -16.016 1 98.75 159 LEU B CA 1
ATOM 4078 C C . LEU B 1 159 ? -2.459 -24.062 -16.391 1 98.75 159 LEU B C 1
ATOM 4080 O O . LEU B 1 159 ? -3.666 -24.266 -16.25 1 98.75 159 LEU B O 1
ATOM 4084 N N . LEU B 1 160 ? -1.681 -25 -16.875 1 98.75 160 LEU B N 1
ATOM 4085 C CA . LEU B 1 160 ? -2.143 -26.328 -17.234 1 98.75 160 LEU B CA 1
ATOM 4086 C C . LEU B 1 160 ? -2.229 -27.219 -15.992 1 98.75 160 LEU B C 1
ATOM 4088 O O . LEU B 1 160 ? -1.275 -27.312 -15.219 1 98.75 160 LEU B O 1
ATOM 4092 N N . LEU B 1 161 ? -3.324 -27.781 -15.789 1 98.25 161 LEU B N 1
ATOM 4093 C CA . LEU B 1 161 ? -3.465 -28.938 -14.914 1 98.25 161 LEU B CA 1
ATOM 4094 C C . LEU B 1 161 ? -3.551 -30.219 -15.719 1 98.25 161 LEU B C 1
ATOM 4096 O O . LEU B 1 161 ? -4.535 -30.453 -16.422 1 98.25 161 LEU B O 1
ATOM 4100 N N . ASP B 1 162 ? -2.539 -31 -15.602 1 98 162 ASP B N 1
ATOM 4101 C CA . ASP B 1 162 ? -2.402 -32.25 -16.328 1 98 162 ASP B CA 1
ATOM 4102 C C . ASP B 1 162 ? -2.588 -33.438 -15.398 1 98 162 ASP B C 1
ATOM 4104 O O . ASP B 1 162 ? -1.792 -33.656 -14.477 1 98 162 ASP B O 1
ATOM 4108 N N . ILE B 1 163 ? -3.627 -34.188 -15.633 1 97 163 ILE B N 1
ATOM 4109 C CA . ILE B 1 163 ? -3.941 -35.344 -14.805 1 97 163 ILE B CA 1
ATOM 4110 C C . ILE B 1 163 ? -3.619 -36.656 -15.562 1 97 163 ILE B C 1
ATOM 4112 O O . ILE B 1 163 ? -4.148 -36.875 -16.656 1 97 163 ILE B O 1
ATOM 4116 N N . GLU B 1 164 ? -2.76 -37.406 -14.992 1 96.56 164 GLU B N 1
ATOM 4117 C CA . GLU B 1 164 ? -2.396 -38.719 -15.531 1 96.56 164 GLU B CA 1
ATOM 4118 C C . GLU B 1 164 ? -2.354 -39.781 -14.43 1 96.56 164 GLU B C 1
ATOM 4120 O O . GLU B 1 164 ? -1.354 -39.906 -13.719 1 96.56 164 GLU B O 1
ATOM 4125 N N . GLY B 1 165 ? -3.371 -40.562 -14.359 1 95.44 165 GLY B N 1
ATOM 4126 C CA . GLY B 1 165 ? -3.441 -41.562 -13.312 1 95.44 165 GLY B CA 1
ATOM 4127 C C . GLY B 1 165 ? -3.447 -41 -11.914 1 95.44 165 GLY B C 1
ATOM 4128 O O . GLY B 1 165 ? -4.375 -40.25 -11.539 1 95.44 165 GLY B O 1
ATOM 4129 N N . THR B 1 166 ? -2.391 -41.219 -11.227 1 95.94 166 THR B N 1
ATOM 4130 C CA . THR B 1 166 ? -2.32 -40.75 -9.852 1 95.94 166 THR B CA 1
ATOM 4131 C C . THR B 1 166 ? -1.483 -39.5 -9.75 1 95.94 166 THR B C 1
ATOM 4133 O O . THR B 1 166 ? -1.185 -39 -8.656 1 95.94 166 THR B O 1
ATOM 4136 N N . HIS B 1 167 ? -1.16 -39 -10.914 1 96.56 167 HIS B N 1
ATOM 4137 C CA . HIS B 1 167 ? -0.286 -37.812 -10.906 1 96.56 167 HIS B CA 1
ATOM 4138 C C . HIS B 1 167 ? -1.026 -36.562 -11.383 1 96.56 167 HIS B C 1
ATOM 4140 O O . HIS B 1 167 ? -1.641 -36.594 -12.453 1 96.56 167 HIS B O 1
ATOM 4146 N N . LEU B 1 168 ? -1.025 -35.594 -10.555 1 97.94 168 LEU B N 1
ATOM 4147 C CA . LEU B 1 168 ? -1.457 -34.281 -10.93 1 97.94 168 LEU B CA 1
ATOM 4148 C C . LEU B 1 168 ? -0.258 -33.344 -11.164 1 97.94 168 LEU B C 1
ATOM 4150 O O . LEU B 1 168 ? 0.616 -33.25 -10.305 1 97.94 168 LEU B O 1
ATOM 4154 N N . THR B 1 169 ? -0.218 -32.75 -12.328 1 98.44 169 THR B N 1
ATOM 4155 C CA . THR B 1 169 ? 0.892 -31.859 -12.656 1 98.44 169 THR B CA 1
ATOM 4156 C C . THR B 1 169 ? 0.379 -30.484 -13.07 1 98.44 169 THR B C 1
ATOM 4158 O O . THR B 1 169 ? -0.527 -30.375 -13.898 1 98.44 169 THR B O 1
ATOM 4161 N N . THR B 1 170 ? 0.883 -29.453 -12.422 1 98.69 170 THR B N 1
ATOM 4162 C CA . THR B 1 170 ? 0.633 -28.094 -12.898 1 98.69 170 THR B CA 1
ATOM 4163 C C . THR B 1 170 ? 1.837 -27.562 -13.664 1 98.69 170 THR B C 1
ATOM 4165 O O . THR B 1 170 ? 2.984 -27.797 -13.281 1 98.69 170 THR B O 1
ATOM 4168 N N . VAL B 1 171 ? 1.546 -26.906 -14.781 1 98.81 171 VAL B N 1
ATOM 4169 C CA . VAL B 1 171 ? 2.582 -26.344 -15.648 1 98.81 171 VAL B CA 1
ATOM 4170 C C . VAL B 1 171 ? 2.199 -24.938 -16.062 1 98.81 171 VAL B C 1
ATOM 4172 O O . VAL B 1 171 ? 1.055 -24.688 -16.453 1 98.81 171 VAL B O 1
ATOM 4175 N N . ALA B 1 172 ? 3.1 -24.016 -15.969 1 98.62 172 ALA B N 1
ATOM 4176 C CA . ALA B 1 172 ? 2.932 -22.656 -16.516 1 98.62 172 ALA B CA 1
ATOM 4177 C C . ALA B 1 172 ? 4.211 -22.188 -17.188 1 98.62 172 ALA B C 1
ATOM 4179 O O . ALA B 1 172 ? 5.316 -22.547 -16.781 1 98.62 172 ALA B O 1
ATOM 4180 N N . THR B 1 173 ? 4.074 -21.438 -18.234 1 98.44 173 THR B N 1
ATOM 4181 C CA . THR B 1 173 ? 5.211 -20.906 -18.969 1 98.44 173 THR B CA 1
ATOM 4182 C C . THR B 1 173 ? 4.824 -19.625 -19.688 1 98.44 173 THR B C 1
ATOM 4184 O O . THR B 1 173 ? 3.66 -19.422 -20.047 1 98.44 173 THR B O 1
ATOM 4187 N N . ASP B 1 174 ? 5.766 -18.734 -19.797 1 97.56 174 ASP B N 1
ATOM 4188 C CA . ASP B 1 174 ? 5.559 -17.547 -20.609 1 97.56 174 ASP B CA 1
ATOM 4189 C C . ASP B 1 174 ? 6.426 -17.594 -21.859 1 97.56 174 ASP B C 1
ATOM 4191 O O . ASP B 1 174 ? 6.598 -16.562 -22.547 1 97.56 174 ASP B O 1
ATOM 4195 N N . GLY B 1 175 ? 6.98 -18.703 -22.125 1 96.94 175 GLY B N 1
ATOM 4196 C CA . GLY B 1 175 ? 7.82 -18.859 -23.312 1 96.94 175 GLY B CA 1
ATOM 4197 C C . GLY B 1 175 ? 9.305 -18.703 -23.016 1 96.94 175 GLY B C 1
ATOM 4198 O O . GLY B 1 175 ? 10.148 -19.203 -23.75 1 96.94 175 GLY B O 1
ATOM 4199 N N . HIS B 1 176 ? 9.664 -18.062 -21.891 1 96.75 176 HIS B N 1
ATOM 4200 C CA . HIS B 1 176 ? 11.055 -17.859 -21.516 1 96.75 176 HIS B CA 1
ATOM 4201 C C . HIS B 1 176 ? 11.414 -18.656 -20.266 1 96.75 176 HIS B C 1
ATOM 4203 O O . HIS B 1 176 ? 12.594 -18.844 -19.969 1 96.75 176 HIS B O 1
ATOM 4209 N N . ARG B 1 177 ? 10.469 -19.016 -19.625 1 98.12 177 ARG B N 1
ATOM 4210 C CA . ARG B 1 177 ? 10.578 -19.828 -18.422 1 98.12 177 ARG B CA 1
ATOM 4211 C C . ARG B 1 177 ? 9.391 -20.781 -18.281 1 98.12 177 ARG B C 1
ATOM 4213 O O . ARG B 1 177 ? 8.375 -20.609 -18.969 1 98.12 177 ARG B O 1
ATOM 4220 N N . MET B 1 178 ? 9.586 -21.797 -17.453 1 98.56 178 MET B N 1
ATOM 4221 C CA . MET B 1 178 ? 8.523 -22.766 -17.234 1 98.56 178 MET B CA 1
ATOM 4222 C C . MET B 1 178 ? 8.625 -23.375 -15.836 1 98.56 178 MET B C 1
ATOM 4224 O O . MET B 1 178 ? 9.719 -23.688 -15.367 1 98.56 178 MET B O 1
ATOM 4228 N N . ALA B 1 179 ? 7.539 -23.469 -15.172 1 98.69 179 ALA B N 1
ATOM 4229 C CA . ALA B 1 179 ? 7.434 -24.109 -13.867 1 98.69 179 ALA B CA 1
ATOM 4230 C C . ALA B 1 179 ? 6.562 -25.359 -13.953 1 98.69 179 ALA B C 1
ATOM 4232 O O . ALA B 1 179 ? 5.516 -25.359 -14.602 1 98.69 179 ALA B O 1
ATOM 4233 N N . ILE B 1 180 ? 7.02 -26.438 -13.352 1 98.5 180 ILE B N 1
ATOM 4234 C CA . ILE B 1 180 ? 6.32 -27.719 -13.32 1 98.5 180 ILE B CA 1
ATOM 4235 C C . ILE B 1 180 ? 6.277 -28.25 -11.891 1 98.5 180 ILE B C 1
ATOM 4237 O O . ILE B 1 180 ? 7.316 -28.375 -11.234 1 98.5 180 ILE B O 1
ATOM 4241 N N . CYS B 1 181 ? 5.145 -28.547 -11.422 1 98.31 181 CYS B N 1
ATOM 4242 C CA . CYS B 1 181 ? 4.984 -29.125 -10.094 1 98.31 181 CYS B CA 1
ATOM 4243 C C . CYS B 1 181 ? 4.074 -30.344 -10.133 1 98.31 181 CYS B C 1
ATOM 4245 O O . CYS B 1 181 ? 3 -30.312 -10.727 1 98.31 181 CYS B O 1
ATOM 4247 N N . LYS B 1 182 ? 4.504 -31.359 -9.477 1 97.81 182 LYS B N 1
ATOM 4248 C CA . LYS B 1 182 ? 3.773 -32.625 -9.492 1 97.81 182 LYS B CA 1
ATOM 4249 C C . LYS B 1 182 ? 3.283 -33 -8.094 1 97.81 182 LYS B C 1
ATOM 4251 O O . LYS B 1 182 ? 3.912 -32.625 -7.098 1 97.81 182 LYS B O 1
ATOM 4256 N N .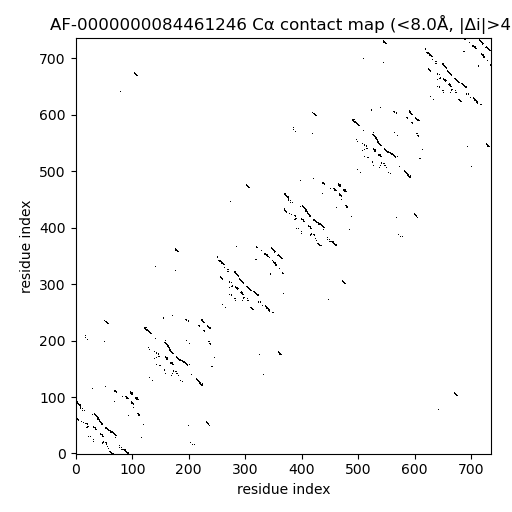 PHE B 1 183 ? 2.197 -33.656 -8.109 1 97.25 183 PHE B N 1
ATOM 4257 C CA . PHE B 1 183 ? 1.596 -34.188 -6.887 1 97.25 183 PHE B CA 1
ATOM 4258 C C . PHE B 1 183 ? 1.016 -35.562 -7.121 1 97.25 183 PHE B C 1
ATOM 4260 O O . PHE B 1 183 ? 0.334 -35.812 -8.125 1 97.25 183 PHE B O 1
ATOM 4267 N N . GLN B 1 184 ? 1.356 -36.469 -6.203 1 96.06 184 GLN B N 1
ATOM 4268 C CA . GLN B 1 184 ? 0.809 -37.812 -6.289 1 96.06 184 GLN B CA 1
ATOM 4269 C C . GLN B 1 184 ? -0.461 -37.938 -5.453 1 96.06 184 GLN B C 1
ATOM 4271 O O . GLN B 1 184 ? -0.413 -37.875 -4.223 1 96.06 184 GLN B O 1
ATOM 4276 N N . CYS B 1 185 ? -1.528 -38.125 -6.148 1 91.69 185 CYS B N 1
ATOM 4277 C CA . CYS B 1 185 ? -2.787 -38.312 -5.43 1 91.69 185 CYS B CA 1
ATOM 4278 C C . CYS B 1 185 ? -3.006 -39.781 -5.055 1 91.69 185 CYS B C 1
ATOM 4280 O O . CYS B 1 185 ? -2.33 -40.656 -5.574 1 91.69 185 CYS B O 1
ATOM 4282 N N . GLU B 1 186 ? -3.9 -40.031 -4.141 1 88.31 186 GLU B N 1
ATOM 4283 C CA . GLU B 1 186 ? -4.164 -41.375 -3.629 1 88.31 186 GLU B CA 1
ATOM 4284 C C . GLU B 1 186 ? -5.008 -42.188 -4.609 1 88.31 186 GLU B C 1
ATOM 4286 O O . GLU B 1 186 ? -4.91 -43.406 -4.652 1 88.31 186 GLU B O 1
ATOM 4291 N N . HIS B 1 187 ? -5.797 -41.5 -5.391 1 89.38 187 HIS B N 1
ATOM 4292 C CA . HIS B 1 187 ? -6.73 -42.219 -6.262 1 89.38 187 HIS B CA 1
ATOM 4293 C C . HIS B 1 187 ? -6.344 -42.062 -7.727 1 89.38 187 HIS B C 1
ATOM 4295 O O . HIS B 1 187 ? -5.777 -41.031 -8.117 1 89.38 187 HIS B O 1
ATOM 4301 N N . HIS B 1 188 ? -6.648 -43.062 -8.445 1 94.38 188 HIS B N 1
ATOM 4302 C CA . HIS B 1 188 ? -6.438 -43.031 -9.891 1 94.38 188 HIS B CA 1
ATOM 4303 C C . HIS B 1 188 ? -7.531 -42.219 -10.586 1 94.38 188 HIS B C 1
ATOM 4305 O O . HIS B 1 188 ? -8.719 -42.469 -10.359 1 94.38 188 HIS B O 1
ATOM 4311 N N . LEU B 1 189 ? -7.121 -41.344 -11.383 1 95.06 189 LEU B N 1
ATOM 4312 C CA . LEU B 1 189 ? -8.039 -40.469 -12.117 1 95.06 189 LEU B CA 1
ATOM 4313 C C . LEU B 1 189 ? -7.863 -40.656 -13.617 1 95.06 189 LEU B C 1
ATOM 4315 O O . LEU B 1 189 ? -6.766 -40.969 -14.086 1 95.06 189 LEU B O 1
ATOM 4319 N N . PRO B 1 190 ? -8.953 -40.469 -14.391 1 94.75 190 PRO B N 1
ATOM 4320 C CA . PRO B 1 190 ? -8.789 -40.469 -15.844 1 94.75 190 PRO B CA 1
ATOM 4321 C C . PRO B 1 190 ? -7.918 -39.344 -16.359 1 94.75 190 PRO B C 1
ATOM 4323 O O . PRO B 1 190 ? -7.945 -38.219 -15.797 1 94.75 190 PRO B O 1
ATOM 4326 N N . PRO B 1 191 ? -7.184 -39.656 -17.406 1 95.62 191 PRO B N 1
ATOM 4327 C CA . PRO B 1 191 ? -6.344 -38.594 -17.969 1 95.62 191 PRO B CA 1
ATOM 4328 C C . PRO B 1 191 ? -7.152 -37.406 -18.484 1 95.62 191 PRO B C 1
ATOM 4330 O O . PRO B 1 191 ? -8.117 -37.594 -19.219 1 95.62 191 PRO B O 1
ATOM 4333 N N . GLN B 1 192 ? -6.859 -36.25 -18.016 1 95 192 GLN B N 1
ATOM 4334 C CA . GLN B 1 192 ? -7.512 -35.031 -18.422 1 95 192 GLN B CA 1
ATOM 4335 C C . GLN B 1 192 ? -6.551 -33.844 -18.359 1 95 192 GLN B C 1
ATOM 4337 O O . GLN B 1 192 ? -5.602 -33.844 -17.562 1 95 192 GLN B O 1
ATOM 4342 N N . ARG B 1 193 ? -6.836 -32.875 -19.234 1 96.25 193 ARG B N 1
ATOM 4343 C CA . ARG B 1 193 ? -6.078 -31.625 -19.219 1 96.25 193 ARG B CA 1
ATOM 4344 C C . ARG B 1 193 ? -7.008 -30.422 -19.125 1 96.25 193 ARG B C 1
ATOM 4346 O O . ARG B 1 193 ? -7.996 -30.328 -19.859 1 96.25 193 ARG B O 1
ATOM 4353 N N . PHE B 1 194 ? -6.691 -29.562 -18.203 1 97.38 194 PHE B N 1
ATOM 4354 C CA . PHE B 1 194 ? -7.434 -28.328 -18.047 1 97.38 194 PHE B CA 1
ATOM 4355 C C . PHE B 1 194 ? -6.5 -27.125 -18.109 1 97.38 194 PHE B C 1
ATOM 4357 O O . PHE B 1 194 ? -5.457 -27.094 -17.453 1 97.38 194 PHE B O 1
ATOM 4364 N N . LEU B 1 195 ? -6.875 -26.172 -18.906 1 98.44 195 LEU B N 1
ATOM 4365 C CA . LEU B 1 195 ? -6.109 -24.938 -18.969 1 98.44 195 LEU B CA 1
ATOM 4366 C C . LEU B 1 195 ? -6.844 -23.797 -18.266 1 98.44 195 LEU B C 1
ATOM 4368 O O . LEU B 1 195 ? -7.824 -23.266 -18.781 1 98.44 195 LEU B O 1
ATOM 4372 N N . LEU B 1 196 ? -6.316 -23.469 -17.094 1 98.44 196 LEU B N 1
ATOM 4373 C CA . LEU B 1 196 ? -6.961 -22.516 -16.188 1 98.44 196 LEU B CA 1
ATOM 4374 C C . LEU B 1 196 ? -6.5 -21.094 -16.5 1 98.44 196 LEU B C 1
ATOM 4376 O O . LEU B 1 196 ? -5.297 -20.828 -16.578 1 98.44 196 LEU B O 1
ATOM 4380 N N . PRO B 1 197 ? -7.414 -20.172 -16.594 1 97.5 197 PRO B N 1
ATOM 4381 C CA . PRO B 1 197 ? -7.012 -18.781 -16.812 1 97.5 197 PRO B CA 1
ATOM 4382 C C . PRO B 1 197 ? -6.34 -18.156 -15.602 1 97.5 197 PRO B C 1
ATOM 4384 O O . PRO B 1 197 ? -6.605 -18.562 -14.469 1 97.5 197 PRO B O 1
ATOM 4387 N N . ARG B 1 198 ? -5.488 -17.172 -15.859 1 97.38 198 ARG B N 1
ATOM 4388 C CA . ARG B 1 198 ? -4.691 -16.516 -14.828 1 97.38 198 ARG B CA 1
ATOM 4389 C C . ARG B 1 198 ? -5.574 -16 -13.703 1 97.38 198 ARG B C 1
ATOM 4391 O O . ARG B 1 198 ? -5.309 -16.266 -12.523 1 97.38 198 ARG B O 1
ATOM 4398 N N . LYS B 1 199 ? -6.598 -15.32 -14.062 1 95.69 199 LYS B N 1
ATOM 4399 C CA . LYS B 1 199 ? -7.492 -14.766 -13.055 1 95.69 199 LYS B CA 1
ATOM 4400 C C . LYS B 1 199 ? -8.094 -15.859 -12.188 1 95.69 199 LYS B C 1
ATOM 4402 O O . LYS B 1 199 ? -8.211 -15.711 -10.969 1 95.69 199 LYS B O 1
ATOM 4407 N N . GLY B 1 200 ? -8.484 -16.906 -12.844 1 97.5 200 GLY B N 1
ATOM 4408 C CA . GLY B 1 200 ? -9.016 -18.047 -12.109 1 97.5 200 GLY B CA 1
ATOM 4409 C C . GLY B 1 200 ? -8.039 -18.609 -11.094 1 97.5 200 GLY B C 1
ATOM 4410 O O . GLY B 1 200 ? -8.406 -18.859 -9.945 1 97.5 200 GLY B O 1
ATOM 4411 N N . VAL B 1 201 ? -6.852 -18.75 -11.508 1 98.38 201 VAL B N 1
ATOM 4412 C CA . VAL B 1 201 ? -5.812 -19.312 -10.648 1 98.38 201 VAL B CA 1
ATOM 4413 C C . VAL B 1 201 ? -5.586 -18.391 -9.453 1 98.38 201 VAL B C 1
ATOM 4415 O O . VAL B 1 201 ? -5.504 -18.844 -8.312 1 98.38 201 VAL B O 1
ATOM 4418 N N . GLN B 1 202 ? -5.512 -17.141 -9.695 1 97.5 202 GLN B N 1
ATOM 4419 C CA . GLN B 1 202 ? -5.277 -16.156 -8.641 1 97.5 202 GLN B CA 1
ATOM 4420 C C . GLN B 1 202 ? -6.41 -16.172 -7.617 1 97.5 202 GLN B C 1
ATOM 4422 O O . GLN B 1 202 ? -6.164 -16.172 -6.41 1 97.5 202 GLN B O 1
ATOM 4427 N N . GLU B 1 203 ? -7.594 -16.203 -8.078 1 97.75 203 GLU B N 1
ATOM 4428 C CA . GLU B 1 203 ? -8.734 -16.219 -7.172 1 97.75 203 GLU B CA 1
ATOM 4429 C C . GLU B 1 203 ? -8.82 -17.531 -6.398 1 97.75 203 GLU B C 1
ATOM 4431 O O . GLU B 1 203 ? -9.242 -17.547 -5.242 1 97.75 203 GLU B O 1
ATOM 4436 N N . MET B 1 204 ? -8.453 -18.641 -7.062 1 98.62 204 MET B N 1
ATOM 4437 C CA . MET B 1 204 ? -8.391 -19.922 -6.355 1 98.62 204 MET B CA 1
ATOM 4438 C C . MET B 1 204 ? -7.414 -19.844 -5.188 1 98.62 204 MET B C 1
ATOM 4440 O O . MET B 1 204 ? -7.719 -20.297 -4.086 1 98.62 204 MET B O 1
ATOM 4444 N N . LEU B 1 205 ? -6.27 -19.281 -5.488 1 98.44 205 LEU B N 1
ATOM 4445 C CA . LEU B 1 205 ? -5.258 -19.156 -4.445 1 98.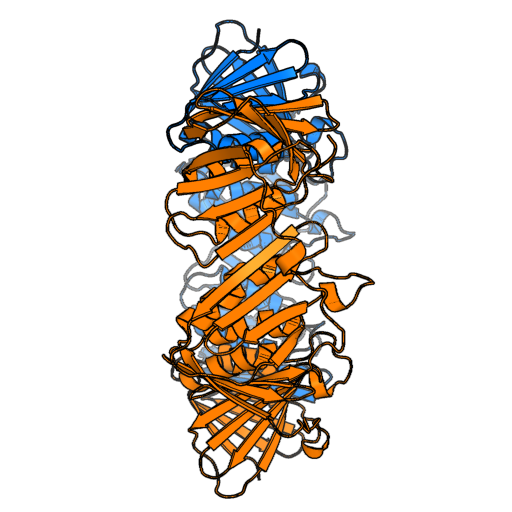44 205 LEU B CA 1
ATOM 4446 C C . LEU B 1 205 ? -5.77 -18.297 -3.299 1 98.44 205 LEU B C 1
ATOM 4448 O O . LEU B 1 205 ? -5.551 -18.609 -2.127 1 98.44 205 LEU B O 1
ATOM 4452 N N . ARG B 1 206 ? -6.414 -17.219 -3.607 1 97.88 206 ARG B N 1
ATOM 4453 C CA . ARG B 1 206 ? -6.992 -16.344 -2.584 1 97.88 206 ARG B CA 1
ATOM 4454 C C . ARG B 1 206 ? -8.023 -17.109 -1.748 1 97.88 206 ARG B C 1
ATOM 4456 O O . ARG B 1 206 ? -8.031 -17 -0.521 1 97.88 206 ARG B O 1
ATOM 4463 N N . LEU B 1 207 ? -8.859 -17.844 -2.395 1 98.62 207 LEU B N 1
ATOM 4464 C CA . LEU B 1 207 ? -9.867 -18.641 -1.699 1 98.62 207 LEU B CA 1
ATOM 4465 C C . LEU B 1 207 ? -9.211 -19.656 -0.77 1 98.62 207 LEU B C 1
ATOM 4467 O O . LEU B 1 207 ? -9.586 -19.766 0.401 1 98.62 207 LEU B O 1
ATOM 4471 N N . LEU B 1 208 ? -8.281 -20.344 -1.298 1 98.56 208 LEU B N 1
ATOM 4472 C CA . LEU B 1 208 ? -7.617 -21.406 -0.54 1 98.56 208 LEU B CA 1
ATOM 4473 C C . LEU B 1 208 ? -6.898 -20.828 0.678 1 98.56 208 LEU B C 1
ATOM 4475 O O . LEU B 1 208 ? -6.781 -21.5 1.706 1 98.56 208 LEU B O 1
ATOM 4479 N N . ALA B 1 209 ? -6.43 -19.641 0.575 1 97.38 209 ALA B N 1
ATOM 4480 C CA . ALA B 1 209 ? -5.789 -18.969 1.704 1 97.38 209 ALA B CA 1
ATOM 4481 C C . ALA B 1 209 ? -6.82 -18.562 2.754 1 97.38 209 ALA B C 1
ATOM 4483 O O . ALA B 1 209 ? -6.496 -18.438 3.938 1 97.38 209 ALA B O 1
ATOM 4484 N N . ALA B 1 210 ? -8.008 -18.375 2.33 1 96.19 210 ALA B N 1
ATOM 4485 C CA . ALA B 1 210 ? -9.031 -17.797 3.201 1 96.19 210 ALA B CA 1
ATOM 4486 C C . ALA B 1 210 ? -9.789 -18.906 3.943 1 96.19 210 ALA B C 1
ATOM 4488 O O . ALA B 1 210 ? -10.516 -18.625 4.902 1 96.19 210 ALA B O 1
ATOM 4489 N N . VAL B 1 211 ? -9.625 -20.141 3.52 1 97.56 211 VAL B N 1
ATOM 4490 C CA . VAL B 1 211 ? -10.414 -21.219 4.129 1 97.56 211 VAL B CA 1
ATOM 4491 C C . VAL B 1 211 ? -9.508 -22.125 4.957 1 97.56 211 VAL B C 1
ATOM 4493 O O . VAL B 1 211 ? -8.289 -22.094 4.797 1 97.56 211 VAL B O 1
ATOM 4496 N N . THR B 1 212 ? -10.164 -22.953 5.82 1 96.44 212 THR B N 1
ATOM 4497 C CA . THR B 1 212 ? -9.406 -23.828 6.695 1 96.44 212 THR B CA 1
ATOM 4498 C C . THR B 1 212 ? -9.727 -25.297 6.402 1 96.44 212 THR B C 1
ATOM 4500 O O . THR B 1 212 ? -9.328 -26.188 7.152 1 96.44 212 THR B O 1
ATOM 4503 N N . ASP B 1 213 ? -10.43 -25.5 5.348 1 97.75 213 ASP B N 1
ATOM 4504 C CA . ASP B 1 213 ? -10.742 -26.875 4.938 1 97.75 213 ASP B CA 1
ATOM 4505 C C . ASP B 1 213 ? -9.469 -27.688 4.777 1 97.75 213 ASP B C 1
ATOM 4507 O O . ASP B 1 213 ? -8.469 -27.219 4.234 1 97.75 213 ASP B O 1
ATOM 4511 N N . ASP B 1 214 ? -9.531 -28.891 5.23 1 97.62 214 ASP B N 1
ATOM 4512 C CA . ASP B 1 214 ? -8.375 -29.766 5.039 1 97.62 214 ASP B CA 1
ATOM 4513 C C . ASP B 1 214 ? -8.328 -30.312 3.613 1 97.62 214 ASP B C 1
ATOM 4515 O O . ASP B 1 214 ? -7.258 -30.438 3.021 1 97.62 214 ASP B O 1
ATOM 4519 N N . SER B 1 215 ? -9.562 -30.641 3.098 1 97.56 215 SER B N 1
ATOM 4520 C CA . SER B 1 215 ? -9.68 -31.203 1.761 1 97.56 215 SER B CA 1
ATOM 4521 C C . SER B 1 215 ? -10.594 -30.359 0.878 1 97.56 215 SER B C 1
ATOM 4523 O O . SER B 1 215 ? -11.578 -29.797 1.358 1 97.56 215 SER B O 1
ATOM 4525 N N . ILE B 1 216 ? -10.258 -30.312 -0.345 1 98.06 216 ILE B N 1
ATOM 4526 C CA . ILE B 1 216 ? -11 -29.578 -1.354 1 98.06 216 ILE B CA 1
ATOM 4527 C C . ILE B 1 216 ? -11.57 -30.531 -2.391 1 98.06 216 ILE B C 1
ATOM 4529 O O . ILE B 1 216 ? -10.875 -31.438 -2.855 1 98.06 216 ILE B O 1
ATOM 4533 N N . VAL B 1 217 ? -12.836 -30.391 -2.711 1 98.06 217 VAL B N 1
ATOM 4534 C CA . VAL B 1 217 ? -13.43 -31.141 -3.812 1 98.06 217 VAL B CA 1
ATOM 4535 C C . VAL B 1 217 ? -13.227 -30.375 -5.121 1 98.06 217 VAL B C 1
ATOM 4537 O O . VAL B 1 217 ? -13.539 -29.188 -5.211 1 98.06 217 VAL B O 1
ATOM 4540 N N . VAL B 1 218 ? -12.688 -31.062 -6.086 1 97.44 218 VAL B N 1
ATOM 4541 C CA . VAL B 1 218 ? -12.484 -30.5 -7.418 1 97.44 218 VAL B CA 1
ATOM 4542 C C . VAL B 1 218 ? -13.414 -31.188 -8.414 1 97.44 218 VAL B C 1
ATOM 4544 O O . VAL B 1 218 ? -13.484 -32.406 -8.461 1 97.44 218 VAL B O 1
ATOM 4547 N N . THR B 1 219 ? -14.164 -30.391 -9.117 1 96.31 219 THR B N 1
ATOM 4548 C CA . THR B 1 219 ? -14.953 -30.875 -10.242 1 96.31 219 THR B CA 1
ATOM 4549 C C . THR B 1 219 ? -14.594 -30.141 -11.523 1 96.31 219 THR B C 1
ATOM 4551 O O . THR B 1 219 ? -14.281 -28.938 -11.484 1 96.31 219 THR B O 1
ATOM 4554 N N . ALA B 1 220 ? -14.547 -30.906 -12.617 1 95 220 ALA B N 1
ATOM 4555 C CA . ALA B 1 220 ? -14.172 -30.281 -13.883 1 95 220 ALA B CA 1
ATOM 4556 C C . ALA B 1 220 ? -14.859 -30.953 -15.062 1 95 220 ALA B C 1
ATOM 4558 O O . ALA B 1 220 ? -15.258 -32.125 -14.969 1 95 220 ALA B O 1
ATOM 4559 N N . GLY B 1 221 ? -15.055 -30.141 -16.062 1 91.25 221 GLY B N 1
ATOM 4560 C CA . GLY B 1 221 ? -15.594 -30.609 -17.344 1 91.25 221 GLY B CA 1
ATOM 4561 C C . GLY B 1 221 ? -15.008 -29.875 -18.531 1 91.25 221 GLY B C 1
ATOM 4562 O O . GLY B 1 221 ? -13.922 -29.297 -18.438 1 91.25 221 GLY B O 1
ATOM 4563 N N . LYS B 1 222 ? -15.641 -30 -19.719 1 85 222 LYS B N 1
ATOM 4564 C CA . LYS B 1 222 ? -15.117 -29.469 -20.984 1 85 222 LYS B CA 1
ATOM 4565 C C . LYS B 1 222 ? -14.883 -27.953 -20.891 1 85 222 LYS B C 1
ATOM 4567 O O . LYS B 1 222 ? -13.891 -27.453 -21.406 1 85 222 LYS B O 1
ATOM 4572 N N . GLY B 1 223 ? -15.664 -27.344 -20.078 1 91.25 223 GLY B N 1
ATOM 4573 C CA . GLY B 1 223 ? -15.547 -25.891 -20.172 1 91.25 223 GLY B CA 1
ATOM 4574 C C . GLY B 1 223 ? -15.398 -25.219 -18.828 1 91.25 223 GLY B C 1
ATOM 4575 O O . GLY B 1 223 ? -15.391 -23.984 -18.734 1 91.25 223 GLY B O 1
ATOM 4576 N N . HIS B 1 224 ? -15.203 -26.062 -17.812 1 95.75 224 HIS B N 1
ATOM 4577 C CA . HIS B 1 224 ? -15.18 -25.391 -16.516 1 95.75 224 HIS B CA 1
ATOM 4578 C C . HIS B 1 224 ? -14.328 -26.172 -15.516 1 95.75 224 HIS B C 1
ATOM 4580 O O . HIS B 1 224 ? -14.031 -27.344 -15.727 1 95.75 224 HIS B O 1
ATOM 4586 N N . PHE B 1 225 ? -13.859 -25.516 -14.523 1 97.19 225 PHE B N 1
ATOM 4587 C CA . PHE B 1 225 ? -13.125 -26.031 -13.367 1 97.19 225 PHE B CA 1
ATOM 4588 C C . PHE B 1 225 ? -13.68 -25.453 -12.07 1 97.19 225 PHE B C 1
ATOM 4590 O O . PHE B 1 225 ? -13.883 -24.234 -11.969 1 97.19 225 PHE B O 1
ATOM 4597 N N . ARG B 1 226 ? -13.914 -26.312 -11.07 1 97.56 226 ARG B N 1
ATOM 4598 C CA . ARG B 1 226 ? -14.617 -25.859 -9.875 1 97.56 226 ARG B CA 1
ATOM 4599 C C . ARG B 1 226 ? -13.945 -26.391 -8.609 1 97.56 226 ARG B C 1
ATOM 4601 O O . ARG B 1 226 ? -13.508 -27.547 -8.57 1 97.56 226 ARG B O 1
ATOM 4608 N N . LEU B 1 227 ? -13.828 -25.562 -7.621 1 98.38 227 LEU B N 1
ATOM 4609 C CA . LEU B 1 227 ? -13.461 -25.938 -6.258 1 98.38 227 LEU B CA 1
ATOM 4610 C C . LEU B 1 227 ? -14.664 -25.844 -5.324 1 98.38 227 LEU B C 1
ATOM 4612 O O . LEU B 1 227 ? -15.422 -24.859 -5.375 1 98.38 227 LEU B O 1
ATOM 4616 N N . VAL B 1 228 ? -14.836 -26.828 -4.512 1 98.12 228 VAL B N 1
ATOM 4617 C CA . VAL B 1 228 ? -15.914 -26.828 -3.529 1 98.12 228 VAL B CA 1
ATOM 4618 C C . VAL B 1 228 ? -15.344 -27.031 -2.131 1 98.12 228 VAL B C 1
ATOM 4620 O O . VAL B 1 228 ? -14.641 -28.016 -1.884 1 98.12 228 VAL B O 1
ATOM 4623 N N . THR B 1 229 ? -15.555 -26.125 -1.271 1 98.06 229 THR B N 1
ATOM 4624 C CA . THR B 1 229 ? -15.242 -26.234 0.149 1 98.06 229 THR B CA 1
ATOM 4625 C C . THR B 1 229 ? -16.516 -26.391 0.975 1 98.06 229 THR B C 1
ATOM 4627 O O . THR B 1 229 ? -17.609 -26.562 0.421 1 98.06 229 THR B O 1
ATOM 4630 N N . GLU B 1 230 ? -16.312 -26.422 2.289 1 97.69 230 GLU B N 1
ATOM 4631 C CA . GLU B 1 230 ? -17.484 -26.516 3.158 1 97.69 230 GLU B CA 1
ATOM 4632 C C . GLU B 1 230 ? -18.406 -25.312 2.975 1 97.69 230 GLU B C 1
ATOM 4634 O O . GLU B 1 230 ? -19.625 -25.453 2.955 1 97.69 230 GLU B O 1
ATOM 4639 N N . GLN B 1 231 ? -17.781 -24.172 2.705 1 98.06 231 GLN B N 1
ATOM 4640 C CA . GLN B 1 231 ? -18.562 -22.938 2.732 1 98.06 231 GLN B CA 1
ATOM 4641 C C . GLN B 1 231 ? -18.609 -22.281 1.356 1 98.06 231 GLN B C 1
ATOM 4643 O O . GLN B 1 231 ? -19.531 -21.516 1.052 1 98.06 231 GLN B O 1
ATOM 4648 N N . TYR B 1 232 ? -17.688 -22.594 0.513 1 98.56 232 TYR B N 1
ATOM 4649 C CA . TYR B 1 232 ? -17.547 -21.828 -0.726 1 98.56 232 TYR B CA 1
ATOM 4650 C C . TYR B 1 232 ? -17.547 -22.75 -1.937 1 98.56 232 TYR B C 1
ATOM 4652 O O . TYR B 1 232 ? -17.172 -23.922 -1.838 1 98.56 232 TYR B O 1
ATOM 4660 N N . THR B 1 233 ? -18 -22.203 -3.035 1 97.75 233 THR B N 1
ATOM 4661 C CA . THR B 1 233 ? -17.828 -22.797 -4.359 1 97.75 233 THR B CA 1
ATOM 4662 C C . THR B 1 233 ? -17.219 -21.797 -5.332 1 97.75 233 THR B C 1
ATOM 4664 O O . THR B 1 233 ? -17.703 -20.672 -5.438 1 97.75 233 THR B O 1
ATOM 4667 N N . PHE B 1 234 ? -16.203 -22.188 -5.934 1 98.31 234 PHE B N 1
ATOM 4668 C CA . PHE B 1 234 ? -15.547 -21.391 -6.969 1 98.31 234 PHE B CA 1
ATOM 4669 C C . PHE B 1 234 ? -15.617 -22.109 -8.312 1 98.31 234 PHE B C 1
ATOM 4671 O O . PHE B 1 234 ? -15.406 -23.312 -8.398 1 98.31 234 PHE B O 1
ATOM 4678 N N . SER B 1 235 ? -15.883 -21.328 -9.391 1 97.06 235 SER B N 1
ATOM 4679 C CA . SER B 1 235 ? -15.875 -21.875 -10.742 1 97.06 235 SER B CA 1
ATOM 4680 C C . SER B 1 235 ? -15.195 -20.922 -11.719 1 97.06 235 SER B C 1
ATOM 4682 O O . SER B 1 235 ? -15.289 -19.703 -11.57 1 97.06 235 SER B O 1
ATOM 4684 N N . THR B 1 236 ? -14.555 -21.469 -12.688 1 97.06 236 THR B N 1
ATOM 4685 C CA . THR B 1 236 ? -13.93 -20.672 -13.734 1 97.06 236 THR B CA 1
ATOM 4686 C C . THR B 1 236 ? -14.078 -21.344 -15.094 1 97.06 236 THR B C 1
ATOM 4688 O O . THR B 1 236 ? -14.133 -22.578 -15.172 1 97.06 236 THR B O 1
ATOM 4691 N N . LYS B 1 237 ? -14.188 -20.531 -16.094 1 95.94 237 LYS B N 1
ATOM 4692 C CA . LYS B 1 237 ? -14.094 -21.031 -17.469 1 95.94 237 LYS B CA 1
ATOM 4693 C C . LYS B 1 237 ? -12.656 -21.391 -17.812 1 95.94 237 LYS B C 1
ATOM 4695 O O . LYS B 1 237 ? -11.711 -20.875 -17.219 1 95.94 237 LYS B O 1
ATOM 4700 N N . LEU B 1 238 ? -12.578 -22.266 -18.766 1 97.06 238 LEU B N 1
ATOM 4701 C CA . LEU B 1 238 ? -11.25 -22.719 -19.172 1 97.06 238 LEU B CA 1
ATOM 4702 C C . LEU B 1 238 ? -10.812 -22.031 -20.469 1 97.06 238 LEU B C 1
ATOM 4704 O O . LEU B 1 238 ? -11.641 -21.547 -21.234 1 97.06 238 LEU B O 1
ATOM 4708 N N . ILE B 1 239 ? -9.523 -21.906 -20.578 1 97 239 ILE B N 1
ATOM 4709 C CA . ILE B 1 239 ? -8.969 -21.469 -21.859 1 97 239 ILE B CA 1
ATOM 4710 C C . ILE B 1 239 ? -9.047 -22.609 -22.875 1 97 239 ILE B C 1
ATOM 4712 O O . ILE B 1 239 ? -8.609 -23.719 -22.594 1 97 239 ILE B O 1
ATOM 4716 N N . GLU B 1 240 ? -9.664 -22.266 -23.953 1 95.81 240 GLU B N 1
ATOM 4717 C CA . GLU B 1 240 ? -9.75 -23.266 -25.016 1 95.81 240 GLU B CA 1
ATOM 4718 C C . GLU B 1 240 ? -8.531 -23.188 -25.938 1 95.81 240 GLU B C 1
ATOM 4720 O O . GLU B 1 240 ? -8.57 -22.531 -26.984 1 95.81 240 GLU B O 1
ATOM 4725 N N . ALA B 1 241 ? -7.582 -23.906 -25.625 1 96.56 241 ALA B N 1
ATOM 4726 C CA . ALA B 1 241 ? -6.348 -23.969 -26.391 1 96.56 241 ALA B CA 1
ATOM 4727 C C . ALA B 1 241 ? -5.531 -25.219 -26.031 1 96.56 241 ALA B C 1
ATOM 4729 O O . ALA B 1 241 ? -5.652 -25.734 -24.922 1 96.56 241 ALA B O 1
ATOM 4730 N N . ARG B 1 242 ? -4.824 -25.578 -26.953 1 96.06 242 ARG B N 1
ATOM 4731 C CA . ARG B 1 242 ? -3.947 -26.719 -26.719 1 96.06 242 ARG B CA 1
ATOM 4732 C C . ARG B 1 242 ? -2.619 -26.281 -26.109 1 96.06 242 ARG B C 1
ATOM 4734 O O . ARG B 1 242 ? -1.96 -25.375 -26.641 1 96.06 242 ARG B O 1
ATOM 4741 N N . PHE B 1 243 ? -2.314 -26.891 -25.047 1 97.5 243 PHE B N 1
ATOM 4742 C CA . PHE B 1 243 ? -1.023 -26.656 -24.422 1 97.5 243 PHE B CA 1
ATOM 4743 C C . PHE B 1 243 ? 0.042 -27.578 -25 1 97.5 243 PHE B C 1
ATOM 4745 O O . PHE B 1 243 ? -0.138 -28.797 -25.047 1 97.5 243 PHE B O 1
ATOM 4752 N N . PRO B 1 244 ? 1.122 -27.047 -25.438 1 95.75 244 PRO B N 1
ATOM 4753 C CA . PRO B 1 244 ? 2.145 -27.875 -26.078 1 95.75 244 PRO B CA 1
ATOM 4754 C C . PRO B 1 244 ? 2.732 -28.922 -25.141 1 95.75 244 PRO B C 1
ATOM 4756 O O . PRO B 1 244 ? 2.594 -28.797 -23.922 1 95.75 244 PRO B O 1
ATOM 4759 N N . PRO B 1 245 ? 3.328 -29.922 -25.734 1 96.75 245 PRO B N 1
ATOM 4760 C CA . PRO B 1 245 ? 3.988 -30.922 -24.875 1 96.75 245 PRO B CA 1
ATOM 4761 C C . PRO B 1 245 ? 5.129 -30.312 -24.062 1 96.75 245 PRO B C 1
ATOM 4763 O O . PRO B 1 245 ? 6.215 -30.062 -24.594 1 96.75 245 PRO B O 1
ATOM 4766 N N . TYR B 1 246 ? 4.898 -30.188 -22.828 1 97.19 246 TYR B N 1
ATOM 4767 C CA . TYR B 1 246 ? 5.812 -29.422 -21.984 1 97.19 246 TYR B CA 1
ATOM 4768 C C . TYR B 1 246 ? 6.992 -30.281 -21.531 1 97.19 246 TYR B C 1
ATOM 4770 O O . TYR B 1 246 ? 8.039 -29.766 -21.156 1 97.19 246 TYR B O 1
ATOM 4778 N N . THR B 1 247 ? 6.918 -31.578 -21.531 1 95.88 247 THR B N 1
ATOM 4779 C CA . THR B 1 247 ? 7.98 -32.469 -21.078 1 95.88 247 THR B CA 1
ATOM 4780 C C . THR B 1 247 ? 9.219 -32.344 -21.953 1 95.88 247 THR B C 1
ATOM 4782 O O . THR B 1 247 ? 10.336 -32.594 -21.516 1 95.88 247 THR B O 1
ATOM 4785 N N . LYS B 1 248 ? 9 -31.969 -23.156 1 94.88 248 LYS B N 1
ATOM 4786 C CA . LYS B 1 248 ? 10.086 -31.828 -24.109 1 94.88 248 LYS B CA 1
ATOM 4787 C C . LYS B 1 248 ? 10.969 -30.625 -23.766 1 94.88 248 LYS B C 1
ATOM 4789 O O . LYS B 1 248 ? 12.109 -30.547 -24.234 1 94.88 248 LYS B O 1
ATOM 4794 N N . ALA B 1 249 ? 10.422 -29.734 -23.047 1 93.94 249 ALA B N 1
ATOM 4795 C CA . ALA B 1 249 ? 11.148 -28.5 -22.719 1 93.94 249 ALA B CA 1
ATOM 4796 C C . ALA B 1 249 ? 12.086 -28.734 -21.531 1 93.94 249 ALA B C 1
ATOM 4798 O O . ALA B 1 249 ? 12.93 -27.875 -21.234 1 93.94 249 ALA B O 1
ATOM 4799 N N . ILE B 1 250 ? 11.984 -29.844 -20.828 1 95.94 250 ILE B N 1
ATOM 4800 C CA . ILE B 1 250 ? 12.836 -30.141 -19.688 1 95.94 250 ILE B CA 1
ATOM 4801 C C . ILE B 1 250 ? 14.203 -30.625 -20.172 1 95.94 250 ILE B C 1
ATOM 4803 O O . ILE B 1 250 ? 14.312 -31.656 -20.828 1 95.94 250 ILE B O 1
ATOM 4807 N N . PRO B 1 251 ? 15.188 -29.891 -19.781 1 94.94 251 PRO B N 1
ATOM 4808 C CA . PRO B 1 251 ? 16.5 -30.312 -20.266 1 94.94 251 PRO B CA 1
ATOM 4809 C C . PRO B 1 251 ? 17 -31.594 -19.609 1 94.94 251 PRO B C 1
ATOM 4811 O O . PRO B 1 251 ? 16.734 -31.828 -18.422 1 94.94 251 PRO B O 1
ATOM 4814 N N . THR B 1 252 ? 17.672 -32.469 -20.359 1 91.56 252 THR B N 1
ATOM 4815 C CA . THR B 1 252 ? 18.078 -33.781 -19.844 1 91.56 252 THR B CA 1
ATOM 4816 C C . THR B 1 252 ? 19.594 -33.969 -19.984 1 91.56 252 THR B C 1
ATOM 4818 O O . THR B 1 252 ? 20.156 -34.906 -19.422 1 91.56 252 THR B O 1
ATOM 4821 N N . ASP B 1 253 ? 20.281 -33.156 -20.656 1 90.44 253 ASP B N 1
ATOM 4822 C CA . ASP B 1 253 ? 21.688 -33.406 -20.969 1 90.44 253 ASP B CA 1
ATOM 4823 C C . ASP B 1 253 ? 22.594 -32.344 -20.312 1 90.44 253 ASP B C 1
ATOM 4825 O O . ASP B 1 253 ? 23.5 -31.828 -20.938 1 90.44 253 ASP B O 1
ATOM 4829 N N . GLN B 1 254 ? 22.297 -32.188 -19.016 1 93 254 GLN B N 1
ATOM 4830 C CA . GLN B 1 254 ? 23.125 -31.203 -18.312 1 93 254 GLN B CA 1
ATOM 4831 C C . GLN B 1 254 ? 24.406 -31.859 -17.797 1 93 254 GLN B C 1
ATOM 4833 O O . GLN B 1 254 ? 24.375 -32.938 -17.219 1 93 254 GLN B O 1
ATOM 4838 N N . ASP B 1 255 ? 25.516 -31.25 -18.047 1 95.69 255 ASP B N 1
ATOM 4839 C CA . ASP B 1 255 ? 26.781 -31.828 -17.609 1 95.69 255 ASP B CA 1
ATOM 4840 C C . ASP B 1 255 ? 27.422 -30.969 -16.516 1 95.69 255 ASP B C 1
ATOM 4842 O O . ASP B 1 255 ? 28.547 -31.234 -16.094 1 95.69 255 ASP B O 1
ATOM 4846 N N . LYS B 1 256 ? 26.766 -29.906 -16.125 1 95.56 256 LYS B N 1
ATOM 4847 C CA . LYS B 1 256 ? 27.219 -29 -15.062 1 95.56 256 LYS B CA 1
ATOM 4848 C C . LYS B 1 256 ? 26.094 -28.719 -14.078 1 95.56 256 LYS B C 1
ATOM 4850 O O . LYS B 1 256 ? 24.938 -28.547 -14.477 1 95.56 256 LYS B O 1
ATOM 4855 N N . TYR B 1 257 ? 26.422 -28.703 -12.828 1 96.31 257 TYR B N 1
ATOM 4856 C CA . TYR B 1 257 ? 25.422 -28.219 -11.883 1 96.31 257 TYR B CA 1
ATOM 4857 C C . TYR B 1 257 ? 26.078 -27.484 -10.727 1 96.31 257 TYR B C 1
ATOM 4859 O O . TYR B 1 257 ? 27.266 -27.672 -10.461 1 96.31 257 TYR B O 1
ATOM 4867 N N . VAL B 1 258 ? 25.375 -26.641 -10.133 1 97.81 258 VAL B N 1
ATOM 4868 C CA . VAL B 1 258 ? 25.75 -25.875 -8.961 1 97.81 258 VAL B CA 1
ATOM 4869 C C . VAL B 1 258 ? 24.781 -26.156 -7.82 1 97.81 258 VAL B C 1
ATOM 4871 O O . VAL B 1 258 ? 23.562 -26.156 -8.023 1 97.81 258 VAL B O 1
ATOM 4874 N N . LEU B 1 259 ? 25.266 -26.5 -6.645 1 98.31 259 LEU B N 1
ATOM 4875 C CA . LEU B 1 259 ? 24.469 -26.578 -5.422 1 98.31 259 LEU B CA 1
ATOM 4876 C C . LEU B 1 259 ? 24.75 -25.375 -4.523 1 98.31 259 LEU B C 1
ATOM 4878 O O . LEU B 1 259 ? 25.891 -25.094 -4.18 1 98.31 259 LEU B O 1
ATOM 4882 N N . ILE B 1 260 ? 23.719 -24.75 -4.145 1 98.12 260 ILE B N 1
ATOM 4883 C CA . ILE B 1 260 ? 23.891 -23.531 -3.354 1 98.12 260 ILE B CA 1
ATOM 4884 C C . ILE B 1 260 ? 22.688 -23.328 -2.445 1 98.12 260 ILE B C 1
ATOM 4886 O O . ILE B 1 260 ? 21.578 -23.797 -2.754 1 98.12 260 ILE B O 1
ATOM 4890 N N . ASP B 1 261 ? 22.891 -22.688 -1.344 1 98.06 261 ASP B N 1
ATOM 4891 C CA . ASP B 1 261 ? 21.812 -22.391 -0.414 1 98.06 261 ASP B CA 1
ATOM 4892 C C . ASP B 1 261 ? 20.797 -21.422 -1.033 1 98.06 261 ASP B C 1
ATOM 4894 O O . ASP B 1 261 ? 21.188 -20.391 -1.572 1 98.06 261 ASP B O 1
ATOM 4898 N N . ARG B 1 262 ? 19.547 -21.719 -0.938 1 97.94 262 ARG B N 1
ATOM 4899 C CA . ARG B 1 262 ? 18.453 -20.969 -1.568 1 97.94 262 ARG B CA 1
ATOM 4900 C C . ARG B 1 262 ? 18.438 -19.516 -1.094 1 97.94 262 ARG B C 1
ATOM 4902 O O . ARG B 1 262 ? 18.359 -18.594 -1.907 1 97.94 262 ARG B O 1
ATOM 4909 N N . ASP B 1 263 ? 18.531 -19.281 0.214 1 97.56 263 ASP B N 1
ATOM 4910 C CA . ASP B 1 263 ? 18.422 -17.938 0.784 1 97.56 263 ASP B CA 1
ATOM 4911 C C . ASP B 1 263 ? 19.625 -17.078 0.418 1 97.56 263 ASP B C 1
ATOM 4913 O O . ASP B 1 263 ? 19.484 -15.891 0.153 1 97.56 263 ASP B O 1
ATOM 4917 N N . ILE B 1 264 ? 20.781 -17.688 0.444 1 97.5 264 ILE B N 1
ATOM 4918 C CA . ILE B 1 264 ? 22 -16.969 0.08 1 97.5 264 ILE B CA 1
ATOM 4919 C C . ILE B 1 264 ? 21.906 -16.516 -1.374 1 97.5 264 ILE B C 1
ATOM 4921 O O . ILE B 1 264 ? 22.188 -15.352 -1.683 1 97.5 264 ILE B O 1
ATOM 4925 N N . LEU B 1 265 ? 21.484 -17.422 -2.205 1 98.38 265 LEU B N 1
ATOM 4926 C CA . LEU B 1 265 ? 21.359 -17.094 -3.621 1 98.38 265 LEU B CA 1
ATOM 4927 C C . LEU B 1 265 ? 20.312 -16.016 -3.834 1 98.38 265 LEU B C 1
ATOM 4929 O O . LEU B 1 265 ? 20.547 -15.055 -4.578 1 98.38 265 LEU B O 1
ATOM 4933 N N . LYS B 1 266 ? 19.203 -16.141 -3.211 1 98.44 266 LYS B N 1
ATOM 4934 C CA . LYS B 1 266 ? 18.109 -15.188 -3.35 1 98.44 266 LYS B CA 1
ATOM 4935 C C . LYS B 1 266 ? 18.531 -13.789 -2.926 1 98.44 266 LYS B C 1
ATOM 4937 O O . LYS B 1 266 ? 18.328 -12.82 -3.658 1 98.44 266 LYS B O 1
ATOM 4942 N N . ARG B 1 267 ? 19.141 -13.633 -1.782 1 97.44 267 ARG B N 1
ATOM 4943 C CA . ARG B 1 267 ? 19.578 -12.336 -1.265 1 97.44 267 ARG B CA 1
ATOM 4944 C C . ARG B 1 267 ? 20.625 -11.711 -2.17 1 97.44 267 ARG B C 1
ATOM 4946 O O . ARG B 1 267 ? 20.531 -10.523 -2.496 1 97.44 267 ARG B O 1
ATOM 4953 N N . SER B 1 268 ? 21.562 -12.508 -2.539 1 98.25 268 SER B N 1
ATOM 4954 C CA . SER B 1 268 ? 22.641 -12 -3.377 1 98.25 268 SER B CA 1
ATOM 4955 C C . SER B 1 268 ? 22.125 -11.578 -4.746 1 98.25 268 SER B C 1
ATOM 4957 O O . SER B 1 268 ? 22.5 -10.516 -5.254 1 98.25 268 SER B O 1
ATOM 4959 N N . LEU B 1 269 ? 21.312 -12.445 -5.309 1 98.62 269 LEU B N 1
ATOM 4960 C CA . LEU B 1 269 ? 20.75 -12.117 -6.617 1 98.62 269 LEU B CA 1
ATOM 4961 C C . LEU B 1 269 ? 19.922 -10.836 -6.559 1 98.62 269 LEU B C 1
ATOM 4963 O O . LEU B 1 269 ? 20.031 -9.992 -7.449 1 98.62 269 LEU B O 1
ATOM 4967 N N . SER B 1 270 ? 19.109 -10.656 -5.531 1 98.38 270 SER B N 1
ATOM 4968 C CA . SER B 1 270 ? 18.312 -9.445 -5.352 1 98.38 270 SER B CA 1
ATOM 4969 C C . SER B 1 270 ? 19.203 -8.211 -5.254 1 98.38 270 SER B C 1
ATOM 4971 O O . SER B 1 270 ? 18.891 -7.164 -5.832 1 98.38 270 SER B O 1
ATOM 4973 N N . ARG B 1 271 ? 20.25 -8.359 -4.512 1 97.62 271 ARG B N 1
ATOM 4974 C CA . ARG B 1 271 ? 21.203 -7.273 -4.301 1 97.62 271 ARG B CA 1
ATOM 4975 C C . ARG B 1 271 ? 21.906 -6.898 -5.602 1 97.62 271 ARG B C 1
ATOM 4977 O O . ARG B 1 271 ? 21.969 -5.719 -5.957 1 97.62 271 ARG B O 1
ATOM 4984 N N . ILE B 1 272 ? 22.328 -7.848 -6.336 1 98.44 272 ILE B N 1
ATOM 4985 C CA . ILE B 1 272 ? 23.078 -7.629 -7.57 1 98.44 272 ILE B CA 1
ATOM 4986 C C . ILE B 1 272 ? 22.141 -7.055 -8.633 1 98.44 272 ILE B C 1
ATOM 4988 O O . ILE B 1 272 ? 22.547 -6.191 -9.422 1 98.44 272 ILE B O 1
ATOM 4992 N N . ALA B 1 273 ? 20.906 -7.453 -8.586 1 98.31 273 ALA B N 1
ATOM 4993 C CA . ALA B 1 273 ? 19.922 -7.047 -9.586 1 98.31 273 ALA B CA 1
ATOM 4994 C C . ALA B 1 273 ? 19.609 -5.555 -9.469 1 98.31 273 ALA B C 1
ATOM 4996 O O . ALA B 1 273 ? 19.062 -4.957 -10.391 1 98.31 273 ALA B O 1
ATOM 4997 N N . ILE B 1 274 ? 19.922 -4.922 -8.391 1 98.19 274 ILE B N 1
ATOM 4998 C CA . ILE B 1 274 ? 19.672 -3.5 -8.172 1 98.19 274 ILE B CA 1
ATOM 4999 C C . ILE B 1 274 ? 20.328 -2.686 -9.289 1 98.19 274 ILE B C 1
ATOM 5001 O O . ILE B 1 274 ? 19.781 -1.67 -9.727 1 98.19 274 ILE B O 1
ATOM 5005 N N . LEU B 1 275 ? 21.5 -3.139 -9.781 1 98.31 275 LEU B N 1
ATOM 5006 C CA . LEU B 1 275 ? 22.234 -2.367 -10.781 1 98.31 275 LEU B CA 1
ATOM 5007 C C . LEU B 1 275 ? 22.156 -3.031 -12.148 1 98.31 275 LEU B C 1
ATOM 5009 O O . LEU B 1 275 ? 22.922 -2.701 -13.055 1 98.31 275 LEU B O 1
ATOM 5013 N N . ALA B 1 276 ? 21.281 -4.051 -12.258 1 97.69 276 ALA B N 1
ATOM 5014 C CA . ALA B 1 276 ? 21.031 -4.633 -13.57 1 97.69 276 ALA B CA 1
ATOM 5015 C C . ALA B 1 276 ? 20.25 -3.658 -14.453 1 97.69 276 ALA B C 1
ATOM 5017 O O . ALA B 1 276 ? 19.656 -2.697 -13.961 1 97.69 276 ALA B O 1
ATOM 5018 N N . ASN B 1 277 ? 20.406 -3.908 -15.742 1 95.31 277 ASN B N 1
ATOM 5019 C CA . ASN B 1 277 ? 19.562 -3.15 -16.672 1 95.31 277 ASN B CA 1
ATOM 5020 C C . ASN B 1 277 ? 18.094 -3.23 -16.297 1 95.31 277 ASN B C 1
ATOM 5022 O O . ASN B 1 277 ? 17.578 -4.316 -16.031 1 95.31 277 ASN B O 1
ATOM 5026 N N . GLU B 1 278 ? 17.438 -2.092 -16.25 1 91.75 278 GLU B N 1
ATOM 5027 C CA . GLU B 1 278 ? 16.062 -2.023 -15.758 1 91.75 278 GLU B CA 1
ATOM 5028 C C . GLU B 1 278 ? 15.117 -2.82 -16.641 1 91.75 278 GLU B C 1
ATOM 5030 O O . GLU B 1 278 ? 14.164 -3.436 -16.156 1 91.75 278 GLU B O 1
ATOM 5035 N N . LYS B 1 279 ? 15.453 -2.822 -17.906 1 91.38 279 LYS B N 1
ATOM 5036 C CA . LYS B 1 279 ? 14.555 -3.488 -18.859 1 91.38 279 LYS B CA 1
ATOM 5037 C C . LYS B 1 279 ? 14.828 -4.988 -18.906 1 91.38 279 LYS B C 1
ATOM 5039 O O . LYS B 1 279 ? 13.922 -5.797 -18.703 1 91.38 279 LYS B O 1
ATOM 5044 N N . SER B 1 280 ? 16.062 -5.359 -19.094 1 92.88 280 SER B N 1
ATOM 5045 C CA . SER B 1 280 ? 16.391 -6.762 -19.312 1 92.88 280 SER B CA 1
ATOM 5046 C C . SER B 1 280 ? 16.5 -7.52 -18 1 92.88 280 SER B C 1
ATOM 5048 O O . SER B 1 280 ? 16.328 -8.734 -17.953 1 92.88 280 SER B O 1
ATOM 5050 N N . ARG B 1 281 ? 16.891 -6.762 -16.938 1 96.38 281 ARG B N 1
ATOM 5051 C CA . ARG B 1 281 ? 17.156 -7.352 -15.625 1 96.38 281 ARG B CA 1
ATOM 5052 C C . ARG B 1 281 ? 18.203 -8.453 -15.727 1 96.38 281 ARG B C 1
ATOM 5054 O O . ARG B 1 281 ? 18.156 -9.438 -14.984 1 96.38 281 ARG B O 1
ATOM 5061 N N . ALA B 1 282 ? 19.109 -8.367 -16.656 1 97.44 282 ALA B N 1
ATOM 5062 C CA . ALA B 1 282 ? 20.094 -9.398 -16.969 1 97.44 282 ALA B CA 1
ATOM 5063 C C . ALA B 1 282 ? 21.172 -9.469 -15.875 1 97.44 282 ALA B C 1
ATOM 5065 O O . ALA B 1 282 ? 21.656 -8.438 -15.414 1 97.44 282 ALA B O 1
ATOM 5066 N N . VAL B 1 283 ? 21.469 -10.625 -15.469 1 98.31 283 VAL B N 1
ATOM 5067 C CA . VAL B 1 283 ? 22.562 -10.914 -14.555 1 98.31 283 VAL B CA 1
ATOM 5068 C C . VAL B 1 283 ? 23.422 -12.047 -15.109 1 98.31 283 VAL B C 1
ATOM 5070 O O . VAL B 1 283 ? 22.891 -13.055 -15.586 1 98.31 283 VAL B O 1
ATOM 5073 N N . LEU B 1 284 ? 24.719 -11.859 -15.164 1 98.25 284 LEU B N 1
ATOM 5074 C CA . LEU B 1 284 ? 25.672 -12.898 -15.562 1 98.25 284 LEU B CA 1
ATOM 5075 C C . LEU B 1 284 ? 26.031 -13.789 -14.383 1 98.25 284 LEU B C 1
ATOM 5077 O O . LEU B 1 284 ? 26.406 -13.289 -13.312 1 98.25 284 LEU B O 1
ATOM 5081 N N . ILE B 1 285 ? 25.859 -15.031 -14.594 1 97.94 285 ILE B N 1
ATOM 5082 C CA . ILE B 1 285 ? 26.328 -16.016 -13.633 1 97.94 285 ILE B CA 1
ATOM 5083 C C . ILE B 1 285 ? 27.625 -16.656 -14.133 1 97.94 285 ILE B C 1
ATOM 5085 O O . ILE B 1 285 ? 27.641 -17.328 -15.164 1 97.94 285 ILE B O 1
ATOM 5089 N N . HIS B 1 286 ? 28.656 -16.406 -13.438 1 98.12 286 HIS B N 1
ATOM 5090 C CA . HIS B 1 286 ? 29.953 -17 -13.742 1 98.12 286 HIS B CA 1
ATOM 5091 C C . HIS B 1 286 ? 30.25 -18.172 -12.805 1 98.12 286 HIS B C 1
ATOM 5093 O O . HIS B 1 286 ? 30.562 -17.969 -11.625 1 98.12 286 HIS B O 1
ATOM 5099 N N . ILE B 1 287 ? 30.141 -19.344 -13.344 1 97.25 287 ILE B N 1
ATOM 5100 C CA . ILE B 1 287 ? 30.375 -20.547 -12.57 1 97.25 287 ILE B CA 1
ATOM 5101 C C . ILE B 1 287 ? 31.859 -20.922 -12.641 1 97.25 287 ILE B C 1
ATOM 5103 O O . ILE B 1 287 ? 32.438 -21.047 -13.727 1 97.25 287 ILE B O 1
ATOM 5107 N N . GLN B 1 288 ? 32.406 -20.984 -11.477 1 95.88 288 GLN B N 1
ATOM 5108 C CA . GLN B 1 288 ? 33.812 -21.359 -11.336 1 95.88 288 GLN B CA 1
ATOM 5109 C C . GLN B 1 288 ? 33.969 -22.531 -10.367 1 95.88 288 GLN B C 1
ATOM 5111 O O . GLN B 1 288 ? 33 -23.125 -9.938 1 95.88 288 GLN B O 1
ATOM 5116 N N . ALA B 1 289 ? 35.375 -22.859 -10.141 1 92.31 289 ALA B N 1
ATOM 5117 C CA . ALA B 1 289 ? 35.656 -23.969 -9.227 1 92.31 289 ALA B CA 1
ATOM 5118 C C . ALA B 1 289 ? 35.188 -23.641 -7.812 1 92.31 289 ALA B C 1
ATOM 5120 O O . ALA B 1 289 ? 35.719 -22.719 -7.176 1 92.31 289 ALA B O 1
ATOM 5121 N N . ASN B 1 290 ? 34.125 -24.156 -7.312 1 93.81 290 ASN B N 1
ATOM 5122 C CA . ASN B 1 290 ? 33.594 -24.109 -5.961 1 93.81 290 ASN B CA 1
ATOM 5123 C C . ASN B 1 290 ? 32.906 -22.766 -5.676 1 93.81 290 ASN B C 1
ATOM 5125 O O . ASN B 1 290 ? 32.781 -22.375 -4.52 1 93.81 290 ASN B O 1
ATOM 5129 N N . SER B 1 291 ? 32.656 -22 -6.777 1 96.44 291 SER B N 1
ATOM 5130 C CA . SER B 1 291 ? 32.062 -20.703 -6.52 1 96.44 291 SER B CA 1
ATOM 5131 C C . SER B 1 291 ? 31.156 -20.266 -7.684 1 96.44 291 SER B C 1
ATOM 5133 O O . SER B 1 291 ? 31.25 -20.828 -8.781 1 96.44 291 SER B O 1
ATOM 5135 N N . LEU B 1 292 ? 30.328 -19.375 -7.371 1 96.31 292 LEU B N 1
ATOM 5136 C CA . LEU B 1 292 ? 29.438 -18.688 -8.305 1 96.31 292 LEU B CA 1
ATOM 5137 C C . LEU B 1 292 ? 29.562 -17.188 -8.148 1 96.31 292 LEU B C 1
ATOM 5139 O O . LEU B 1 292 ? 29.469 -16.656 -7.035 1 96.31 292 LEU B O 1
ATOM 5143 N N . THR B 1 293 ? 29.891 -16.484 -9.258 1 98.31 293 THR B N 1
ATOM 5144 C CA . THR B 1 293 ? 29.922 -15.031 -9.211 1 98.31 293 THR B CA 1
ATOM 5145 C C . THR B 1 293 ? 28.75 -14.445 -9.977 1 98.31 293 THR B C 1
ATOM 5147 O O . THR B 1 293 ? 28.516 -14.797 -11.141 1 98.31 293 THR B O 1
ATOM 5150 N N . LEU B 1 294 ? 27.969 -13.656 -9.328 1 98.75 294 LEU B N 1
ATOM 5151 C CA . LEU B 1 294 ? 26.891 -12.898 -9.961 1 98.75 294 LEU B CA 1
ATOM 5152 C C . LEU B 1 294 ? 27.391 -11.523 -10.406 1 98.75 294 LEU B C 1
ATOM 5154 O O . LEU B 1 294 ? 28.047 -10.828 -9.641 1 98.75 294 LEU B O 1
ATOM 5158 N N . ILE B 1 295 ? 27.062 -11.141 -11.656 1 98.56 295 ILE B N 1
ATOM 5159 C CA . ILE B 1 295 ? 27.531 -9.867 -12.188 1 98.56 295 ILE B CA 1
ATOM 5160 C C . ILE B 1 295 ? 26.391 -9.172 -12.93 1 98.56 295 ILE B C 1
ATOM 5162 O O . ILE B 1 295 ? 25.688 -9.789 -13.734 1 98.56 295 ILE B O 1
ATOM 5166 N N . ALA B 1 296 ? 26.172 -7.93 -12.648 1 98.19 296 ALA B N 1
ATOM 5167 C CA . ALA B 1 296 ? 25.172 -7.121 -13.352 1 98.19 296 ALA B CA 1
ATOM 5168 C C . ALA B 1 296 ? 25.766 -5.77 -13.758 1 98.19 296 ALA B C 1
ATOM 5170 O O . ALA B 1 296 ? 26.672 -5.262 -13.109 1 98.19 296 ALA B O 1
ATOM 5171 N N . ASN B 1 297 ? 25.297 -5.25 -14.789 1 96.88 297 ASN B N 1
ATOM 5172 C CA . ASN B 1 297 ? 25.625 -3.904 -15.242 1 96.88 297 ASN B CA 1
ATOM 5173 C C . ASN B 1 297 ? 24.438 -3.246 -15.945 1 96.88 297 ASN B C 1
ATOM 5175 O O . ASN B 1 297 ? 23.453 -3.916 -16.266 1 96.88 297 ASN B O 1
ATOM 5179 N N . ASN B 1 298 ? 24.484 -1.929 -16.047 1 96 298 ASN B N 1
ATOM 5180 C CA . ASN B 1 298 ? 23.391 -1.209 -16.703 1 96 298 ASN B CA 1
ATOM 5181 C C . ASN B 1 298 ? 23.922 -0.139 -17.656 1 96 298 ASN B C 1
ATOM 5183 O O . ASN B 1 298 ? 25.125 -0.066 -17.906 1 96 298 ASN B O 1
ATOM 5187 N N . GLN B 1 299 ? 23.062 0.552 -18.25 1 93.5 299 GLN B N 1
ATOM 5188 C CA . GLN B 1 299 ? 23.406 1.501 -19.312 1 93.5 299 GLN B CA 1
ATOM 5189 C C . GLN B 1 299 ? 24.141 2.713 -18.734 1 93.5 299 GLN B C 1
ATOM 5191 O O . GLN B 1 299 ? 24.781 3.465 -19.469 1 93.5 299 GLN B O 1
ATOM 5196 N N . GLU B 1 300 ? 24.094 2.967 -17.453 1 92.44 300 GLU B N 1
ATOM 5197 C CA . GLU B 1 300 ? 24.734 4.098 -16.797 1 92.44 300 GLU B CA 1
ATOM 5198 C C . GLU B 1 300 ? 26.172 3.754 -16.391 1 92.44 300 GLU B C 1
ATOM 5200 O O . GLU B 1 300 ? 26.781 4.465 -15.586 1 92.44 300 GLU B O 1
ATOM 5205 N N . GLN B 1 301 ? 26.672 2.602 -16.875 1 92.12 301 GLN B N 1
ATOM 5206 C CA . GLN B 1 301 ? 28.016 2.117 -16.594 1 92.12 301 GLN B CA 1
ATOM 5207 C C . GLN B 1 301 ? 28.172 1.775 -15.117 1 92.12 301 GLN B C 1
ATOM 5209 O O . GLN B 1 301 ? 29.234 2.012 -14.531 1 92.12 301 GLN B O 1
ATOM 5214 N N . GLU B 1 302 ? 27.125 1.412 -14.531 1 97.5 302 GLU B N 1
ATOM 5215 C CA . GLU B 1 302 ? 27.156 0.878 -13.18 1 97.5 302 GLU B CA 1
ATOM 5216 C C . GLU B 1 302 ? 27.297 -0.643 -13.188 1 97.5 302 GLU B C 1
ATOM 5218 O O . GLU B 1 302 ? 26.938 -1.296 -14.172 1 97.5 302 GLU B O 1
ATOM 5223 N N . GLU B 1 303 ? 27.844 -1.136 -12.062 1 97.5 303 GLU B N 1
ATOM 5224 C CA . GLU B 1 303 ? 28.109 -2.57 -12.016 1 97.5 303 GLU B CA 1
ATOM 5225 C C . GLU B 1 303 ? 27.969 -3.111 -10.594 1 97.5 303 GLU B C 1
ATOM 5227 O O . GLU B 1 303 ? 28.188 -2.389 -9.625 1 97.5 303 GLU B O 1
ATOM 5232 N N . ALA B 1 304 ? 27.594 -4.312 -10.5 1 98.5 304 ALA B N 1
ATOM 5233 C CA . ALA B 1 304 ? 27.531 -5.047 -9.242 1 98.5 304 ALA B CA 1
ATOM 5234 C C . ALA B 1 304 ? 28.062 -6.469 -9.406 1 98.5 304 ALA B C 1
ATOM 5236 O O . ALA B 1 304 ? 27.859 -7.098 -10.445 1 98.5 304 ALA B O 1
ATOM 5237 N N . SER B 1 305 ? 28.688 -6.957 -8.422 1 98.62 305 SER B N 1
ATOM 5238 C CA . SER B 1 305 ? 29.156 -8.336 -8.438 1 98.62 305 SER B CA 1
ATOM 5239 C C . SER B 1 305 ? 29.234 -8.906 -7.023 1 98.62 305 SER B C 1
ATOM 5241 O O . SER B 1 305 ? 29.422 -8.164 -6.059 1 98.62 305 SER B O 1
ATOM 5243 N N . GLU B 1 306 ? 29.109 -10.148 -6.898 1 98.56 306 GLU B N 1
ATOM 5244 C CA . GLU B 1 306 ? 29.203 -10.844 -5.621 1 98.56 306 GLU B CA 1
ATOM 5245 C C . GLU B 1 306 ? 29.656 -12.289 -5.82 1 98.56 306 GLU B C 1
ATOM 5247 O O . GLU B 1 306 ? 29.109 -13 -6.672 1 98.56 306 GLU B O 1
ATOM 5252 N N . LEU B 1 307 ? 30.625 -12.648 -5.078 1 98.12 307 LEU B N 1
ATOM 5253 C CA . LEU B 1 307 ? 31.125 -14.016 -5.09 1 98.12 307 LEU B CA 1
ATOM 5254 C C . LEU B 1 307 ? 30.422 -14.859 -4.027 1 98.12 307 LEU B C 1
ATOM 5256 O O . LEU B 1 307 ? 30.375 -14.469 -2.859 1 98.12 307 LEU B O 1
ATOM 5260 N N . LEU B 1 308 ? 29.875 -15.969 -4.445 1 98.06 308 LEU B N 1
ATOM 5261 C CA . LEU B 1 308 ? 29.203 -16.906 -3.551 1 98.06 308 LEU B CA 1
ATOM 5262 C C . LEU B 1 308 ? 29.906 -18.25 -3.533 1 98.06 308 LEU B C 1
ATOM 5264 O O . LEU B 1 308 ? 30.359 -18.734 -4.574 1 98.06 308 LEU B O 1
ATOM 5268 N N . GLU B 1 309 ? 30 -18.781 -2.354 1 97.25 309 GLU B N 1
ATOM 5269 C CA . GLU B 1 309 ? 30.469 -20.156 -2.262 1 97.25 309 GLU B CA 1
ATOM 5270 C C . GLU B 1 309 ? 29.375 -21.141 -2.67 1 97.25 309 GLU B C 1
ATOM 5272 O O . GLU B 1 309 ? 28.203 -20.984 -2.287 1 97.25 309 GLU B O 1
ATOM 5277 N N . ALA B 1 310 ? 29.781 -22.078 -3.51 1 97.25 310 ALA B N 1
ATOM 5278 C CA . ALA B 1 310 ? 28.844 -23.094 -3.965 1 97.25 310 ALA B CA 1
ATOM 5279 C C . ALA B 1 310 ? 29.547 -24.391 -4.34 1 97.25 310 ALA B C 1
ATOM 5281 O O . ALA B 1 310 ? 30.75 -24.391 -4.605 1 97.25 310 ALA B O 1
ATOM 5282 N N . HIS B 1 311 ? 28.844 -25.453 -4.215 1 97.56 311 HIS B N 1
ATOM 5283 C CA . HIS B 1 311 ? 29.344 -26.719 -4.77 1 97.56 311 HIS B CA 1
ATOM 5284 C C . HIS B 1 311 ? 29.094 -26.781 -6.27 1 97.56 311 HIS B C 1
ATOM 5286 O O . HIS B 1 311 ? 27.953 -26.656 -6.727 1 97.56 311 HIS B O 1
ATOM 5292 N N . VAL B 1 312 ? 30.203 -26.906 -6.988 1 97 312 VAL B N 1
ATOM 5293 C CA . VAL B 1 312 ? 30.109 -26.906 -8.445 1 97 312 VAL B CA 1
ATOM 5294 C C . VAL B 1 312 ? 30.609 -28.25 -8.992 1 97 312 VAL B C 1
ATOM 5296 O O . VAL B 1 312 ? 31.656 -28.734 -8.578 1 97 312 VAL B O 1
ATOM 5299 N N . ASP B 1 313 ? 29.828 -28.828 -9.781 1 96 313 ASP B N 1
ATOM 5300 C CA . ASP B 1 313 ? 30.234 -29.984 -10.578 1 96 313 ASP B CA 1
ATOM 5301 C C . ASP B 1 313 ? 30.188 -29.656 -12.07 1 96 313 ASP B C 1
ATOM 5303 O O . ASP B 1 313 ? 29.125 -29.359 -12.625 1 96 313 ASP B O 1
ATOM 5307 N N . GLY B 1 314 ? 31.438 -29.781 -12.719 1 93.88 314 GLY B N 1
ATOM 5308 C CA . GLY B 1 314 ? 31.547 -29.453 -14.125 1 93.88 314 GLY B CA 1
ATOM 5309 C C . GLY B 1 314 ? 32.562 -28.344 -14.398 1 93.88 314 GLY B C 1
ATOM 5310 O O . GLY B 1 314 ? 33.25 -27.891 -13.492 1 93.88 314 GLY B O 1
ATOM 5311 N N . HIS B 1 315 ? 32.594 -27.844 -15.648 1 92.81 315 HIS B N 1
ATOM 5312 C CA . HIS B 1 315 ? 33.562 -26.844 -16.094 1 92.81 315 HIS B CA 1
ATOM 5313 C C . HIS B 1 315 ? 33.031 -25.438 -15.914 1 92.81 315 HIS B C 1
ATOM 5315 O O . HIS B 1 315 ? 31.828 -25.25 -15.703 1 92.81 315 HIS B O 1
ATOM 5321 N N . GLU B 1 316 ? 33.906 -24.547 -16.047 1 95.81 316 GLU B N 1
ATOM 5322 C CA . GLU B 1 316 ? 33.562 -23.125 -15.969 1 95.81 316 GLU B CA 1
ATOM 5323 C C . GLU B 1 316 ? 32.531 -22.734 -17.016 1 95.81 316 GLU B C 1
ATOM 5325 O O . GLU B 1 316 ? 32.594 -23.219 -18.156 1 95.81 316 GLU B O 1
ATOM 5330 N N . LEU B 1 317 ? 31.578 -21.891 -16.625 1 96.19 317 LEU B N 1
ATOM 5331 C CA . LEU B 1 317 ? 30.531 -21.422 -17.531 1 96.19 317 LEU B CA 1
ATOM 5332 C C . LEU B 1 317 ? 30.078 -20.016 -17.188 1 96.19 317 LEU B C 1
ATOM 5334 O O . LEU B 1 317 ? 29.938 -19.688 -16 1 96.19 317 LEU B O 1
ATOM 5338 N N . LYS B 1 318 ? 29.938 -19.188 -18.172 1 97.12 318 LYS B N 1
ATOM 5339 C CA . LYS B 1 318 ? 29.297 -17.875 -18.047 1 97.12 318 LYS B CA 1
ATOM 5340 C C . LYS B 1 318 ? 27.938 -17.859 -18.75 1 97.12 318 LYS B C 1
ATOM 5342 O O . LYS B 1 318 ? 27.859 -18 -19.969 1 97.12 318 LYS B O 1
ATOM 5347 N N . ILE B 1 319 ? 26.953 -17.672 -18 1 97.06 319 ILE B N 1
ATOM 5348 C CA . ILE B 1 319 ? 25.609 -17.766 -18.578 1 97.06 319 ILE B CA 1
ATOM 5349 C C . ILE B 1 319 ? 24.75 -16.609 -18.078 1 97.06 319 ILE B C 1
ATOM 5351 O O . ILE B 1 319 ? 24.781 -16.266 -16.891 1 97.06 319 ILE B O 1
ATOM 5355 N N . GLY B 1 320 ? 24.031 -15.945 -18.953 1 97.62 320 GLY B N 1
ATOM 5356 C CA . GLY B 1 320 ? 23.156 -14.836 -18.609 1 97.62 320 GLY B CA 1
ATOM 5357 C C . GLY B 1 320 ? 21.734 -15.273 -18.312 1 97.62 320 GLY B C 1
ATOM 5358 O O . GLY B 1 320 ? 21.188 -16.141 -19 1 97.62 320 GLY B O 1
ATOM 5359 N N . ILE B 1 321 ? 21.172 -14.617 -17.297 1 97.75 321 ILE B N 1
ATOM 5360 C CA . ILE B 1 321 ? 19.781 -14.945 -16.969 1 97.75 321 ILE B CA 1
ATOM 5361 C C . ILE B 1 321 ? 19.016 -13.664 -16.641 1 97.75 321 ILE B C 1
ATOM 5363 O O . ILE B 1 321 ? 19.625 -12.633 -16.328 1 97.75 321 ILE B O 1
ATOM 5367 N N . ASN B 1 322 ? 17.719 -13.695 -16.812 1 97.5 322 ASN B N 1
ATOM 5368 C CA . ASN B 1 322 ? 16.828 -12.695 -16.219 1 97.5 322 ASN B CA 1
ATOM 5369 C C . ASN B 1 322 ? 16.688 -12.875 -14.719 1 97.5 322 ASN B C 1
ATOM 5371 O O . ASN B 1 322 ? 16.156 -13.891 -14.258 1 97.5 322 ASN B O 1
ATOM 5375 N N . ALA B 1 323 ? 17.141 -11.945 -13.961 1 98.19 323 ALA B N 1
ATOM 5376 C CA . ALA B 1 323 ? 17.156 -12.062 -12.5 1 98.19 323 ALA B CA 1
ATOM 5377 C C . ALA B 1 323 ? 15.742 -12.281 -11.961 1 98.19 323 ALA B C 1
ATOM 5379 O O . ALA B 1 323 ? 15.555 -13.023 -10.992 1 98.19 323 ALA B O 1
ATOM 5380 N N . GLY B 1 324 ? 14.758 -11.672 -12.539 1 97.88 324 GLY B N 1
ATOM 5381 C CA . GLY B 1 324 ? 13.383 -11.828 -12.102 1 97.88 324 GLY B CA 1
ATOM 5382 C C . GLY B 1 324 ? 12.891 -13.258 -12.18 1 97.88 324 GLY B C 1
ATOM 5383 O O . GLY B 1 324 ? 12.18 -13.727 -11.289 1 97.88 324 GLY B O 1
ATOM 5384 N N . TYR B 1 325 ? 13.281 -13.93 -13.227 1 97.94 325 TYR B N 1
ATOM 5385 C CA . TYR B 1 325 ? 12.852 -15.312 -13.406 1 97.94 325 TYR B CA 1
ATOM 5386 C C . TYR B 1 325 ? 13.391 -16.203 -12.289 1 97.94 325 TYR B C 1
ATOM 5388 O O . TYR B 1 325 ? 12.648 -17.016 -11.719 1 97.94 325 TYR B O 1
ATOM 5396 N N . LEU B 1 326 ? 14.633 -16.016 -12.016 1 98.5 326 LEU B N 1
ATOM 5397 C CA . LEU B 1 326 ? 15.242 -16.859 -10.992 1 98.5 326 LEU B CA 1
ATOM 5398 C C . LEU B 1 326 ? 14.719 -16.484 -9.602 1 98.5 326 LEU B C 1
ATOM 5400 O O . LEU B 1 326 ? 14.453 -17.359 -8.781 1 98.5 326 LEU B O 1
ATOM 5404 N N . LEU B 1 327 ? 14.57 -15.211 -9.344 1 98.44 327 LEU B N 1
ATOM 5405 C CA . LEU B 1 327 ? 14.062 -14.758 -8.055 1 98.44 327 LEU B CA 1
ATOM 5406 C C . LEU B 1 327 ? 12.656 -15.289 -7.805 1 98.44 327 LEU B C 1
ATOM 5408 O O . LEU B 1 327 ? 12.312 -15.648 -6.676 1 98.44 327 LEU B O 1
ATOM 5412 N N . ASP B 1 328 ? 11.852 -15.297 -8.789 1 97.56 328 ASP B N 1
ATOM 5413 C CA . ASP B 1 328 ? 10.484 -15.781 -8.648 1 97.56 328 ASP B CA 1
ATOM 5414 C C . ASP B 1 328 ? 10.461 -17.219 -8.109 1 97.56 328 ASP B C 1
ATOM 5416 O O . ASP B 1 328 ? 9.742 -17.516 -7.156 1 97.56 328 ASP B O 1
ATOM 5420 N N . VAL B 1 329 ? 11.25 -18.109 -8.742 1 97.69 329 VAL B N 1
ATOM 5421 C CA . VAL B 1 329 ? 11.203 -19.516 -8.328 1 97.69 329 VAL B CA 1
ATOM 5422 C C . VAL B 1 329 ? 11.844 -19.672 -6.949 1 97.69 329 VAL B C 1
ATOM 5424 O O . VAL B 1 329 ? 11.406 -20.484 -6.145 1 97.69 329 VAL B O 1
ATOM 5427 N N . LEU B 1 330 ? 12.852 -18.875 -6.676 1 97.88 330 LEU B N 1
ATOM 5428 C CA . LEU B 1 330 ? 13.523 -18.969 -5.379 1 97.88 330 LEU B CA 1
ATOM 5429 C C . LEU B 1 330 ? 12.562 -18.594 -4.254 1 97.88 330 LEU B C 1
ATOM 5431 O O . LEU B 1 330 ? 12.758 -19 -3.107 1 97.88 330 LEU B O 1
ATOM 5435 N N . ALA B 1 331 ? 11.578 -17.828 -4.559 1 95.69 331 ALA B N 1
ATOM 5436 C CA . ALA B 1 331 ? 10.594 -17.406 -3.562 1 95.69 331 ALA B CA 1
ATOM 5437 C C . ALA B 1 331 ? 9.68 -18.578 -3.18 1 95.69 331 ALA B C 1
ATOM 5439 O O . ALA B 1 331 ? 9.062 -18.562 -2.111 1 95.69 331 ALA B O 1
ATOM 5440 N N . TYR B 1 332 ? 9.602 -19.609 -3.984 1 93.12 332 TYR B N 1
ATOM 5441 C CA . TYR B 1 332 ? 8.617 -20.656 -3.742 1 93.12 332 TYR B CA 1
ATOM 5442 C C . TYR B 1 332 ? 9.297 -21.984 -3.422 1 93.12 332 TYR B C 1
ATOM 5444 O O . TYR B 1 332 ? 8.648 -22.922 -2.955 1 93.12 332 TYR B O 1
ATOM 5452 N N . LEU B 1 333 ? 10.602 -22.047 -3.654 1 96.44 333 LEU B N 1
ATOM 5453 C CA . LEU B 1 333 ? 11.336 -23.234 -3.27 1 96.44 333 LEU B CA 1
ATOM 5454 C C . LEU B 1 333 ? 11.484 -23.328 -1.754 1 96.44 333 LEU B C 1
ATOM 5456 O O . LEU B 1 333 ? 11.578 -22.297 -1.076 1 96.44 333 LEU B O 1
ATOM 5460 N N . PRO B 1 334 ? 11.445 -24.531 -1.247 1 95.06 334 PRO B N 1
ATOM 5461 C CA . PRO B 1 334 ? 11.68 -24.672 0.192 1 95.06 334 PRO B CA 1
ATOM 5462 C C . PRO B 1 334 ? 13.102 -24.281 0.603 1 95.06 334 PRO B C 1
ATOM 5464 O O . PRO B 1 334 ? 13.984 -24.188 -0.25 1 95.06 334 PRO B O 1
ATOM 5467 N N . ASP B 1 335 ? 13.227 -24.125 1.872 1 95.25 335 ASP B N 1
ATOM 5468 C CA . ASP B 1 335 ? 14.547 -23.844 2.422 1 95.25 335 ASP B CA 1
ATOM 5469 C C . ASP B 1 335 ? 15.5 -25.016 2.168 1 95.25 335 ASP B C 1
ATOM 5471 O O . ASP B 1 335 ? 15.086 -26.172 2.156 1 95.25 335 ASP B O 1
ATOM 5475 N N . GLY B 1 336 ? 16.75 -24.594 1.996 1 97.12 336 GLY B N 1
ATOM 5476 C CA . GLY B 1 336 ? 17.766 -25.609 1.756 1 97.12 336 GLY B CA 1
ATOM 5477 C C . GLY B 1 336 ? 18.562 -25.375 0.482 1 97.12 336 GLY B C 1
ATOM 5478 O O . GLY B 1 336 ? 18.719 -24.234 0.051 1 97.12 336 GLY B O 1
ATOM 5479 N N . LEU B 1 337 ? 19.047 -26.5 -0.099 1 97.88 337 LEU B N 1
ATOM 5480 C CA . LEU B 1 337 ? 19.922 -26.391 -1.263 1 97.88 337 LEU B CA 1
ATOM 5481 C C . LEU B 1 337 ? 19.109 -26.406 -2.555 1 97.88 337 LEU B C 1
ATOM 5483 O O . LEU B 1 337 ? 18.141 -27.172 -2.672 1 97.88 337 LEU B O 1
ATOM 5487 N N . VAL B 1 338 ? 19.516 -25.625 -3.43 1 98.06 338 VAL B N 1
ATOM 5488 C CA . VAL B 1 338 ? 18.969 -25.578 -4.781 1 98.06 338 VAL B CA 1
ATOM 5489 C C . VAL B 1 338 ? 20.016 -26.016 -5.785 1 98.06 338 VAL B C 1
ATOM 5491 O O . VAL B 1 338 ? 21.203 -25.672 -5.652 1 98.06 338 VAL B O 1
ATOM 5494 N N . ARG B 1 339 ? 19.594 -26.766 -6.707 1 98.25 339 ARG B N 1
ATOM 5495 C CA . ARG B 1 339 ? 20.469 -27.234 -7.777 1 98.25 339 ARG B CA 1
ATOM 5496 C C . ARG B 1 339 ? 20.156 -26.516 -9.086 1 98.25 339 ARG B C 1
ATOM 5498 O O . ARG B 1 339 ? 19.016 -26.516 -9.555 1 98.25 339 ARG B O 1
ATOM 5505 N N . LEU B 1 340 ? 21.141 -25.812 -9.625 1 98.31 340 LEU B N 1
ATOM 5506 C CA . LEU B 1 340 ? 21.109 -25.266 -10.977 1 98.31 340 LEU B CA 1
ATOM 5507 C C . LEU B 1 340 ? 21.859 -26.156 -11.953 1 98.31 340 LEU B C 1
ATOM 5509 O O . LEU B 1 340 ? 23.078 -26.312 -11.828 1 98.31 340 LEU B O 1
ATOM 5513 N N . SER B 1 341 ? 21.172 -26.719 -12.898 1 98.06 341 SER B N 1
ATOM 5514 C CA . SER B 1 341 ? 21.781 -27.609 -13.875 1 98.06 341 SER B CA 1
ATOM 5515 C C . SER B 1 341 ? 21.844 -26.953 -15.258 1 98.06 341 SER B C 1
ATOM 5517 O O . SER B 1 341 ? 20.859 -26.375 -15.711 1 98.06 341 SER B O 1
ATOM 5519 N N . MET B 1 342 ? 23.031 -27.016 -15.828 1 96.56 342 MET B N 1
ATOM 5520 C CA . MET B 1 342 ? 23.266 -26.359 -17.109 1 96.56 342 MET B CA 1
ATOM 5521 C C . MET B 1 342 ? 24.156 -27.203 -18 1 96.56 342 MET B C 1
ATOM 5523 O O . MET B 1 342 ? 24.766 -28.172 -17.547 1 96.56 342 MET B O 1
ATOM 5527 N N . SER B 1 343 ? 24.172 -26.875 -19.266 1 95.75 343 SER B N 1
ATOM 5528 C CA . SER B 1 343 ? 25.109 -27.5 -20.219 1 95.75 343 SER B CA 1
ATOM 5529 C C . SER B 1 343 ? 25.906 -26.438 -20.953 1 95.75 343 SER B C 1
ATOM 5531 O O . SER B 1 343 ? 27.047 -26.141 -20.578 1 95.75 343 SER B O 1
ATOM 5533 N N . THR B 1 344 ? 25.219 -25.719 -21.938 1 93.81 344 THR B N 1
ATOM 5534 C CA . THR B 1 344 ? 25.859 -24.641 -22.672 1 93.81 344 THR B CA 1
ATOM 5535 C C . THR B 1 344 ? 25.125 -23.312 -22.422 1 93.81 344 THR B C 1
ATOM 5537 O O . THR B 1 344 ? 24.094 -23.297 -21.75 1 93.81 344 THR B O 1
ATOM 5540 N N . THR B 1 345 ? 25.719 -22.266 -22.984 1 94.44 345 THR B N 1
ATOM 5541 C CA . THR B 1 345 ? 25.219 -20.938 -22.688 1 94.44 345 THR B CA 1
ATOM 5542 C C . THR B 1 345 ? 23.906 -20.672 -23.422 1 94.44 345 THR B C 1
ATOM 5544 O O . THR B 1 345 ? 23.203 -19.703 -23.125 1 94.44 345 THR B O 1
ATOM 5547 N N . ASP B 1 346 ? 23.547 -21.484 -24.328 1 93.94 346 ASP B N 1
ATOM 5548 C CA . ASP B 1 346 ? 22.359 -21.25 -25.141 1 93.94 346 ASP B CA 1
ATOM 5549 C C . ASP B 1 346 ? 21.266 -22.266 -24.781 1 93.94 346 ASP B C 1
ATOM 5551 O O . ASP B 1 346 ? 20.188 -22.25 -25.391 1 93.94 346 ASP B O 1
ATOM 5555 N N . LYS B 1 347 ? 21.562 -23.094 -23.797 1 95.19 347 LYS B N 1
ATOM 5556 C CA . LYS B 1 347 ? 20.578 -24.109 -23.391 1 95.19 347 LYS B CA 1
ATOM 5557 C C . LYS B 1 347 ? 19.922 -23.719 -22.062 1 95.19 347 LYS B C 1
ATOM 5559 O O . LYS B 1 347 ? 20.531 -23.047 -21.234 1 95.19 347 LYS B O 1
ATOM 5564 N N . SER B 1 348 ? 18.781 -24.234 -21.875 1 96.81 348 SER B N 1
ATOM 5565 C CA . SER B 1 348 ? 17.969 -23.891 -20.719 1 96.81 348 SER B CA 1
ATOM 5566 C C . SER B 1 348 ? 18.641 -24.328 -19.422 1 96.81 348 SER B C 1
ATOM 5568 O O . SER B 1 348 ? 19.406 -25.297 -19.406 1 96.81 348 SER B O 1
ATOM 5570 N N . ILE B 1 349 ? 18.328 -23.609 -18.391 1 97.75 349 ILE B N 1
ATOM 5571 C CA . ILE B 1 349 ? 18.797 -23.906 -17.031 1 97.75 349 ILE B CA 1
ATOM 5572 C C . ILE B 1 349 ? 17.688 -24.609 -16.266 1 97.75 349 ILE B C 1
ATOM 5574 O O . ILE B 1 349 ? 16.531 -24.156 -16.266 1 97.75 349 ILE B O 1
ATOM 5578 N N . LEU B 1 350 ? 18.016 -25.719 -15.648 1 98.56 350 LEU B N 1
ATOM 5579 C CA . LEU B 1 350 ? 17.062 -26.422 -14.789 1 98.56 350 LEU B CA 1
ATOM 5580 C C . LEU B 1 350 ? 17.312 -26.094 -13.32 1 98.56 350 LEU B C 1
ATOM 5582 O O . LEU B 1 350 ? 18.422 -26.234 -12.828 1 98.56 350 LEU B O 1
ATOM 5586 N N . VAL B 1 351 ? 16.312 -25.594 -12.641 1 98.5 351 VAL B N 1
ATOM 5587 C CA . VAL B 1 351 ? 16.375 -25.25 -11.227 1 98.5 351 VAL B CA 1
ATOM 5588 C C . VAL B 1 351 ? 15.539 -26.234 -10.414 1 98.5 351 VAL B C 1
ATOM 5590 O O . VAL B 1 351 ? 14.344 -26.391 -10.664 1 98.5 351 VAL B O 1
ATOM 5593 N N . GLU B 1 352 ? 16.125 -26.875 -9.43 1 97.88 352 GLU B N 1
ATOM 5594 C CA . GLU B 1 352 ? 15.445 -27.875 -8.594 1 97.88 352 GLU B CA 1
ATOM 5595 C C . GLU B 1 352 ? 15.844 -27.719 -7.129 1 97.88 352 GLU B C 1
ATOM 5597 O O . GLU B 1 352 ? 16.938 -27.25 -6.824 1 97.88 352 GLU B O 1
ATOM 5602 N N . SER B 1 353 ? 14.938 -28.062 -6.293 1 96.69 353 SER B N 1
ATOM 5603 C CA . SER B 1 353 ? 15.242 -28.172 -4.871 1 96.69 353 SER B CA 1
ATOM 5604 C C . SER B 1 353 ? 15.664 -29.578 -4.504 1 96.69 353 SER B C 1
ATOM 5606 O O . SER B 1 353 ? 15.109 -30.562 -5.023 1 96.69 353 SER B O 1
ATOM 5608 N N . LEU B 1 354 ? 16.562 -29.719 -3.58 1 96 354 LEU B N 1
ATOM 5609 C CA . LEU B 1 354 ? 16.922 -31.047 -3.09 1 96 354 LEU B CA 1
ATOM 5610 C C . LEU B 1 354 ? 15.906 -31.562 -2.086 1 96 354 LEU B C 1
ATOM 5612 O O . LEU B 1 354 ? 15.906 -32.75 -1.742 1 96 354 LEU B O 1
ATOM 5616 N N . GLN B 1 355 ? 15.055 -30.641 -1.626 1 94.19 355 GLN B N 1
ATOM 5617 C CA . GLN B 1 355 ? 14.062 -30.969 -0.608 1 94.19 355 GLN B CA 1
ATOM 5618 C C . GLN B 1 355 ? 12.719 -31.328 -1.243 1 94.19 355 GLN B C 1
ATOM 5620 O O . GLN B 1 355 ? 11.82 -31.828 -0.564 1 94.19 355 GLN B O 1
ATOM 5625 N N . ASP B 1 356 ? 12.547 -31.062 -2.541 1 93.94 356 ASP B N 1
ATOM 5626 C CA . ASP B 1 356 ? 11.289 -31.312 -3.242 1 93.94 356 ASP B CA 1
ATOM 5627 C C . ASP B 1 356 ? 11.539 -31.797 -4.664 1 93.94 356 ASP B C 1
ATOM 5629 O O . ASP B 1 356 ? 11.727 -31 -5.582 1 93.94 356 ASP B O 1
ATOM 5633 N N . ALA B 1 357 ? 11.422 -33.062 -4.91 1 94.12 357 ALA B N 1
ATOM 5634 C CA . ALA B 1 357 ? 11.719 -33.688 -6.199 1 94.12 357 ALA B CA 1
ATOM 5635 C C . ALA B 1 357 ? 10.57 -33.5 -7.184 1 94.12 357 ALA B C 1
ATOM 5637 O O . ALA B 1 357 ? 10.719 -33.75 -8.383 1 94.12 357 ALA B O 1
ATOM 5638 N N . ASN B 1 358 ? 9.492 -32.969 -6.641 1 94.94 358 ASN B N 1
ATOM 5639 C CA . ASN B 1 358 ? 8.297 -32.875 -7.473 1 94.94 358 ASN B CA 1
ATOM 5640 C C . ASN B 1 358 ? 8.188 -31.5 -8.141 1 94.94 358 ASN B C 1
ATOM 5642 O O . ASN B 1 358 ? 7.207 -31.203 -8.82 1 94.94 358 ASN B O 1
ATOM 5646 N N . TYR B 1 359 ? 9.195 -30.688 -7.941 1 96.62 359 TYR B N 1
ATOM 5647 C CA . TYR B 1 359 ? 9.148 -29.328 -8.453 1 96.62 359 TYR B CA 1
ATOM 5648 C C . TYR B 1 359 ? 10.367 -29.016 -9.312 1 96.62 359 TYR B C 1
ATOM 5650 O O . TYR B 1 359 ? 11.508 -29.203 -8.875 1 96.62 359 TYR B O 1
ATOM 5658 N N . GLN B 1 360 ? 10.094 -28.562 -10.562 1 97.81 360 GLN B N 1
ATOM 5659 C CA . GLN B 1 360 ? 11.141 -28.203 -11.516 1 97.81 360 GLN B CA 1
ATOM 5660 C C . GLN B 1 360 ? 10.844 -26.844 -12.156 1 97.81 360 GLN B C 1
ATOM 5662 O O .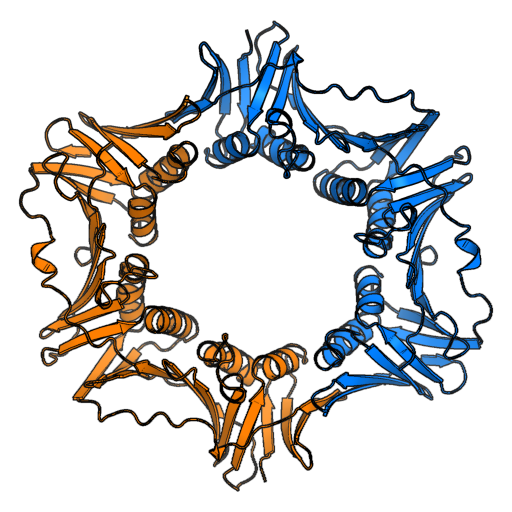 GLN B 1 360 ? 9.695 -26.531 -12.453 1 97.81 360 GLN B O 1
ATOM 5667 N N . TYR B 1 361 ? 11.852 -26.062 -12.336 1 98.44 361 TYR B N 1
ATOM 5668 C CA . TYR B 1 361 ? 11.742 -24.75 -12.969 1 98.44 361 TYR B CA 1
ATOM 5669 C C . TYR B 1 361 ? 12.805 -24.578 -14.055 1 98.44 361 TYR B C 1
ATOM 5671 O O . TYR B 1 361 ? 13.969 -24.938 -13.852 1 98.44 361 TYR B O 1
ATOM 5679 N N . ILE B 1 362 ? 12.383 -24.172 -15.195 1 98.56 362 ILE B N 1
ATOM 5680 C CA . ILE B 1 362 ? 13.25 -24.031 -16.359 1 98.56 362 ILE B CA 1
ATOM 5681 C C . ILE B 1 362 ? 13.352 -22.562 -16.766 1 98.56 362 ILE B C 1
ATOM 5683 O O . ILE B 1 362 ? 12.336 -21.875 -16.844 1 98.56 362 ILE B O 1
ATOM 5687 N N . ILE B 1 363 ? 14.555 -22.109 -17.031 1 98.19 363 ILE B N 1
ATOM 5688 C CA . ILE B 1 363 ? 14.789 -20.734 -17.453 1 98.19 363 ILE B CA 1
ATOM 5689 C C . ILE B 1 363 ? 15.602 -20.734 -18.75 1 98.19 363 ILE B C 1
ATOM 5691 O O . ILE B 1 363 ? 16.641 -21.375 -18.844 1 98.19 363 ILE B O 1
ATOM 5695 N N . MET B 1 364 ? 15.086 -19.984 -19.688 1 97.5 364 MET B N 1
ATOM 5696 C CA . MET B 1 364 ? 15.883 -19.75 -20.891 1 97.5 364 MET B CA 1
ATOM 5697 C C . MET B 1 364 ? 16.969 -18.719 -20.625 1 97.5 364 MET B C 1
ATOM 5699 O O . MET B 1 364 ? 16.703 -17.656 -20.047 1 97.5 364 MET B O 1
ATOM 5703 N N . PRO B 1 365 ? 18.219 -19.031 -21.016 1 96.94 365 PRO B N 1
ATOM 5704 C CA . PRO B 1 365 ? 19.281 -18.047 -20.812 1 96.94 365 PRO B CA 1
ATOM 5705 C C . PRO B 1 365 ? 19.109 -16.812 -21.688 1 96.94 365 PRO B C 1
ATOM 5707 O O . PRO B 1 365 ? 18.344 -16.828 -22.656 1 96.94 365 PRO B O 1
ATOM 5710 N N . MET B 1 366 ? 19.719 -15.766 -21.234 1 94.31 366 MET B N 1
ATOM 5711 C CA . MET B 1 366 ? 19.766 -14.523 -22 1 94.31 366 MET B CA 1
ATOM 5712 C C . MET B 1 366 ? 21.062 -14.406 -22.781 1 94.31 366 MET B C 1
ATOM 5714 O O . MET B 1 366 ? 22.094 -14.938 -22.359 1 94.31 366 MET B O 1
ATOM 5718 N N . LYS B 1 367 ? 20.938 -13.781 -24 1 85.81 367 LYS B N 1
ATOM 5719 C CA . LYS B 1 367 ? 22.156 -13.43 -24.719 1 85.81 367 LYS B CA 1
ATOM 5720 C C . LYS B 1 367 ? 22.734 -12.117 -24.203 1 85.81 367 LYS B C 1
ATOM 5722 O O . LYS B 1 367 ? 22.078 -11.07 -24.281 1 85.81 367 LYS B O 1
ATOM 5727 N N . LEU B 1 368 ? 23.656 -12.188 -23.375 1 77.5 368 LEU B N 1
ATOM 5728 C CA . LEU B 1 368 ? 24.234 -10.977 -22.781 1 77.5 368 LEU B CA 1
ATOM 5729 C C . LEU B 1 368 ? 25.266 -10.359 -23.719 1 77.5 368 LEU B C 1
ATOM 5731 O O . LEU B 1 368 ? 25.906 -11.07 -24.5 1 77.5 368 LEU B O 1
#

Sequence (736 aa):
MFQLAIEKRKLLPALLTVAGAVDKRQSLAILSNILLAVSNNRLVLTATDLEIEMSAVLDCDSVDAASKITVQAKKLIDIIRSLDDDAVAEIKLTAGGVAIKSGRSQFKLATLPADQFPVNDLDKSELEFTIQRESLIHLLQSTHFAMSQQDVRVFLNGLLLDIEGTHLTTVATDGHRMAICKFQCEHHLPPQRFLLPRKGVQEMLRLLAAVTDDSIVVTAGKGHFRLVTEQYTFSTKLIEARFPPYTKAIPTDQDKYVLIDRDILKRSLSRIAILANEKSRAVLIHIQANSLTLIANNQEQEEASELLEAHVDGHELKIGINAGYLLDVLAYLPDGLVRLSMSTTDKSILVESLQDANYQYIIMPMKLMFQLAIEKRKLLPALLTVAGAVDKRQSLAILSNILLAVSNNRLVLTATDLEIEMSAVLDCDSVDAASKITVQAKKLIDIIRSLDDDAVAEIKLTAGGVAIKSGRSQFKLATLPADQFPVNDLDKSELEFTIQRESLIHLLQSTHFAMSQQDVRVFLNGLLLDIEGTHLTTVATDGHRMAICKFQCEHHLPPQRFLLPRKGVQEMLRLLAAVTDDSIVVTAGKGHFRLVTEQYTFSTKLIEARFPPYTKAIPTDQDKYVLIDRDILKRSLSRIAILANEKSRAVLIHIQANSLTLIANNQEQEEASELLEAHVDGHELKIGINAGYLLDVLAYLPDGLVRLSMSTTDKSILVESLQDANYQYIIMPMKL

pLDDT: mean 95.95, std 4.07, range [72.56, 98.81]

Radius of gyration: 31.83 Å; Cα contacts (8 Å, |Δi|>4): 1822; chains: 2; bounding box: 82×82×56 Å

Secondary structure (DSSP, 8-state):
--EEEEEHHHHHHHHHHHGGGS-SS-SSGGGGEEEEEEETTEEEEEEE-SSEEEEEEEE-EE-SS-EEEEEEHHHHHHHHHHS-TT-EEEEEEETTEEEEEETTEEEEE----GGGSPP--PPPPSEEEEEEHHHHHHHHHTTGGGS-SS-SSGGGGEEEEEEEEEEEEEEEE-SSEEEEEEEEEEEEEEEEEEEEEHHHHHHHHHHHHH---SEEEEEE-SSEEEEE-SSEEEEEEPP-SPPP-GGGGS-----EEEEEEHHHHHHHHHHHHTTS-TTT-EEEEEEETTEEEEEEE-TTS-EEEEEEE-EEESS-EEEEEEHHHHHHHHTTSPSSEEEEEESSTTSPEEEEESS-TTEEEEEPPB--/--EEEEEHHHHHHHHHHHGGGS-SS-SSGGGGEEEEEEETTEEEEEEE-SSEEEEEEEE-EE-SS-EEEEEEHHHHHHHHHHS-TT-EEEEEEETTEEEEEETTEEEEE----GGGSPP--PPPPSEEEEEEHHHHHHHHHTTGGGS-SS-SSGGGGEEEEEEEEEEEEEEEE-SSEEEEEEEEEEEEEEEEEEEEEHHHHHHHHHHHHH---SEEEEEE-SSEEEEE-SSEEEEEEPP-SPPP-GGGGS-----EEEEEEHHHHHHHHHHHHTTS-TTT-EEEEEEETTEEEEEEE-TTS-EEEEEEE-EEESS-EEEEEEHHHHHHHHTTSPSSEEEEEESSTTSPEEEEESS-TTEEEEEPPB--

Foldseek 3Di:
DWKWKDWLLFPLLQLVLQQLAQDPVCPDVQLQKWKWKDAPQKIKTWHHPLFKIKIWIDGIGTDHDIDMWIFRSVVVNVVSVPDDNGWMWMWDADVQAIWIDTVPDIDGTHTDDNVPPDDDPDDDFPDKDKDFLVLVLLQLLLWLVQADCDDPQVLSQWWKFWAAFQKTWIWHHNPFKIKIFIDGHPGTTDTDMFTGGSSLSVSSNVNSVSDDARMWMWTHDPFKIWIDDPTMIMMGGTDPDDDDDCVVQDDDDFQKKKKDWLVVCLVQLVVQLVAAAPVQSKWKWWDAQQWIKIKHHYPVRDIDIDIGGIHMGDHIAIEMFRSVLSNSNSVSDDGDMWMWTHHHRQGWIWIDDPVGPRIIMIGGIDDD/DWKWKDALLFPLLQLVLQQLAQDPVCPDVQLQKWKWKDAPQKIKTWHHPLFKIKIWIDGIGTDHDIDMWIFRSVVVNVVSVPDDNGWMWMWDADVQAIWIDTDPDIDGTHTDDNVPPDDDPDDDFPDKDKDFLVLVLLQLLLWLVQADCDDPQVLSQWWKFWAAFQKTWIWHHNPFKIKIFIDGHPGTTDTDMFTGGSSLSVSSNVNSVSDDARMWMWTHDPFKIWIDDPTMIMMGGTDPDDDDDCVVQDDDDFQKKKKDWLVVCLVQLVVQLVAAAPVQSKWKWWDAQQWIKIKHHYPVRDIDIDIGGIHMGDHIAIEMFRSVLSNSNSVSDDGDMWMWTHHHRQGWIWIDDPVGPRIIMIGGIDDD

Solvent-accessible surface area (backbone atoms only — not comparable to full-atom values): 37372 Å² total; per-residue (Å²): 112,40,40,38,36,38,44,33,74,66,46,47,62,50,48,61,59,24,50,70,21,33,26,85,79,47,89,45,76,70,28,35,19,31,37,42,34,37,43,81,37,30,35,36,41,36,16,29,56,87,50,32,36,21,31,34,58,41,80,36,50,48,50,81,49,69,31,65,40,27,35,48,37,69,62,50,49,52,52,52,66,57,44,59,75,87,35,49,41,33,41,31,63,48,94,80,28,34,36,40,36,42,93,56,36,38,35,34,35,46,58,54,67,45,87,71,53,85,74,85,83,71,72,72,62,78,41,76,51,74,42,47,37,68,58,52,49,51,34,47,66,60,13,58,82,31,31,31,85,85,49,92,57,59,52,28,28,17,37,35,41,41,34,52,43,36,34,40,31,28,36,12,25,52,84,52,35,35,18,38,25,52,44,78,51,95,56,78,41,76,73,45,76,45,35,36,32,50,68,48,53,53,51,49,51,53,49,59,69,72,51,83,61,63,56,33,38,37,37,28,35,95,55,36,44,32,44,38,51,96,46,37,40,39,38,25,48,47,51,91,58,79,70,73,79,63,74,76,72,57,83,82,78,57,67,26,38,35,39,33,50,38,67,61,49,45,53,50,50,56,49,30,48,72,36,15,25,86,84,67,30,40,32,37,38,37,38,41,96,45,26,37,33,44,36,16,43,30,93,72,65,20,32,19,33,34,64,38,79,28,50,51,47,64,74,73,44,68,36,24,32,40,45,65,64,56,48,56,54,56,71,62,49,72,85,49,47,30,36,42,31,30,64,53,58,85,40,54,34,38,40,33,41,77,83,40,88,44,40,43,34,37,37,49,46,38,92,118,111,40,43,38,37,39,45,34,74,64,48,46,61,49,49,61,59,25,49,70,22,33,26,85,82,48,89,46,76,70,28,36,20,30,38,42,35,37,43,80,36,29,35,36,40,37,17,29,55,86,50,33,35,21,30,35,58,43,80,36,50,49,52,80,50,69,31,65,40,28,37,48,38,68,62,50,49,53,51,55,65,58,46,58,74,86,35,48,42,34,40,32,62,48,94,81,26,34,35,40,37,41,93,59,35,38,34,34,37,46,58,54,68,46,88,70,51,84,74,84,81,71,72,73,63,79,41,74,52,76,42,47,36,69,58,53,48,51,34,47,68,60,12,58,83,32,31,32,85,84,50,92,57,59,53,29,28,17,37,35,40,39,32,51,43,36,34,41,31,26,37,12,26,52,84,53,34,36,17,37,25,52,43,78,52,95,56,78,41,76,71,46,78,45,34,36,31,51,67,47,52,53,50,49,52,53,49,60,69,73,51,81,61,65,57,33,38,37,38,27,34,96,57,36,42,32,43,38,51,97,47,36,39,38,37,24,47,46,53,91,58,79,71,72,78,62,74,77,72,58,82,82,76,55,67,27,38,36,42,33,51,39,67,62,50,44,52,50,50,58,48,29,49,71,36,14,26,86,83,66,32,40,30,38,38,38,38,39,96,46,28,37,32,43,36,16,42,30,93,72,66,22,33,20,33,34,64,38,79,26,50,52,47,66,75,73,45,69,36,25,30,41,46,64,63,55,47,55,53,57,70,61,51,70,83,48,48,29,35,42,30,30,63,54,57,86,40,53,34,40,40,33,40,79,82,39,88,45,39,44,34,37,37,49,47,37,91,120